Protein AF-A0AA88XP91-F1 (afdb_monomer)

Structure (mmCIF, N/CA/C/O backbone):
data_AF-A0AA88XP91-F1
#
_entry.id   AF-A0AA88XP91-F1
#
loop_
_atom_site.group_PDB
_atom_site.id
_atom_site.type_symbol
_atom_site.label_atom_id
_atom_site.label_alt_id
_atom_site.label_comp_id
_atom_site.label_asym_id
_atom_site.label_entity_id
_atom_site.label_seq_id
_atom_site.pdbx_PDB_ins_code
_atom_site.Cartn_x
_atom_site.Cartn_y
_atom_site.Cartn_z
_atom_site.occupancy
_atom_site.B_iso_or_equiv
_atom_site.auth_seq_id
_atom_site.auth_comp_id
_atom_site.auth_asym_id
_atom_site.auth_atom_id
_atom_site.pdbx_PDB_model_num
ATOM 1 N N . MET A 1 1 ? -51.081 -28.985 26.642 1.00 43.53 1 MET A N 1
ATOM 2 C CA . MET A 1 1 ? -49.719 -29.126 26.080 1.00 43.53 1 MET A CA 1
ATOM 3 C C . MET A 1 1 ? -48.776 -28.291 26.944 1.00 43.53 1 MET A C 1
ATOM 5 O O . MET A 1 1 ? -48.748 -27.077 26.803 1.00 43.53 1 MET A O 1
ATOM 9 N N . HIS A 1 2 ? -48.107 -28.902 27.926 1.00 42.44 2 HIS A N 1
ATOM 10 C CA . HIS A 1 2 ? -47.132 -28.200 28.767 1.00 42.44 2 HIS A CA 1
ATOM 11 C C . HIS A 1 2 ? -45.861 -27.947 27.949 1.00 42.44 2 HIS A C 1
ATOM 13 O O . HIS A 1 2 ? -45.169 -28.892 27.570 1.00 42.44 2 HIS A O 1
ATOM 19 N N . LEU A 1 3 ? -45.567 -26.679 27.657 1.00 48.72 3 LEU A N 1
ATOM 20 C CA . LEU A 1 3 ? -44.277 -26.262 27.111 1.00 48.72 3 LEU A CA 1
ATOM 21 C C . LEU A 1 3 ? -43.196 -26.609 28.143 1.00 48.72 3 LEU A C 1
ATOM 23 O O . LEU A 1 3 ? -43.159 -26.024 29.225 1.00 48.72 3 LEU A O 1
ATOM 27 N N . ARG A 1 4 ? -42.336 -27.587 27.831 1.00 49.59 4 ARG A N 1
ATOM 28 C CA . ARG A 1 4 ? -41.120 -27.832 28.616 1.00 49.59 4 ARG A CA 1
ATOM 29 C C . ARG A 1 4 ? -40.287 -26.540 28.629 1.00 49.59 4 ARG A C 1
ATOM 31 O O . ARG A 1 4 ? -40.168 -25.910 27.574 1.00 49.59 4 ARG A O 1
ATOM 38 N N . PRO A 1 5 ? -39.689 -26.143 29.766 1.00 52.06 5 PRO A N 1
ATOM 39 C CA . PRO A 1 5 ? -38.762 -25.020 29.785 1.00 52.06 5 PRO A CA 1
ATOM 40 C C . PRO A 1 5 ? -37.624 -25.327 28.810 1.00 52.06 5 PRO A C 1
ATOM 42 O O . PRO A 1 5 ? -37.102 -26.445 28.820 1.00 52.06 5 PRO A O 1
ATOM 45 N N . ARG A 1 6 ? -37.239 -24.360 27.966 1.00 56.94 6 ARG A N 1
ATOM 46 C CA . ARG A 1 6 ? -35.994 -24.450 27.189 1.00 56.94 6 ARG A CA 1
ATOM 47 C C . ARG A 1 6 ? -34.879 -24.821 28.166 1.00 56.94 6 ARG A C 1
ATOM 49 O O . ARG A 1 6 ? -34.579 -24.043 29.069 1.00 56.94 6 ARG A O 1
ATOM 56 N N . THR A 1 7 ? -34.293 -26.002 28.008 1.00 54.78 7 THR A N 1
ATOM 57 C CA . THR A 1 7 ? -33.073 -26.388 28.714 1.00 54.78 7 THR A CA 1
ATOM 58 C C . THR A 1 7 ? -32.031 -25.315 28.425 1.00 54.78 7 THR A C 1
ATOM 60 O O . THR A 1 7 ? -31.585 -25.183 27.285 1.00 54.78 7 THR A O 1
ATOM 63 N N . ARG A 1 8 ? -31.702 -24.498 29.434 1.00 56.88 8 ARG A N 1
ATOM 64 C CA . ARG A 1 8 ? -30.564 -23.575 29.392 1.00 56.88 8 ARG A CA 1
ATOM 65 C C . ARG A 1 8 ? -29.358 -24.432 29.018 1.00 56.88 8 ARG A C 1
ATOM 67 O O . ARG A 1 8 ? -29.049 -25.372 29.748 1.00 56.88 8 ARG A O 1
ATOM 74 N N . SER A 1 9 ? -28.739 -24.178 27.869 1.00 61.94 9 SER A N 1
ATOM 75 C CA . SER A 1 9 ? -27.482 -24.837 27.527 1.00 61.94 9 SER A CA 1
ATOM 76 C C . SER A 1 9 ? -26.513 -24.619 28.691 1.00 61.94 9 SER A C 1
ATOM 78 O O . SER A 1 9 ? -26.284 -23.480 29.092 1.00 61.94 9 SER A O 1
ATOM 80 N N . GLN A 1 10 ? -25.996 -25.699 29.281 1.00 63.94 10 GLN A N 1
ATOM 81 C CA . GLN A 1 10 ? -25.017 -25.604 30.374 1.00 63.94 10 GLN A CA 1
ATOM 82 C C . GLN A 1 10 ? -23.675 -25.032 29.897 1.00 63.94 10 GLN A C 1
ATOM 84 O O . GLN A 1 10 ? -22.893 -24.552 30.709 1.00 63.94 10 GLN A O 1
ATOM 89 N N . LEU A 1 11 ? -23.427 -25.046 28.584 1.00 71.06 11 LEU A N 1
ATOM 90 C CA . LEU A 1 11 ? -22.299 -24.359 27.975 1.00 71.06 11 LEU A CA 1
ATOM 91 C C . LEU A 1 11 ? -22.581 -22.862 27.874 1.00 71.06 11 LEU A C 1
ATOM 93 O O . LEU A 1 11 ? -23.446 -22.415 27.115 1.00 71.06 11 LEU A O 1
ATOM 97 N N . THR A 1 12 ? -21.816 -22.102 28.644 1.00 81.62 12 THR A N 1
ATOM 98 C CA . THR A 1 12 ? -21.659 -20.660 28.505 1.00 81.62 12 THR A CA 1
ATOM 99 C C . THR A 1 12 ? -20.423 -20.370 27.660 1.00 81.62 12 THR A C 1
ATOM 101 O O . THR A 1 12 ? -19.497 -21.175 27.592 1.00 81.62 12 THR A O 1
ATOM 104 N N . ILE A 1 13 ? -20.388 -19.204 27.016 1.00 83.62 13 ILE A N 1
ATOM 105 C CA . ILE A 1 13 ? -19.262 -18.817 26.156 1.00 83.62 13 ILE A CA 1
ATOM 106 C C . ILE A 1 13 ? -17.928 -18.748 26.924 1.00 83.62 13 ILE A C 1
ATOM 108 O O . ILE A 1 13 ? -16.898 -19.095 26.365 1.00 83.62 13 ILE A O 1
ATOM 112 N N . TRP A 1 14 ? -17.947 -18.390 28.213 1.00 81.25 14 TRP A N 1
ATOM 113 C CA . TRP A 1 14 ? -16.763 -18.392 29.089 1.00 81.25 14 TRP A CA 1
ATOM 114 C C . TRP A 1 14 ? -16.358 -19.789 29.586 1.00 81.25 14 TRP A C 1
ATOM 116 O O . TRP A 1 14 ? -15.355 -19.921 30.272 1.00 81.25 14 TRP A O 1
ATOM 126 N N . GLY A 1 15 ? -17.140 -20.827 29.280 1.00 83.31 15 GLY A N 1
ATOM 127 C CA . GLY A 1 15 ? -16.765 -22.223 29.517 1.00 83.31 15 GLY A CA 1
ATOM 128 C C . GLY A 1 15 ? -16.021 -22.864 28.342 1.00 83.31 15 GLY A C 1
ATOM 129 O O . GLY A 1 15 ? -15.680 -24.041 28.418 1.00 83.31 15 GLY A O 1
ATOM 130 N N . LEU A 1 16 ? -15.815 -22.130 27.242 1.00 88.69 16 LEU A N 1
ATOM 131 C CA . LEU A 1 16 ? -15.021 -22.589 26.104 1.00 88.69 16 LEU A CA 1
ATOM 132 C C . LEU A 1 16 ? -13.516 -22.445 26.397 1.00 88.69 16 LEU A C 1
ATOM 134 O O . LEU A 1 16 ? -13.139 -21.560 27.166 1.00 88.69 16 LEU A O 1
ATOM 138 N N . PRO A 1 17 ? -12.650 -23.258 25.760 1.00 91.31 17 PRO A N 1
ATOM 139 C CA . PRO A 1 17 ? -11.203 -23.056 25.814 1.00 91.31 17 PRO A CA 1
ATOM 140 C C . PRO A 1 17 ? -10.812 -21.647 25.355 1.00 91.31 17 PRO A C 1
ATOM 142 O O . PRO A 1 17 ? -11.403 -21.112 24.408 1.00 91.31 17 PRO A O 1
ATOM 145 N N . GLU A 1 18 ? -9.809 -21.056 26.003 1.00 89.94 18 GLU A N 1
ATOM 146 C CA . GLU A 1 18 ? -9.377 -19.682 25.731 1.00 89.94 18 GLU A CA 1
ATOM 147 C C . GLU A 1 18 ? -8.990 -19.481 24.264 1.00 89.94 18 GLU A C 1
ATOM 149 O O . GLU A 1 18 ? -9.345 -18.467 23.669 1.00 89.94 18 GLU A O 1
ATOM 154 N N . GLU A 1 19 ? -8.358 -20.470 23.633 1.00 90.31 19 GLU A N 1
ATOM 155 C CA . GLU A 1 19 ? -7.933 -20.408 22.234 1.00 90.31 19 GLU A CA 1
ATOM 156 C C . GLU A 1 19 ? -9.123 -20.254 21.283 1.00 90.31 19 GLU A C 1
ATOM 158 O O . GLU A 1 19 ? -9.052 -19.512 20.301 1.00 90.31 19 GLU A O 1
ATOM 163 N N . VAL A 1 20 ? -10.241 -20.920 21.591 1.00 90.25 20 VAL A N 1
ATOM 164 C CA . VAL A 1 20 ? -11.480 -20.820 20.810 1.00 90.25 20 VAL A CA 1
ATOM 165 C C . VAL A 1 20 ? -12.067 -19.422 20.951 1.00 90.25 20 VAL A C 1
ATOM 167 O O . VAL A 1 20 ? -12.494 -18.826 19.965 1.00 90.25 20 VAL A O 1
ATOM 170 N N . ILE A 1 21 ? -12.055 -18.871 22.163 1.00 90.94 21 ILE A N 1
ATOM 171 C CA . ILE A 1 21 ? -12.568 -17.526 22.429 1.00 90.94 21 ILE A CA 1
ATOM 172 C C . ILE A 1 21 ? -11.691 -16.477 21.742 1.00 90.94 21 ILE A C 1
ATOM 174 O O . ILE A 1 21 ? -12.216 -15.595 21.069 1.00 90.94 21 ILE A O 1
ATOM 178 N N . LEU A 1 22 ? -10.366 -16.593 21.830 1.00 91.44 22 LEU A N 1
ATOM 179 C CA . LEU A 1 22 ? -9.430 -15.710 21.133 1.00 91.44 22 LEU A CA 1
ATOM 180 C C . LEU A 1 22 ? -9.610 -15.780 19.615 1.00 91.44 22 LEU A C 1
ATOM 182 O O . LEU A 1 22 ? -9.568 -14.752 18.940 1.00 91.44 22 LEU A O 1
ATOM 186 N N . PHE A 1 23 ? -9.871 -16.972 19.076 1.00 89.56 23 PHE A N 1
ATOM 187 C CA . PHE A 1 23 ? -10.187 -17.142 17.663 1.00 89.56 23 PHE A CA 1
ATOM 188 C C . PHE A 1 23 ? -11.515 -16.475 17.277 1.00 89.56 23 PHE A C 1
ATOM 190 O O . PHE A 1 23 ? -11.590 -15.857 16.220 1.00 89.56 23 PHE A O 1
ATOM 197 N N . ILE A 1 24 ? -12.539 -16.543 18.134 1.00 90.12 24 ILE A N 1
ATOM 198 C CA . ILE A 1 24 ? -13.819 -15.844 17.929 1.00 90.12 24 ILE A CA 1
ATOM 199 C C . ILE A 1 24 ? -13.631 -14.322 17.977 1.00 90.12 24 ILE A C 1
ATOM 201 O O . ILE A 1 24 ? -14.250 -13.608 17.194 1.00 90.12 24 ILE A O 1
ATOM 205 N N . LEU A 1 25 ? -12.796 -13.821 18.892 1.00 90.75 25 LEU A N 1
ATOM 206 C CA . LEU A 1 25 ? -12.542 -12.387 19.059 1.00 90.75 25 LEU A CA 1
ATOM 207 C C . LEU A 1 25 ? -11.676 -11.798 17.935 1.00 90.75 25 LEU A C 1
ATOM 209 O O . LEU A 1 25 ? -11.721 -10.592 17.683 1.00 90.75 25 LEU A O 1
ATOM 213 N N . ARG A 1 26 ? -10.894 -12.633 17.245 1.00 89.06 26 ARG A N 1
ATOM 214 C CA . ARG A 1 26 ? -10.023 -12.226 16.141 1.00 89.06 26 ARG A CA 1
ATOM 215 C C . ARG A 1 26 ? -10.838 -11.618 14.997 1.00 89.06 26 ARG A C 1
ATOM 217 O O . ARG A 1 26 ? -11.705 -12.270 14.425 1.00 89.06 26 ARG A O 1
ATOM 224 N N . GLY A 1 27 ? -10.507 -10.389 14.604 1.00 87.25 27 GLY A N 1
ATOM 225 C CA . GLY A 1 27 ? -11.182 -9.705 13.497 1.00 87.25 27 GLY A CA 1
ATOM 226 C C . GLY A 1 27 ? -12.527 -9.073 13.861 1.00 87.25 27 GLY A C 1
ATOM 227 O O . GLY A 1 27 ? -13.143 -8.458 12.990 1.00 87.25 27 GLY A O 1
ATOM 228 N N . LEU A 1 28 ? -12.987 -9.185 15.116 1.00 94.00 28 LEU A N 1
ATOM 229 C CA . LEU A 1 28 ? -14.183 -8.472 15.560 1.00 94.00 28 LEU A CA 1
ATOM 230 C C . LEU A 1 28 ? -13.949 -6.964 15.589 1.00 94.00 28 LEU A C 1
ATOM 232 O O . LEU A 1 28 ? -12.829 -6.474 15.752 1.00 94.00 28 LEU A O 1
ATOM 236 N N . HIS A 1 29 ? -15.042 -6.223 15.448 1.00 95.31 29 HIS A N 1
ATOM 237 C CA . HIS A 1 29 ? -15.006 -4.777 15.534 1.00 95.31 29 HIS A CA 1
ATOM 238 C C . HIS A 1 29 ? -14.644 -4.328 16.960 1.00 95.31 29 HIS A C 1
ATOM 240 O O . HIS A 1 29 ? -15.125 -4.894 17.944 1.00 95.31 29 HIS A O 1
ATOM 246 N N . ILE A 1 30 ? -13.835 -3.272 17.091 1.00 95.25 30 ILE A N 1
ATOM 247 C CA . ILE A 1 30 ? -13.313 -2.801 18.384 1.00 95.25 30 ILE A CA 1
ATOM 248 C C . ILE A 1 30 ? -14.416 -2.522 19.416 1.00 95.25 30 ILE A C 1
ATOM 250 O O . ILE A 1 30 ? -14.268 -2.850 20.589 1.00 95.25 30 ILE A O 1
ATOM 254 N N . LYS A 1 31 ? -15.564 -1.980 18.988 1.00 94.31 31 LYS A N 1
ATOM 255 C CA . LYS A 1 31 ? -16.715 -1.744 19.881 1.00 94.31 31 LYS A CA 1
ATOM 256 C C . LYS A 1 31 ? -17.263 -3.044 20.474 1.00 94.31 31 LYS A C 1
ATOM 258 O O . LYS A 1 31 ? -17.610 -3.060 21.648 1.00 94.31 31 LYS A O 1
ATOM 263 N N . ASP A 1 32 ? -17.302 -4.125 19.700 1.00 94.62 32 ASP A N 1
ATOM 264 C CA . ASP A 1 32 ? -17.811 -5.416 20.169 1.00 94.62 32 ASP A CA 1
ATOM 265 C C . ASP A 1 32 ? -16.835 -6.059 21.154 1.00 94.62 32 ASP A C 1
ATOM 267 O O . ASP A 1 32 ? -17.251 -6.575 22.191 1.00 94.62 32 ASP A O 1
ATOM 271 N N . ILE A 1 33 ? -15.531 -5.936 20.886 1.00 94.75 33 ILE A N 1
ATOM 272 C CA . ILE A 1 33 ? -14.469 -6.360 21.807 1.00 94.75 33 ILE A CA 1
ATOM 273 C C . ILE A 1 33 ? -14.584 -5.595 23.133 1.00 94.75 33 ILE A C 1
ATOM 275 O O . ILE A 1 33 ? -14.578 -6.203 24.201 1.00 94.75 33 ILE A O 1
ATOM 279 N N . LEU A 1 34 ? -14.748 -4.270 23.090 1.00 94.56 34 LEU A N 1
ATOM 280 C CA . LEU A 1 34 ? -14.896 -3.442 24.291 1.00 94.56 34 LEU A CA 1
ATOM 281 C C . LEU A 1 34 ? -16.191 -3.741 25.058 1.00 94.56 34 LEU A C 1
ATOM 283 O O . LEU A 1 34 ? -16.176 -3.769 26.289 1.00 94.56 34 LEU A O 1
ATOM 287 N N . ASN A 1 35 ? -17.289 -4.019 24.355 1.00 94.50 35 ASN A N 1
ATOM 288 C CA . ASN A 1 35 ? -18.535 -4.457 24.979 1.00 94.50 35 ASN A CA 1
ATOM 289 C C . ASN A 1 35 ? -18.342 -5.804 25.690 1.00 94.50 35 ASN A C 1
ATOM 291 O O . ASN A 1 35 ? -18.715 -5.934 26.852 1.00 94.50 35 ASN A O 1
ATOM 295 N N . MET A 1 36 ? -17.691 -6.780 25.049 1.00 91.69 36 MET A N 1
ATOM 296 C CA . MET A 1 36 ? -17.364 -8.069 25.677 1.00 91.69 36 MET A CA 1
ATOM 297 C C . MET A 1 36 ? -16.470 -7.894 26.908 1.00 91.69 36 MET A C 1
ATOM 299 O O . MET A 1 36 ? -16.739 -8.482 27.957 1.00 91.69 36 MET A O 1
ATOM 303 N N . ARG A 1 37 ? -15.460 -7.022 26.810 1.00 94.25 37 ARG A N 1
ATOM 304 C CA . ARG A 1 37 ? -14.572 -6.640 27.917 1.00 94.25 37 ARG A CA 1
ATOM 305 C C . ARG A 1 37 ? -15.353 -6.085 29.116 1.00 94.25 37 ARG A C 1
ATOM 307 O O . ARG A 1 37 ? -14.981 -6.346 30.254 1.00 94.25 37 ARG A O 1
ATOM 314 N N . ALA A 1 38 ? -16.425 -5.329 28.878 1.00 94.31 38 ALA A N 1
ATOM 315 C CA . ALA A 1 38 ? -17.235 -4.717 29.933 1.00 94.31 38 ALA A CA 1
ATOM 316 C C . ALA A 1 38 ? -18.216 -5.691 30.613 1.00 94.31 38 ALA A C 1
ATOM 318 O O . ALA A 1 38 ? -18.647 -5.436 31.736 1.00 94.31 38 ALA A O 1
ATOM 319 N N . VAL A 1 39 ? -18.575 -6.797 29.955 1.00 92.38 39 VAL A N 1
ATOM 320 C CA . VAL A 1 39 ? -19.652 -7.695 30.407 1.00 92.38 39 VAL A CA 1
ATOM 321 C C . VAL A 1 39 ? -19.200 -8.694 31.478 1.00 92.38 39 VAL A C 1
ATOM 323 O O . VAL A 1 39 ? -20.010 -9.060 32.330 1.00 92.38 39 VAL A O 1
ATOM 326 N N . HIS A 1 40 ? -17.943 -9.158 31.467 1.00 90.56 40 HIS A N 1
ATOM 327 C CA . HIS A 1 40 ? -17.483 -10.181 32.417 1.00 90.56 40 HIS A CA 1
ATOM 328 C C . HIS A 1 40 ? -15.974 -10.086 32.735 1.00 90.56 40 HIS A C 1
ATOM 330 O O . HIS A 1 40 ? -15.185 -9.918 31.803 1.00 90.56 40 HIS A O 1
ATOM 336 N N . PRO A 1 41 ? -15.536 -10.287 34.002 1.00 92.62 41 PRO A N 1
ATOM 337 C CA . PRO A 1 41 ? -14.119 -10.233 34.390 1.00 92.62 41 PRO A CA 1
ATOM 338 C C . PRO A 1 41 ? -13.210 -11.158 33.575 1.00 92.62 41 PRO A C 1
ATOM 340 O O . PRO A 1 41 ? -12.169 -10.719 33.113 1.00 92.62 41 PRO A O 1
ATOM 343 N N . PHE A 1 42 ? -13.649 -12.394 33.305 1.00 92.38 42 PHE A N 1
ATOM 344 C CA . PHE A 1 42 ? -12.927 -13.323 32.422 1.00 92.38 42 PHE A CA 1
ATOM 345 C C . PHE A 1 42 ? -12.589 -12.702 31.056 1.00 92.38 42 PHE A C 1
ATOM 347 O O . PHE A 1 42 ? -11.443 -12.751 30.629 1.00 92.38 42 PHE A O 1
ATOM 354 N N . PHE A 1 43 ? -13.562 -12.074 30.382 1.00 92.75 43 PHE A N 1
ATOM 355 C CA . PHE A 1 43 ? -13.306 -11.431 29.090 1.00 92.75 43 PHE A CA 1
ATOM 356 C C . PHE A 1 43 ? -12.421 -10.204 29.231 1.00 92.75 43 PHE A C 1
ATOM 358 O O . PHE A 1 43 ? -11.598 -9.959 28.357 1.00 92.75 43 PHE A O 1
ATOM 365 N N . ARG A 1 44 ? -12.569 -9.439 30.316 1.00 94.06 44 ARG A N 1
ATOM 366 C CA . ARG A 1 44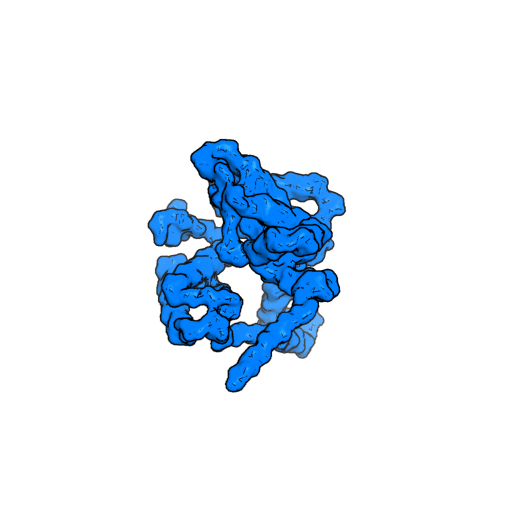 ? -11.679 -8.313 30.595 1.00 94.06 44 ARG A CA 1
ATOM 367 C C . ARG A 1 44 ? -10.230 -8.770 30.676 1.00 94.06 44 ARG A C 1
ATOM 369 O O . ARG A 1 44 ? -9.394 -8.230 29.960 1.00 94.06 44 ARG A O 1
ATOM 376 N N . ASP A 1 45 ? -9.967 -9.772 31.502 1.00 93.62 45 ASP A N 1
ATOM 377 C CA . ASP A 1 45 ? -8.618 -10.253 31.773 1.00 93.62 45 ASP A CA 1
ATOM 378 C C . ASP A 1 45 ? -8.035 -10.946 30.522 1.00 93.62 45 ASP A C 1
ATOM 380 O O . ASP A 1 45 ? -6.892 -10.681 30.152 1.00 93.62 45 ASP A O 1
ATOM 384 N N . LEU A 1 46 ? -8.851 -11.714 29.786 1.00 93.19 46 LEU A N 1
ATOM 385 C CA . LEU A 1 46 ? -8.468 -12.334 28.512 1.00 93.19 46 LEU A CA 1
ATOM 386 C C . LEU A 1 46 ? -8.125 -11.293 27.433 1.00 93.19 46 LEU A C 1
ATOM 388 O O . LEU A 1 46 ? -7.094 -11.405 26.774 1.00 93.19 46 LEU A O 1
ATOM 392 N N . ILE A 1 47 ? -8.974 -10.278 27.237 1.00 94.12 47 ILE A N 1
ATOM 393 C CA . ILE A 1 47 ? -8.780 -9.238 26.212 1.00 94.12 47 ILE A CA 1
ATOM 394 C C . ILE A 1 47 ? -7.602 -8.332 26.572 1.00 94.12 47 ILE A C 1
ATOM 396 O O . ILE A 1 47 ? -6.816 -7.975 25.696 1.00 94.12 47 ILE A O 1
ATOM 400 N N . ASP A 1 48 ? -7.466 -7.936 27.838 1.00 91.94 48 ASP A N 1
ATOM 401 C CA . ASP A 1 48 ? -6.366 -7.070 28.267 1.00 91.94 48 ASP A CA 1
ATOM 402 C C . ASP A 1 48 ? -5.021 -7.807 28.278 1.00 91.94 48 ASP A C 1
ATOM 404 O O . ASP A 1 48 ? -4.002 -7.183 27.985 1.00 91.94 48 ASP A O 1
ATOM 408 N N . GLY A 1 49 ? -5.021 -9.116 28.547 1.00 91.50 49 GLY A N 1
ATOM 409 C CA . GLY A 1 49 ? -3.829 -9.964 28.538 1.00 91.50 49 GLY A CA 1
ATOM 410 C C . GLY A 1 49 ? -3.399 -10.479 27.160 1.00 91.50 49 GLY A C 1
ATOM 411 O O . GLY A 1 49 ? -2.307 -11.031 27.050 1.00 91.50 49 GLY A O 1
ATOM 412 N N . SER A 1 50 ? -4.212 -10.302 26.110 1.00 92.50 50 SER A N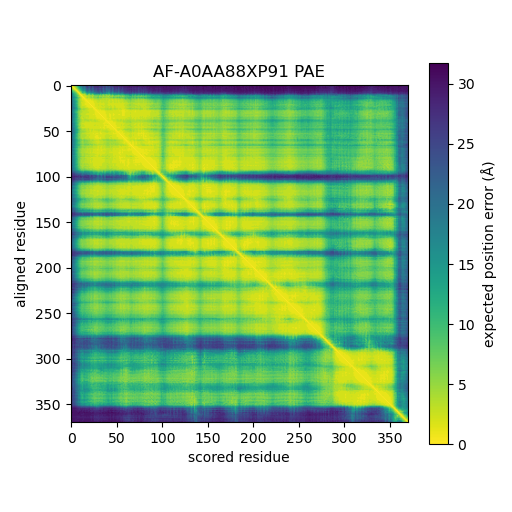 1
ATOM 413 C CA . SER A 1 50 ? -3.968 -10.910 24.791 1.00 92.50 50 SER A CA 1
ATOM 414 C C . SER A 1 50 ? -3.664 -9.877 23.696 1.00 92.50 50 SER A C 1
ATOM 416 O O . SER A 1 50 ? -4.593 -9.335 23.087 1.00 92.50 50 SER A O 1
ATOM 418 N N . PRO A 1 51 ? -2.381 -9.667 23.333 1.00 93.06 51 PRO A N 1
ATOM 419 C CA . PRO A 1 51 ? -1.974 -8.776 22.240 1.00 93.06 51 PRO A CA 1
ATOM 420 C C . PRO A 1 51 ? -2.667 -9.066 20.904 1.00 93.06 51 PRO A C 1
ATOM 422 O O . PRO A 1 51 ? -3.028 -8.148 20.171 1.00 93.06 51 PRO A O 1
ATOM 425 N N . GLY A 1 52 ? -2.888 -10.351 20.599 1.00 91.88 52 GLY A N 1
ATOM 426 C CA . GLY A 1 52 ? -3.467 -10.803 19.331 1.00 91.88 52 GLY A CA 1
ATOM 427 C C . GLY A 1 52 ? -4.897 -10.319 19.078 1.00 91.88 52 GLY A C 1
ATOM 428 O O . GLY A 1 52 ? -5.289 -10.145 17.927 1.00 91.88 52 GLY A O 1
ATOM 429 N N . VAL A 1 53 ? -5.672 -10.070 20.140 1.00 94.12 53 VAL A N 1
ATOM 430 C CA . VAL A 1 53 ? -7.033 -9.524 20.019 1.00 94.12 53 VAL A CA 1
ATOM 431 C C . VAL A 1 53 ? -6.972 -8.078 19.532 1.00 94.12 53 VAL A C 1
ATOM 433 O O . VAL A 1 53 ? -7.721 -7.698 18.640 1.00 94.12 53 VAL A O 1
ATOM 436 N N . TRP A 1 54 ? -6.047 -7.286 20.076 1.00 95.19 54 TRP A N 1
ATOM 437 C CA . TRP A 1 54 ? -5.868 -5.880 19.714 1.00 95.19 54 TRP A CA 1
ATOM 438 C C . TRP A 1 54 ? -5.201 -5.706 18.350 1.00 95.19 54 TRP A C 1
ATOM 440 O O . TRP A 1 54 ? -5.648 -4.878 17.555 1.00 95.19 54 TRP A O 1
ATOM 450 N N . SER A 1 55 ? -4.179 -6.510 18.043 1.00 94.81 55 SER A N 1
ATOM 451 C CA . SER A 1 55 ? -3.458 -6.436 16.765 1.00 94.81 55 SER A CA 1
ATOM 452 C C . SER A 1 55 ? -4.335 -6.786 15.560 1.00 94.81 55 SER A C 1
ATOM 454 O O . SER A 1 55 ? -4.090 -6.304 14.456 1.00 94.81 55 SER A O 1
ATOM 456 N N . LEU A 1 56 ? -5.386 -7.583 15.780 1.00 93.88 56 LEU A N 1
ATOM 457 C CA . LEU A 1 56 ? -6.313 -8.051 14.748 1.00 93.88 56 LEU A CA 1
ATOM 458 C C . LEU A 1 56 ? -7.736 -7.504 14.920 1.00 93.88 56 LEU A C 1
ATOM 460 O O . LEU A 1 56 ? -8.639 -7.950 14.215 1.00 93.88 56 LEU A O 1
ATOM 464 N N . ALA A 1 57 ? -7.954 -6.564 15.841 1.00 95.25 57 ALA A N 1
ATOM 465 C CA . ALA A 1 57 ? -9.231 -5.874 15.978 1.00 95.25 57 ALA A CA 1
ATOM 466 C C . ALA A 1 57 ? -9.540 -5.067 14.711 1.00 95.25 57 ALA A C 1
ATOM 468 O O . ALA A 1 57 ? -8.660 -4.409 14.153 1.00 95.25 57 ALA A O 1
ATOM 469 N N . SER A 1 58 ? -10.797 -5.069 14.278 1.00 94.38 58 SER A N 1
ATOM 470 C CA . SER A 1 58 ? -11.228 -4.216 13.174 1.00 94.38 58 SER A CA 1
ATOM 471 C C . SER A 1 58 ? -11.678 -2.850 13.688 1.00 94.38 58 SER A C 1
ATOM 473 O O . SER A 1 58 ? -12.487 -2.750 14.613 1.00 94.38 58 SER A O 1
ATOM 475 N N . PHE A 1 59 ? -11.201 -1.793 13.037 1.00 94.44 59 PHE A N 1
ATOM 476 C CA . PHE A 1 59 ? -11.652 -0.415 13.246 1.00 94.44 59 PHE A CA 1
ATOM 477 C C . PHE A 1 59 ? -12.566 0.057 12.110 1.00 94.44 59 PHE A C 1
ATOM 479 O O . PHE A 1 59 ? -12.767 1.263 11.927 1.00 94.44 59 PHE A O 1
ATOM 486 N N . LYS A 1 60 ? -13.113 -0.873 11.320 1.00 88.50 60 LYS A N 1
ATOM 487 C CA . LYS A 1 60 ? -13.920 -0.579 10.136 1.00 88.50 60 LYS A CA 1
ATOM 488 C C . LYS A 1 60 ? -15.041 0.412 10.466 1.00 88.50 60 LYS A C 1
ATOM 490 O O . LYS A 1 60 ? -15.711 0.279 11.479 1.00 88.50 60 LYS A O 1
ATOM 495 N N . ASP A 1 61 ? -15.216 1.424 9.617 1.00 86.12 61 ASP A N 1
ATOM 496 C CA . ASP A 1 61 ? -16.220 2.490 9.784 1.00 86.12 61 ASP A CA 1
ATOM 497 C C . ASP A 1 61 ? -16.092 3.310 11.088 1.00 86.12 61 ASP A C 1
ATOM 499 O O . ASP A 1 61 ? -16.991 4.064 11.461 1.00 86.12 61 ASP A O 1
ATOM 503 N N . THR A 1 62 ? -14.952 3.211 11.779 1.00 90.75 62 THR A N 1
ATOM 504 C CA . THR A 1 62 ? -14.574 4.121 12.862 1.00 90.75 62 THR A CA 1
ATOM 505 C C . THR A 1 62 ? -13.376 4.968 12.460 1.00 90.75 62 THR A C 1
ATOM 507 O O . THR A 1 62 ? -12.493 4.517 11.722 1.00 90.75 62 THR A O 1
ATOM 510 N N . TRP A 1 63 ? -13.376 6.203 12.960 1.00 92.31 63 TRP A N 1
ATOM 511 C CA . TRP A 1 63 ? -12.297 7.175 12.818 1.00 92.31 63 TRP A CA 1
ATOM 512 C C . TRP A 1 63 ? -11.765 7.566 14.207 1.00 92.31 63 TRP A C 1
ATOM 514 O O . TRP A 1 63 ? -12.540 7.494 15.178 1.00 92.31 63 TRP A O 1
ATOM 524 N N . PRO A 1 64 ? -10.478 7.940 14.338 1.00 92.69 64 PRO A N 1
ATOM 525 C CA . PRO A 1 64 ? -9.950 8.524 15.563 1.00 92.69 64 PRO A CA 1
ATOM 526 C C . PRO A 1 64 ? -10.759 9.748 16.009 1.00 92.69 64 PRO A C 1
ATOM 528 O O . PRO A 1 64 ? -11.215 10.560 15.211 1.00 92.69 64 PRO A O 1
ATOM 531 N N . SER A 1 65 ? -10.994 9.830 17.310 1.00 89.75 65 SER A N 1
ATOM 532 C CA . SER A 1 65 ? -11.729 10.890 17.994 1.00 89.75 65 SER A CA 1
ATOM 533 C C . SER A 1 65 ? -11.202 10.997 19.423 1.00 89.75 65 SER A C 1
ATOM 535 O O . SER A 1 65 ? -10.673 10.020 19.964 1.00 89.75 65 SER A O 1
ATOM 537 N N . ALA A 1 66 ? -11.445 12.121 20.096 1.00 86.56 66 ALA A N 1
ATOM 538 C CA . ALA A 1 66 ? -11.058 12.295 21.499 1.00 86.56 66 ALA A CA 1
ATOM 539 C C . ALA A 1 66 ? -11.556 11.166 22.429 1.00 86.56 66 ALA A C 1
ATOM 541 O O . ALA A 1 66 ? -10.888 10.820 23.398 1.00 86.56 66 ALA A O 1
ATOM 542 N N . ASN A 1 67 ? -12.696 10.550 22.100 1.00 88.44 67 ASN A N 1
ATOM 543 C CA . ASN A 1 67 ? -13.326 9.513 22.919 1.00 88.44 67 ASN A CA 1
ATOM 544 C C . ASN A 1 67 ? -12.757 8.105 22.699 1.00 88.44 67 ASN A C 1
ATOM 546 O O . ASN A 1 67 ? -12.979 7.231 23.532 1.00 88.44 67 ASN A O 1
ATOM 550 N N . ASN A 1 68 ? -12.088 7.844 21.572 1.00 92.12 68 ASN A N 1
ATOM 551 C CA . ASN A 1 68 ? -11.643 6.494 21.206 1.00 92.12 68 ASN A CA 1
ATOM 552 C C . ASN A 1 68 ? -10.146 6.398 20.877 1.00 92.12 68 ASN A C 1
ATOM 554 O O . ASN A 1 68 ? -9.671 5.290 20.636 1.00 92.12 68 ASN A O 1
ATOM 558 N N . ILE A 1 69 ? -9.404 7.510 20.901 1.00 91.06 69 ILE A N 1
ATOM 559 C CA . ILE A 1 69 ? -7.983 7.562 20.529 1.00 91.06 69 ILE A CA 1
ATOM 560 C C . ILE A 1 69 ? -7.122 6.577 21.330 1.00 91.06 69 ILE A C 1
ATOM 562 O O . ILE A 1 69 ? -6.326 5.856 20.743 1.00 91.06 69 ILE A O 1
ATOM 566 N N . ALA A 1 70 ? -7.396 6.417 22.628 1.00 92.75 70 ALA A N 1
ATOM 567 C CA . ALA A 1 70 ? -6.684 5.470 23.487 1.00 92.75 70 ALA A CA 1
ATOM 568 C C . ALA A 1 70 ? -6.818 4.006 23.021 1.00 92.75 70 ALA A C 1
ATOM 570 O O . ALA A 1 70 ? -5.940 3.183 23.269 1.00 92.75 70 ALA A O 1
ATOM 571 N N . HIS A 1 71 ? -7.916 3.655 22.343 1.00 94.31 71 HIS A N 1
ATOM 572 C CA . HIS A 1 71 ? -8.092 2.318 21.776 1.00 94.31 71 HIS A CA 1
ATOM 573 C C . HIS A 1 71 ? -7.261 2.123 20.512 1.00 94.31 71 HIS A C 1
ATOM 575 O O . HIS A 1 71 ? -6.755 1.024 20.290 1.00 94.31 71 HIS A O 1
ATOM 581 N N . TYR A 1 72 ? -7.115 3.175 19.706 1.00 95.19 72 TYR A N 1
ATOM 582 C CA . TYR A 1 72 ? -6.225 3.150 18.556 1.00 95.19 72 TYR A CA 1
ATOM 583 C C . TYR A 1 72 ? -4.761 3.076 18.991 1.00 95.19 72 TYR A C 1
ATOM 585 O O . TYR A 1 72 ? -4.043 2.236 18.458 1.00 95.19 72 TYR A O 1
ATOM 593 N N . ASP A 1 73 ? -4.352 3.871 19.988 1.00 93.19 73 ASP A N 1
ATOM 594 C CA . ASP A 1 73 ? -2.997 3.835 20.555 1.00 93.19 73 ASP A CA 1
ATOM 595 C C . ASP A 1 73 ? -2.659 2.418 21.032 1.00 93.19 73 ASP A C 1
ATOM 597 O O . ASP A 1 73 ? -1.698 1.809 20.562 1.00 93.19 73 ASP A O 1
ATOM 601 N N . LYS A 1 74 ? -3.527 1.829 21.868 1.00 94.19 74 LYS A N 1
ATOM 602 C CA . LYS A 1 74 ? -3.348 0.461 22.376 1.00 94.19 74 LYS A CA 1
ATOM 603 C C . LYS A 1 74 ? -3.293 -0.580 21.253 1.00 94.19 74 LYS A C 1
ATOM 605 O O . LYS A 1 74 ? -2.456 -1.478 21.276 1.00 94.19 74 LYS A O 1
ATOM 610 N N . ALA A 1 75 ? -4.171 -0.491 20.253 1.00 95.56 75 ALA A N 1
ATOM 611 C CA . ALA A 1 75 ? -4.135 -1.414 19.118 1.00 95.56 75 ALA A CA 1
ATOM 612 C C . ALA A 1 75 ? -2.861 -1.244 18.276 1.00 95.56 75 ALA A C 1
ATOM 614 O O . ALA A 1 75 ? -2.268 -2.233 17.839 1.00 95.56 75 ALA A O 1
ATOM 615 N N . GLY A 1 76 ? -2.416 -0.003 18.081 1.00 94.56 76 GLY A N 1
ATOM 616 C CA . GLY A 1 76 ? -1.193 0.327 17.364 1.00 94.56 76 GLY A CA 1
ATOM 617 C C . GLY A 1 76 ? 0.063 -0.161 18.080 1.00 94.56 76 GLY A C 1
ATOM 618 O O . GLY A 1 76 ? 0.954 -0.699 17.425 1.00 94.56 76 GLY A O 1
ATOM 619 N N . GLU A 1 77 ? 0.115 -0.085 19.413 1.00 93.56 77 GLU A N 1
ATOM 620 C CA . GLU A 1 77 ? 1.172 -0.684 20.241 1.00 93.56 77 GLU A CA 1
ATOM 621 C C . GLU A 1 77 ? 1.338 -2.181 19.977 1.00 93.56 77 GLU A C 1
ATOM 623 O O . GLU A 1 77 ? 2.469 -2.651 19.847 1.00 93.56 77 GLU A O 1
ATOM 628 N N . PHE A 1 78 ? 0.236 -2.903 19.776 1.00 94.19 78 PHE A N 1
ATOM 629 C CA . PHE A 1 78 ? 0.252 -4.323 19.416 1.00 94.19 78 PHE A CA 1
ATOM 630 C C . PHE A 1 78 ? 0.405 -4.597 17.911 1.00 94.19 78 PHE A C 1
ATOM 632 O O . PHE A 1 78 ? 0.354 -5.750 17.488 1.00 94.19 78 PHE A O 1
ATOM 639 N N . GLY A 1 79 ? 0.631 -3.568 17.093 1.00 93.50 79 GLY A N 1
ATOM 640 C CA . GLY A 1 79 ? 0.914 -3.716 15.667 1.00 93.50 79 GLY A CA 1
ATOM 641 C C . GLY A 1 79 ? -0.322 -3.821 14.771 1.00 93.50 79 GLY A C 1
ATOM 642 O O . GLY A 1 79 ? -0.250 -4.400 13.687 1.00 93.50 79 GLY A O 1
ATOM 643 N N . ASN A 1 80 ? -1.461 -3.269 15.190 1.00 96.06 80 ASN A N 1
ATOM 644 C CA . ASN A 1 80 ? -2.633 -3.169 14.327 1.00 96.06 80 ASN A CA 1
ATOM 645 C C . ASN A 1 80 ? -2.405 -2.132 13.211 1.00 96.06 80 ASN A C 1
ATOM 647 O O . ASN A 1 80 ? -2.407 -0.924 13.459 1.00 96.06 80 ASN A O 1
ATOM 651 N N . LEU A 1 81 ? -2.237 -2.604 11.971 1.00 94.50 81 LEU A N 1
ATOM 652 C CA . LEU A 1 81 ? -1.986 -1.742 10.811 1.00 94.50 81 LEU A CA 1
ATOM 653 C C . LEU A 1 81 ? -3.158 -0.801 10.502 1.00 94.50 81 LEU A C 1
ATOM 655 O O . LEU A 1 81 ? -2.925 0.353 10.157 1.00 94.50 81 LEU A O 1
ATOM 659 N N . GLU A 1 82 ? -4.409 -1.256 10.639 1.00 94.56 82 GLU A N 1
ATOM 660 C CA . GLU A 1 82 ? -5.585 -0.414 10.372 1.00 94.56 82 GLU A CA 1
ATOM 661 C C . GLU A 1 82 ? -5.629 0.773 11.341 1.00 94.56 82 GLU A C 1
ATOM 663 O O . GLU A 1 82 ? -5.825 1.916 10.919 1.00 94.56 82 GLU A O 1
ATOM 668 N N . ALA A 1 83 ? -5.407 0.501 12.630 1.00 96.06 83 ALA A N 1
ATOM 669 C CA . ALA A 1 83 ? -5.387 1.527 13.662 1.00 96.06 83 ALA A CA 1
ATOM 670 C C . ALA A 1 83 ? -4.245 2.528 13.434 1.00 96.06 83 ALA A C 1
ATOM 672 O O . ALA A 1 83 ? -4.495 3.734 13.413 1.00 96.06 83 ALA A O 1
ATOM 673 N N . LEU A 1 84 ? -3.023 2.035 13.193 1.00 96.38 84 LEU A N 1
ATOM 674 C CA . LEU A 1 84 ? -1.850 2.877 12.941 1.00 96.38 84 LEU A CA 1
ATOM 675 C C . LEU A 1 84 ? -2.043 3.776 11.718 1.00 96.38 84 LEU A C 1
ATOM 677 O O . LEU A 1 84 ? -1.772 4.969 11.799 1.00 96.38 84 LEU A O 1
ATOM 681 N N . ILE A 1 85 ? -2.541 3.237 10.599 1.00 95.25 85 ILE A N 1
ATOM 682 C CA . ILE A 1 85 ? -2.761 4.016 9.370 1.00 95.25 85 ILE A CA 1
ATOM 683 C C . ILE A 1 85 ? -3.780 5.129 9.618 1.00 95.25 85 ILE A C 1
ATOM 685 O O . ILE A 1 85 ? -3.538 6.281 9.258 1.00 95.25 85 ILE A O 1
ATOM 689 N N . LYS A 1 86 ? -4.912 4.806 10.254 1.00 94.81 86 LYS A N 1
ATOM 690 C CA . LYS A 1 86 ? -5.955 5.794 10.556 1.00 94.81 86 LYS A CA 1
ATOM 691 C C . LYS A 1 86 ? -5.451 6.881 11.498 1.00 94.81 86 LYS A C 1
ATOM 693 O O . LYS A 1 86 ? -5.717 8.052 11.246 1.00 94.81 86 LYS A O 1
ATOM 698 N N . MET A 1 87 ? -4.697 6.519 12.536 1.00 94.00 87 MET A N 1
ATOM 699 C CA . MET A 1 87 ? -4.084 7.500 13.431 1.00 94.00 87 MET A CA 1
ATOM 700 C C . MET A 1 87 ? -3.046 8.367 12.726 1.00 94.00 87 MET A C 1
ATOM 702 O O . MET A 1 87 ? -3.082 9.583 12.884 1.00 94.00 87 MET A O 1
ATOM 706 N N . ALA A 1 88 ? -2.153 7.779 11.928 1.00 94.44 88 ALA A N 1
ATOM 707 C CA . ALA A 1 88 ? -1.123 8.524 11.209 1.00 94.44 88 ALA A CA 1
ATOM 708 C C . ALA A 1 88 ? -1.749 9.577 10.283 1.00 94.44 88 ALA A C 1
ATOM 710 O O . ALA A 1 88 ? -1.307 10.723 10.254 1.00 94.44 88 ALA A O 1
ATOM 711 N N . ILE A 1 89 ? -2.828 9.214 9.581 1.00 91.88 89 ILE A N 1
ATOM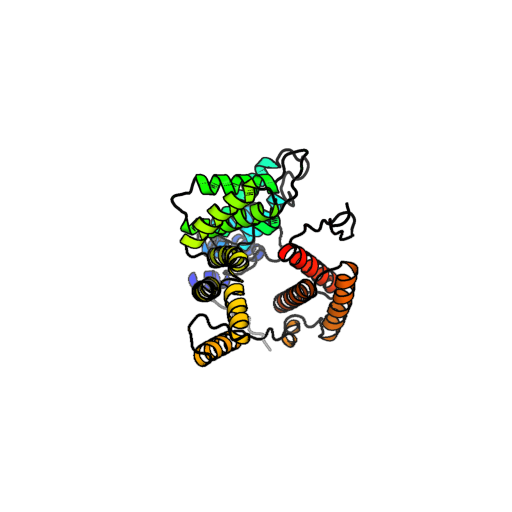 712 C CA . ILE A 1 89 ? -3.585 10.134 8.724 1.00 91.88 89 ILE A CA 1
ATOM 713 C C . ILE A 1 89 ? -4.312 11.196 9.563 1.00 91.88 89 ILE A C 1
ATOM 715 O O . ILE A 1 89 ? -4.233 12.376 9.227 1.00 91.88 89 ILE A O 1
ATOM 719 N N . ALA A 1 90 ? -4.961 10.812 10.666 1.00 91.00 90 ALA A N 1
ATOM 720 C CA . ALA A 1 90 ? -5.614 11.751 11.581 1.00 91.00 90 ALA A CA 1
ATOM 721 C C . ALA A 1 90 ? -4.629 12.796 12.138 1.00 91.00 90 ALA A C 1
ATOM 723 O O . ALA A 1 90 ? -4.935 13.986 12.141 1.00 91.00 90 ALA A O 1
ATOM 724 N N . PHE A 1 91 ? -3.417 12.389 12.529 1.00 90.56 91 PHE A N 1
ATOM 725 C CA . PHE A 1 91 ? -2.355 13.309 12.948 1.00 90.56 91 PHE A CA 1
ATOM 726 C C . PHE A 1 91 ? -1.813 14.160 11.801 1.00 90.56 91 PHE A C 1
ATOM 728 O O . PHE A 1 91 ? -1.570 15.350 11.986 1.00 90.56 91 PHE A O 1
ATOM 735 N N . LEU A 1 92 ? -1.649 13.584 10.609 1.00 89.31 92 LEU A N 1
ATOM 736 C CA . LEU A 1 92 ? -1.147 14.316 9.448 1.00 89.31 92 LEU A CA 1
ATOM 737 C C . LEU A 1 92 ? -2.083 15.463 9.040 1.00 89.31 92 LEU A C 1
ATOM 739 O O . LEU A 1 92 ? -1.604 16.530 8.654 1.00 89.31 92 LEU A O 1
ATOM 743 N N . TYR A 1 93 ? -3.396 15.236 9.119 1.00 86.88 93 TYR A N 1
ATOM 744 C CA . TYR A 1 93 ? -4.424 16.198 8.714 1.00 86.88 93 TYR A CA 1
ATOM 745 C C . TYR A 1 93 ? -5.073 16.957 9.880 1.00 86.88 93 TYR A C 1
ATOM 747 O O . TYR A 1 93 ? -5.864 17.860 9.627 1.00 86.88 93 TYR A O 1
ATOM 755 N N . ASN A 1 94 ? -4.687 16.669 11.129 1.00 83.50 94 ASN A N 1
ATOM 756 C CA . ASN A 1 94 ? -5.290 17.227 12.347 1.00 83.50 94 ASN A CA 1
ATOM 757 C C . ASN A 1 94 ? -6.814 17.015 12.399 1.00 83.50 94 ASN A C 1
ATOM 759 O O . ASN A 1 94 ? -7.572 17.957 12.612 1.00 83.50 94 ASN A O 1
ATOM 763 N N . GLU A 1 95 ? -7.260 15.783 12.149 1.00 82.25 95 GLU A N 1
ATOM 764 C CA . GLU A 1 95 ? -8.680 15.429 12.134 1.00 82.25 95 GLU A CA 1
ATOM 765 C C . GLU A 1 95 ? -9.024 14.444 13.252 1.00 82.25 95 GLU A C 1
ATOM 767 O O . GLU A 1 95 ? -8.564 13.300 13.248 1.00 82.25 95 GLU A O 1
ATOM 772 N N . GLY A 1 96 ? -9.909 14.850 14.164 1.00 73.12 96 GLY A N 1
ATOM 773 C CA . GLY A 1 96 ? -10.432 13.977 15.212 1.00 73.12 96 GLY A CA 1
ATOM 774 C C . GLY A 1 96 ? -9.549 13.921 16.459 1.00 73.12 96 GLY A C 1
ATOM 775 O O . GLY A 1 96 ? -9.637 12.961 17.228 1.00 73.12 96 GLY A O 1
ATOM 776 N N . LEU A 1 97 ? -8.703 14.926 16.699 1.00 76.94 97 LEU A N 1
ATOM 777 C CA . LEU A 1 97 ? -7.860 14.987 17.892 1.00 76.94 97 LEU A CA 1
ATOM 778 C C . LEU A 1 97 ? -8.487 15.895 18.970 1.00 76.94 97 LEU A C 1
ATOM 780 O O . LEU A 1 97 ? -9.193 16.854 18.663 1.00 76.94 97 LEU A O 1
ATOM 784 N N . PRO A 1 98 ? -8.219 15.641 20.268 1.00 64.00 98 PRO A N 1
ATOM 785 C CA . PRO A 1 98 ? -8.833 16.385 21.376 1.00 64.00 98 PRO A CA 1
ATOM 786 C C . PRO A 1 98 ? -8.624 17.911 21.361 1.00 64.00 98 PRO A C 1
ATOM 788 O O . PRO A 1 98 ? -9.353 18.617 22.048 1.00 64.00 98 PRO A O 1
ATOM 791 N N . ASN A 1 99 ? -7.644 18.417 20.600 1.00 62.19 99 ASN A N 1
ATOM 792 C CA . ASN A 1 99 ? -7.194 19.814 20.617 1.00 62.19 99 ASN A CA 1
ATOM 793 C C . ASN A 1 99 ? -7.189 20.469 19.214 1.00 62.19 99 ASN A C 1
ATOM 795 O O . ASN A 1 99 ? -6.354 21.335 18.951 1.00 62.19 99 ASN A O 1
ATOM 799 N N . ASP A 1 100 ? -8.094 20.054 18.320 1.00 55.56 100 ASP A N 1
ATOM 800 C CA . ASP A 1 100 ? -8.124 20.377 16.875 1.00 55.56 100 ASP A CA 1
ATOM 801 C C . ASP A 1 100 ? -8.186 21.876 16.485 1.00 55.56 100 ASP A C 1
ATOM 803 O O . ASP A 1 100 ? -8.110 22.199 15.303 1.00 55.56 100 ASP A O 1
ATOM 807 N N . PHE A 1 101 ? -8.284 22.826 17.422 1.00 52.84 101 PHE A N 1
ATOM 808 C CA . PHE A 1 101 ? -8.709 24.192 17.079 1.00 52.84 101 PHE A CA 1
ATOM 809 C C . PHE A 1 101 ? -7.626 25.266 16.912 1.00 52.84 101 PHE A C 1
ATOM 811 O O . PHE A 1 101 ? -7.965 26.326 16.399 1.00 52.84 101 PHE A O 1
ATOM 818 N N . ASP A 1 102 ? -6.356 25.046 17.283 1.00 52.38 102 ASP A N 1
ATOM 819 C CA . ASP A 1 102 ? -5.449 26.203 17.467 1.00 52.38 102 ASP A CA 1
ATOM 820 C C . ASP A 1 102 ? -4.144 26.217 16.653 1.00 52.38 102 ASP A C 1
ATOM 822 O O . ASP A 1 102 ? -3.327 27.110 16.853 1.00 52.38 102 ASP A O 1
ATOM 826 N N . GLY A 1 103 ? -3.886 25.255 15.754 1.00 55.44 103 GLY A N 1
ATOM 827 C CA . GLY A 1 103 ? -2.704 25.272 14.860 1.00 55.44 103 GLY A CA 1
ATOM 828 C C . GLY A 1 103 ? -1.319 25.272 15.549 1.00 55.44 103 GLY A C 1
ATOM 829 O O . GLY A 1 103 ? -0.294 25.155 14.886 1.00 55.44 103 GLY A O 1
ATOM 830 N N . LYS A 1 104 ? -1.262 25.343 16.884 1.00 58.53 104 LYS A N 1
ATOM 831 C CA . LYS A 1 104 ? -0.037 25.400 17.700 1.00 58.53 104 LYS A CA 1
ATOM 832 C C . LYS A 1 104 ? 0.701 24.062 17.794 1.00 58.53 104 LYS A C 1
ATOM 834 O O . LYS A 1 104 ? 1.880 24.044 18.123 1.00 58.53 104 LYS A O 1
ATOM 839 N N . ASN A 1 105 ? 0.035 22.952 17.467 1.00 66.50 105 ASN A N 1
ATOM 840 C CA . ASN A 1 105 ? 0.575 21.595 17.615 1.00 66.50 105 ASN A CA 1
ATOM 841 C C . ASN A 1 105 ? 1.001 20.942 16.291 1.00 66.50 105 ASN A C 1
ATOM 843 O O . ASN A 1 105 ? 1.293 19.750 16.280 1.00 66.50 105 ASN A O 1
ATOM 847 N N . VAL A 1 106 ? 1.057 21.690 15.184 1.00 69.62 106 VAL A N 1
ATOM 848 C CA . VAL A 1 106 ? 1.338 21.154 13.837 1.00 69.62 106 VAL A CA 1
ATOM 849 C C . VAL A 1 106 ? 2.640 20.345 13.796 1.00 69.62 106 VAL A C 1
ATOM 851 O O . VAL A 1 106 ? 2.654 19.233 13.279 1.00 69.62 106 VAL A O 1
ATOM 854 N N . THR A 1 107 ? 3.713 20.831 14.425 1.00 75.25 107 THR A N 1
ATOM 855 C CA . THR A 1 107 ? 4.986 20.093 14.493 1.00 75.25 107 THR A CA 1
ATOM 856 C C . THR A 1 107 ? 4.881 18.837 15.362 1.00 75.25 107 THR A C 1
ATOM 858 O O . THR A 1 107 ? 5.382 17.787 14.981 1.00 75.25 107 THR A O 1
ATOM 861 N N . SER A 1 108 ? 4.189 18.902 16.505 1.00 85.75 108 SER A N 1
ATOM 862 C CA . SER A 1 108 ? 4.013 17.737 17.388 1.00 85.75 108 SER A CA 1
ATOM 863 C C . SER A 1 108 ? 3.170 16.642 16.728 1.00 85.75 108 SER A C 1
ATOM 865 O O . SER A 1 108 ? 3.513 15.464 16.810 1.00 85.75 108 SER A O 1
ATOM 867 N N . ASN A 1 109 ? 2.102 17.027 16.031 1.00 87.88 109 ASN A N 1
ATOM 868 C CA . ASN A 1 109 ? 1.252 16.100 15.291 1.00 87.88 109 ASN A CA 1
ATOM 869 C C . ASN A 1 109 ? 1.989 15.525 14.074 1.00 87.88 109 ASN A C 1
ATOM 871 O O . ASN A 1 109 ? 1.900 14.325 13.828 1.00 87.88 109 ASN A O 1
ATOM 875 N N . GLY A 1 110 ? 2.783 16.341 13.371 1.00 89.50 110 GLY A N 1
ATOM 876 C CA . GLY A 1 110 ? 3.671 15.884 12.301 1.00 89.50 110 GLY A CA 1
ATOM 877 C C . GLY A 1 110 ? 4.660 14.815 12.772 1.00 89.50 110 GLY A C 1
ATOM 878 O O . GLY A 1 110 ? 4.770 13.774 12.132 1.00 89.50 110 GLY A O 1
ATOM 879 N N . VAL A 1 111 ? 5.307 15.014 13.926 1.00 91.62 111 VAL A N 1
ATOM 880 C CA . VAL A 1 111 ? 6.224 14.021 14.519 1.00 91.62 111 VAL A CA 1
ATOM 881 C C . VAL A 1 111 ? 5.496 12.718 14.860 1.00 91.62 111 VAL A C 1
ATOM 883 O O . VAL A 1 111 ? 5.951 11.650 14.461 1.00 91.62 111 VAL A O 1
ATOM 886 N N . LYS A 1 112 ? 4.326 12.785 15.510 1.00 92.00 112 LYS A N 1
ATOM 887 C CA . LYS A 1 112 ? 3.523 11.585 15.819 1.00 92.00 112 LYS A CA 1
ATOM 888 C C . LYS A 1 112 ? 3.092 10.831 14.563 1.00 92.00 112 LYS A C 1
ATOM 890 O O . LYS A 1 112 ? 3.167 9.605 14.521 1.00 92.00 112 LYS A O 1
ATOM 895 N N . ALA A 1 113 ? 2.662 11.552 13.526 1.00 94.25 113 ALA A N 1
ATOM 896 C CA . ALA A 1 113 ? 2.343 10.948 12.237 1.00 94.25 113 ALA A CA 1
ATOM 897 C C . ALA A 1 113 ? 3.576 10.252 11.641 1.00 94.25 113 ALA A C 1
ATOM 899 O O . ALA A 1 113 ? 3.465 9.130 11.150 1.00 94.25 113 ALA A O 1
ATOM 900 N N . ALA A 1 114 ? 4.749 10.886 11.718 1.00 95.25 114 ALA A N 1
ATOM 901 C CA . ALA A 1 114 ? 5.993 10.349 11.181 1.00 95.25 114 ALA A CA 1
ATOM 902 C C . ALA A 1 114 ? 6.425 9.058 11.880 1.00 95.25 114 ALA A C 1
ATOM 904 O O . ALA A 1 114 ? 6.734 8.078 11.206 1.00 95.25 114 ALA A O 1
ATOM 905 N N . GLU A 1 115 ? 6.377 9.027 13.213 1.00 94.88 115 GLU A N 1
ATOM 906 C CA . GLU A 1 115 ? 6.670 7.835 14.017 1.00 94.88 115 GLU A CA 1
ATOM 907 C C . GLU A 1 115 ? 5.784 6.654 13.608 1.00 94.88 115 GLU A C 1
ATOM 909 O O . GLU A 1 115 ? 6.271 5.543 13.378 1.00 94.88 115 GLU A O 1
ATOM 914 N N . MET A 1 116 ? 4.480 6.904 13.453 1.00 95.81 116 MET A N 1
ATOM 915 C CA . MET A 1 116 ? 3.532 5.881 13.020 1.00 95.81 116 MET A CA 1
ATOM 916 C C . MET A 1 116 ? 3.800 5.422 11.589 1.00 95.81 116 MET A C 1
ATOM 918 O O . MET A 1 116 ? 3.800 4.220 11.340 1.00 95.81 116 MET A O 1
ATOM 922 N N . PHE A 1 117 ? 4.068 6.338 10.657 1.00 96.31 117 PHE A N 1
ATOM 923 C CA . PHE A 1 117 ? 4.387 5.981 9.277 1.00 96.31 117 PHE A CA 1
ATOM 924 C C . PHE A 1 117 ? 5.678 5.167 9.160 1.00 96.31 117 PHE A C 1
ATOM 926 O O . PHE A 1 117 ? 5.669 4.134 8.493 1.00 96.31 117 PHE A O 1
ATOM 933 N N . CYS A 1 118 ? 6.758 5.563 9.843 1.00 95.06 118 CYS A N 1
ATOM 934 C CA . CYS A 1 118 ? 7.993 4.776 9.895 1.00 95.06 118 CYS A CA 1
ATOM 935 C C . CYS A 1 118 ? 7.711 3.367 10.422 1.00 95.06 118 CYS A C 1
ATOM 937 O O . CYS A 1 118 ? 8.093 2.380 9.796 1.00 95.06 118 CYS A O 1
ATOM 939 N N . ARG A 1 119 ? 6.960 3.263 11.524 1.00 94.38 119 ARG A N 1
ATOM 940 C CA . ARG A 1 119 ? 6.575 1.974 12.099 1.00 94.38 119 ARG A CA 1
ATOM 941 C C . ARG A 1 119 ? 5.764 1.118 11.124 1.00 94.38 119 ARG A C 1
ATOM 943 O O . ARG A 1 119 ? 6.048 -0.069 10.999 1.00 94.38 119 ARG A O 1
ATOM 950 N N . ILE A 1 120 ? 4.778 1.696 10.435 1.00 95.38 120 ILE A N 1
ATOM 951 C CA . ILE A 1 120 ? 3.962 0.978 9.448 1.00 95.38 120 ILE A CA 1
ATOM 952 C C . ILE A 1 120 ? 4.849 0.438 8.325 1.00 95.38 120 ILE A C 1
ATOM 954 O O . ILE A 1 120 ? 4.814 -0.758 8.055 1.00 95.38 120 ILE A O 1
ATOM 958 N N . GLU A 1 121 ? 5.673 1.290 7.713 1.00 95.19 121 GLU A N 1
ATOM 959 C CA . GLU A 1 121 ? 6.518 0.906 6.577 1.00 95.19 121 GLU A CA 1
ATOM 960 C C . GLU A 1 121 ? 7.571 -0.146 6.957 1.00 95.19 121 GLU A C 1
ATOM 962 O O . GLU A 1 121 ? 7.873 -1.032 6.154 1.00 95.19 121 GLU A O 1
ATOM 967 N N . SER A 1 122 ? 8.077 -0.113 8.194 1.00 93.00 122 SER A N 1
ATOM 968 C CA . SER A 1 122 ? 8.955 -1.158 8.733 1.00 93.00 122 SER A CA 1
ATOM 969 C C . SER A 1 122 ? 8.237 -2.475 9.035 1.00 93.00 122 SER A C 1
ATOM 971 O O . SER A 1 122 ? 8.868 -3.526 9.055 1.00 93.00 122 SER A O 1
ATOM 973 N N . MET A 1 123 ? 6.920 -2.462 9.241 1.00 91.38 123 MET A N 1
ATOM 974 C CA . MET A 1 123 ? 6.122 -3.679 9.426 1.00 91.38 123 MET A CA 1
ATOM 975 C C . MET A 1 123 ? 5.623 -4.269 8.100 1.00 91.38 123 MET A C 1
ATOM 977 O O . MET A 1 123 ? 5.347 -5.466 8.019 1.00 91.38 123 MET A O 1
ATOM 981 N N . THR A 1 124 ? 5.504 -3.457 7.048 1.00 91.12 124 THR A N 1
ATOM 982 C CA . THR A 1 124 ? 4.902 -3.838 5.759 1.00 91.12 124 THR A CA 1
ATOM 983 C C . THR A 1 124 ? 5.934 -4.034 4.647 1.00 91.12 124 THR A C 1
ATOM 985 O O . THR A 1 124 ? 5.662 -3.809 3.466 1.00 91.12 124 THR A O 1
ATOM 988 N N . VAL A 1 125 ? 7.112 -4.548 5.007 1.00 86.88 125 VAL A N 1
ATOM 989 C CA . VAL A 1 125 ? 8.297 -4.666 4.140 1.00 86.88 125 VAL A CA 1
ATOM 990 C C . VAL A 1 125 ? 8.071 -5.501 2.864 1.00 86.88 125 VAL A C 1
ATOM 992 O O . VAL A 1 125 ? 8.836 -5.400 1.904 1.00 86.88 125 VAL A O 1
ATOM 995 N N . ALA A 1 126 ? 7.051 -6.363 2.843 1.00 84.81 126 ALA A N 1
ATOM 996 C CA . ALA A 1 126 ? 6.675 -7.194 1.691 1.00 84.81 126 ALA A CA 1
ATOM 997 C C . ALA A 1 126 ? 5.710 -6.505 0.707 1.00 84.81 126 ALA A C 1
ATOM 999 O O . ALA A 1 126 ? 5.372 -7.082 -0.325 1.00 84.81 126 ALA A O 1
ATOM 1000 N N . THR A 1 127 ? 5.241 -5.302 1.032 1.00 86.12 127 THR A N 1
ATOM 1001 C CA . THR A 1 127 ? 4.296 -4.531 0.218 1.00 86.12 127 THR A CA 1
ATOM 1002 C C . THR A 1 127 ? 4.941 -3.256 -0.298 1.00 86.12 127 THR A C 1
ATOM 1004 O O . THR A 1 127 ? 5.917 -2.771 0.279 1.00 86.12 127 THR A O 1
ATOM 1007 N N . ASP A 1 128 ? 4.386 -2.713 -1.380 1.00 85.50 128 ASP A N 1
ATOM 1008 C CA . ASP A 1 128 ? 4.854 -1.442 -1.911 1.00 85.50 128 ASP A CA 1
ATOM 1009 C C . ASP A 1 128 ? 4.552 -0.307 -0.917 1.00 85.50 128 ASP A C 1
ATOM 1011 O O . ASP A 1 128 ? 3.414 -0.177 -0.453 1.00 85.50 128 ASP A O 1
ATOM 1015 N N . PRO A 1 129 ? 5.543 0.545 -0.619 1.00 92.06 129 PRO A N 1
ATOM 1016 C CA . PRO A 1 129 ? 5.381 1.6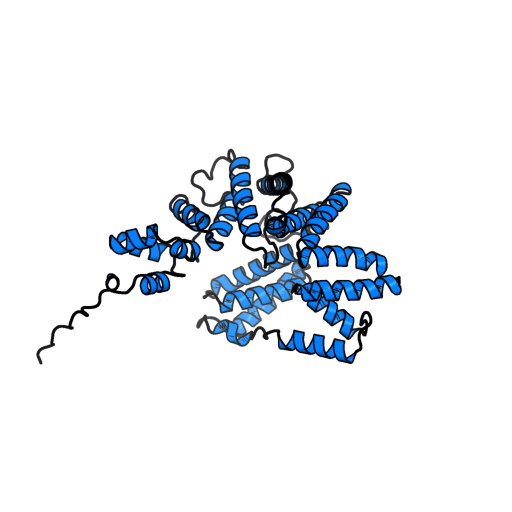25 0.336 1.00 92.06 129 PRO A CA 1
ATOM 1017 C C . PRO A 1 129 ? 4.407 2.683 -0.177 1.00 92.06 129 PRO A C 1
ATOM 1019 O O . PRO A 1 129 ? 4.412 3.049 -1.365 1.00 92.06 129 PRO A O 1
ATOM 1022 N N . PHE A 1 130 ? 3.598 3.220 0.731 1.00 90.31 130 PHE A N 1
ATOM 1023 C CA . PHE A 1 130 ? 2.478 4.100 0.391 1.00 90.31 130 PHE A CA 1
ATOM 1024 C C . PHE A 1 130 ? 2.545 5.458 1.093 1.00 90.31 130 PHE A C 1
ATOM 1026 O O . PHE A 1 130 ? 1.946 6.410 0.596 1.00 90.31 130 PHE A O 1
ATOM 1033 N N . THR A 1 131 ? 3.296 5.585 2.193 1.00 92.94 131 THR A N 1
ATOM 1034 C CA . THR A 1 131 ? 3.387 6.816 3.002 1.00 92.94 131 THR A CA 1
ATOM 1035 C C . THR A 1 131 ? 3.715 8.047 2.163 1.00 92.94 131 THR A C 1
ATOM 1037 O O . THR A 1 131 ? 3.097 9.102 2.318 1.00 92.94 131 THR A O 1
ATOM 1040 N N . TRP A 1 132 ? 4.643 7.896 1.214 1.00 90.62 132 TRP A N 1
ATOM 1041 C CA . TRP A 1 132 ? 5.073 8.960 0.307 1.00 90.62 132 TRP A CA 1
ATOM 1042 C C . TRP A 1 132 ? 3.910 9.654 -0.421 1.00 90.62 132 TRP A C 1
ATOM 1044 O O . TRP A 1 132 ? 4.003 10.847 -0.686 1.00 90.62 132 TRP A O 1
ATOM 1054 N N . LEU A 1 133 ? 2.795 8.957 -0.692 1.00 86.06 133 LEU A N 1
ATOM 1055 C CA . LEU A 1 133 ? 1.600 9.524 -1.335 1.00 86.06 133 LEU A CA 1
ATOM 1056 C C . LEU A 1 133 ? 0.966 10.643 -0.506 1.00 86.06 133 LEU A C 1
ATOM 1058 O O . LEU A 1 133 ? 0.461 11.618 -1.069 1.00 86.06 133 LEU A O 1
ATOM 1062 N N . PHE A 1 134 ? 0.990 10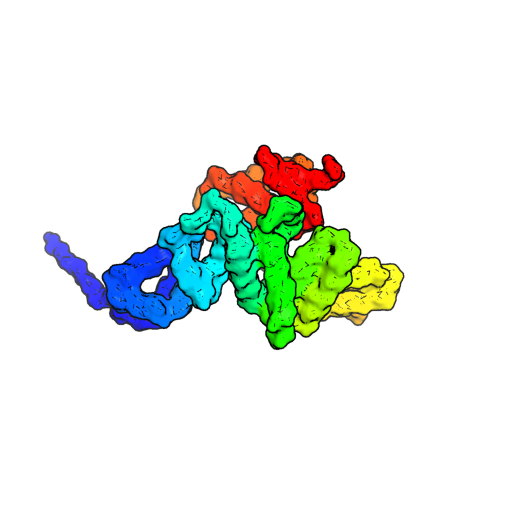.505 0.819 1.00 87.69 134 PHE A N 1
ATOM 1063 C CA . PHE A 1 134 ? 0.375 11.452 1.743 1.00 87.69 134 PHE A CA 1
ATOM 1064 C C . PHE A 1 134 ? 1.241 12.690 1.976 1.00 87.69 134 PHE A C 1
ATOM 1066 O O . PHE A 1 134 ? 0.708 13.785 2.173 1.00 87.69 134 PHE A O 1
ATOM 1073 N N . ILE A 1 135 ? 2.562 12.525 1.899 1.00 88.88 135 ILE A N 1
ATOM 1074 C CA . ILE A 1 135 ? 3.544 13.584 2.159 1.00 88.88 135 ILE A CA 1
ATOM 1075 C C . ILE A 1 135 ? 4.072 14.261 0.890 1.00 88.88 135 ILE A C 1
ATOM 1077 O O . ILE A 1 135 ? 4.936 15.129 0.985 1.00 88.88 135 ILE A O 1
ATOM 1081 N N . ARG A 1 136 ? 3.535 13.912 -0.290 1.00 84.81 136 ARG A N 1
ATOM 1082 C CA . ARG A 1 136 ? 3.897 14.548 -1.566 1.00 84.81 136 ARG A CA 1
ATOM 1083 C C . ARG A 1 136 ? 3.846 16.090 -1.470 1.00 84.81 136 ARG A C 1
ATOM 1085 O O . ARG A 1 136 ? 2.857 16.608 -0.935 1.00 84.81 136 ARG A O 1
ATOM 1092 N N . PRO A 1 137 ? 4.842 16.805 -2.033 1.00 79.69 137 PRO A N 1
ATOM 1093 C CA . PRO A 1 137 ? 4.824 18.267 -2.168 1.00 79.69 137 PRO A CA 1
ATOM 1094 C C . PRO A 1 137 ? 3.658 18.755 -3.070 1.00 79.69 137 PRO A C 1
ATOM 1096 O O . PRO A 1 137 ? 2.969 17.922 -3.675 1.00 79.69 137 PRO A O 1
ATOM 1099 N N . PRO A 1 138 ? 3.376 20.077 -3.151 1.00 73.69 138 PRO A N 1
ATOM 1100 C CA . PRO A 1 138 ? 4.087 21.179 -2.505 1.00 73.69 138 PRO A CA 1
ATOM 1101 C C . PRO A 1 138 ? 3.753 21.275 -1.017 1.00 73.69 138 PRO A C 1
ATOM 1103 O O . PRO A 1 138 ? 2.646 20.942 -0.582 1.00 73.69 138 PRO A O 1
ATOM 1106 N N . TRP A 1 139 ? 4.719 21.756 -0.246 1.00 83.25 139 TRP A N 1
ATOM 1107 C CA . TRP A 1 139 ? 4.529 22.108 1.156 1.00 83.25 139 TRP A CA 1
ATOM 1108 C C . TRP A 1 139 ? 4.294 23.613 1.297 1.00 83.25 139 TRP A C 1
ATOM 1110 O O . TRP A 1 139 ? 4.433 24.374 0.340 1.00 83.25 139 TRP A O 1
ATOM 1120 N N . SER A 1 140 ? 3.830 24.033 2.471 1.00 76.19 140 SER A N 1
ATOM 1121 C CA . SER A 1 140 ? 3.556 25.446 2.729 1.00 76.19 140 SER A CA 1
ATOM 1122 C C . SER A 1 140 ? 4.863 26.227 2.860 1.00 76.19 140 SER A C 1
ATOM 1124 O O . SER A 1 140 ? 5.698 25.868 3.678 1.00 76.19 140 SER A O 1
ATOM 1126 N N . ASN A 1 141 ? 4.998 27.340 2.136 1.00 68.31 141 ASN A N 1
ATOM 1127 C CA . ASN A 1 141 ? 6.152 28.241 2.265 1.00 68.31 141 ASN A CA 1
ATOM 1128 C C . ASN A 1 141 ? 6.036 29.200 3.468 1.00 68.31 141 ASN A C 1
ATOM 1130 O O . ASN A 1 141 ? 6.947 29.983 3.722 1.00 68.31 141 ASN A O 1
ATOM 1134 N N . SER A 1 142 ? 4.895 29.209 4.169 1.00 59.69 142 SER A N 1
ATOM 1135 C CA . SER A 1 142 ? 4.532 30.252 5.141 1.00 59.69 142 SER A CA 1
ATOM 1136 C C . SER A 1 142 ? 4.280 29.732 6.563 1.00 59.69 142 SER A C 1
ATOM 1138 O O . SER A 1 142 ? 3.564 30.373 7.331 1.00 59.69 142 SER A O 1
ATOM 1140 N N . GLY A 1 143 ? 4.830 28.569 6.927 1.00 65.94 143 GLY A N 1
ATOM 1141 C CA . GLY A 1 143 ? 4.730 28.012 8.281 1.00 65.94 143 GLY A CA 1
ATOM 1142 C C . GLY A 1 143 ? 5.020 26.512 8.339 1.00 65.94 143 GLY A C 1
ATOM 1143 O O . GLY A 1 143 ? 5.246 25.884 7.311 1.00 65.94 143 GLY A O 1
ATOM 1144 N N . ALA A 1 144 ? 4.982 25.930 9.543 1.00 72.25 144 ALA A N 1
ATOM 1145 C CA . ALA A 1 144 ? 5.182 24.493 9.732 1.00 72.25 144 ALA A CA 1
ATOM 1146 C C . ALA A 1 144 ? 4.145 23.684 8.930 1.00 72.25 144 ALA A C 1
ATOM 1148 O O . ALA A 1 144 ? 2.942 23.918 9.044 1.00 72.25 144 ALA A O 1
ATOM 1149 N N . CYS A 1 145 ? 4.600 22.721 8.128 1.00 83.88 145 CYS A N 1
ATOM 1150 C CA . CYS A 1 145 ? 3.744 21.800 7.384 1.00 83.88 145 CYS A CA 1
ATOM 1151 C C . CYS A 1 145 ? 3.899 20.380 7.946 1.00 83.88 145 CYS A C 1
ATOM 1153 O O . CYS A 1 145 ? 5.009 19.853 7.966 1.00 83.88 145 CYS A O 1
ATOM 1155 N N . CYS A 1 146 ? 2.805 19.716 8.356 1.00 87.31 146 CYS A N 1
ATOM 1156 C CA . CYS A 1 146 ? 2.882 18.332 8.855 1.00 87.31 146 CYS A CA 1
ATOM 1157 C C . CYS A 1 146 ? 3.533 17.384 7.833 1.00 87.31 146 CYS A C 1
ATOM 1159 O O . CYS A 1 146 ? 4.300 16.511 8.215 1.00 87.31 146 CYS A O 1
ATOM 1161 N N . LYS A 1 147 ? 3.262 17.565 6.532 1.00 89.38 147 LYS A N 1
ATOM 1162 C CA . LYS A 1 147 ? 3.804 16.712 5.458 1.00 89.38 147 LYS A CA 1
ATOM 1163 C C . LYS A 1 147 ? 5.319 16.842 5.321 1.00 89.38 147 LYS A C 1
ATOM 1165 O O . LYS A 1 147 ? 6.010 15.831 5.254 1.00 89.38 147 LYS A O 1
ATOM 1170 N N . GLU A 1 148 ? 5.814 18.076 5.330 1.00 90.31 148 GLU A N 1
ATOM 1171 C CA . GLU A 1 148 ? 7.248 18.373 5.345 1.00 90.31 148 GLU A CA 1
ATOM 1172 C C . GLU A 1 148 ? 7.902 17.852 6.628 1.00 90.31 148 GLU A C 1
ATOM 1174 O O . GLU A 1 148 ? 8.943 17.208 6.576 1.00 90.31 148 GLU A O 1
ATOM 1179 N N . CYS A 1 149 ? 7.261 18.064 7.782 1.00 91.19 149 CYS A N 1
ATOM 1180 C CA . CYS A 1 149 ? 7.738 17.563 9.067 1.00 91.19 149 CYS A CA 1
ATOM 1181 C C . CYS A 1 149 ? 7.909 16.037 9.048 1.00 91.19 149 CYS A C 1
ATOM 1183 O O . CYS A 1 149 ? 8.955 15.542 9.463 1.00 91.19 149 CYS A O 1
ATOM 1185 N N . VAL A 1 150 ? 6.934 15.302 8.498 1.00 93.81 150 VAL A N 1
ATOM 1186 C CA . VAL A 1 150 ? 7.036 13.847 8.324 1.00 93.81 150 VAL A CA 1
ATOM 1187 C C . VAL A 1 150 ? 8.189 13.477 7.399 1.00 93.81 150 VAL A C 1
ATOM 1189 O O . VAL A 1 150 ? 8.979 12.603 7.743 1.00 93.81 150 VAL A O 1
ATOM 1192 N N . PHE A 1 151 ? 8.325 14.141 6.251 1.00 93.56 151 PHE A N 1
ATOM 1193 C CA . PHE A 1 151 ? 9.422 13.875 5.321 1.00 93.56 151 PHE A CA 1
ATOM 1194 C C . PHE A 1 151 ? 10.801 14.074 5.973 1.00 93.56 151 PHE A C 1
ATOM 1196 O O . PHE A 1 151 ? 11.649 13.182 5.917 1.00 93.56 151 PHE A O 1
ATOM 1203 N N . THR A 1 152 ? 11.006 15.209 6.641 1.00 93.00 152 THR A N 1
ATOM 1204 C CA . THR A 1 152 ? 12.257 15.533 7.338 1.00 93.00 152 THR A CA 1
ATOM 1205 C C . THR A 1 152 ? 12.539 14.543 8.465 1.00 93.00 152 THR A C 1
ATOM 1207 O O . THR A 1 152 ? 13.668 14.077 8.612 1.00 93.00 152 THR A O 1
ATOM 1210 N N . TYR A 1 153 ? 11.510 14.151 9.221 1.00 95.00 153 TYR A N 1
ATOM 1211 C CA . TYR A 1 153 ? 11.639 13.121 10.248 1.00 95.00 153 TYR A CA 1
ATOM 1212 C C . TYR A 1 153 ? 12.068 11.778 9.648 1.00 95.00 153 TYR A C 1
ATOM 1214 O O . TYR A 1 153 ? 12.997 11.161 10.156 1.00 95.00 153 TYR A O 1
ATOM 1222 N N . MET A 1 154 ? 11.452 11.336 8.545 1.00 95.19 154 MET A N 1
ATOM 1223 C CA . MET A 1 154 ? 11.829 10.083 7.877 1.00 95.19 154 MET A CA 1
ATOM 1224 C C . MET A 1 154 ? 13.295 10.102 7.418 1.00 95.19 154 MET A C 1
ATOM 1226 O O . MET A 1 154 ? 13.980 9.092 7.563 1.00 95.19 154 MET A O 1
ATOM 1230 N N . LYS A 1 155 ? 13.807 11.238 6.918 1.00 93.88 155 LYS A N 1
ATOM 1231 C CA . LYS A 1 155 ? 15.236 11.385 6.578 1.00 93.88 155 LYS A CA 1
ATOM 1232 C C . LYS A 1 155 ? 16.136 11.217 7.803 1.00 93.88 155 LYS A C 1
ATOM 1234 O O . LYS A 1 155 ? 17.094 10.449 7.748 1.00 93.88 155 LYS A O 1
ATOM 1239 N N . ASN A 1 156 ? 15.810 11.887 8.908 1.00 94.00 156 ASN A N 1
ATOM 1240 C CA . ASN A 1 156 ? 16.580 11.789 10.151 1.00 94.00 156 ASN A CA 1
ATOM 1241 C C . ASN A 1 156 ? 16.536 10.372 10.734 1.00 94.00 156 ASN A C 1
ATOM 1243 O O . ASN A 1 156 ? 17.570 9.827 11.103 1.00 94.00 156 ASN A O 1
ATOM 1247 N N . TYR A 1 157 ? 15.363 9.738 10.711 1.00 93.44 157 TYR A N 1
ATOM 1248 C CA . TYR A 1 157 ? 15.166 8.367 11.169 1.00 93.44 157 TYR A CA 1
ATOM 1249 C C . TYR A 1 157 ? 16.087 7.375 10.444 1.00 93.44 157 TYR A C 1
ATOM 1251 O O . TYR A 1 157 ? 16.656 6.489 11.079 1.00 93.44 157 TYR A O 1
ATOM 1259 N N . LEU A 1 158 ? 16.272 7.539 9.128 1.00 92.69 158 LEU A N 1
ATOM 1260 C CA . LEU A 1 158 ? 17.187 6.708 8.338 1.00 92.69 158 LEU A CA 1
ATOM 1261 C C . LEU A 1 158 ? 18.659 6.910 8.719 1.00 92.69 158 LEU A C 1
ATOM 1263 O O . LEU A 1 158 ? 19.416 5.945 8.686 1.00 92.69 158 LEU A O 1
ATOM 1267 N N . ASN A 1 159 ? 19.054 8.131 9.085 1.00 89.81 159 ASN A N 1
ATOM 1268 C CA . ASN A 1 159 ? 20.419 8.434 9.523 1.00 89.81 159 ASN A CA 1
ATOM 1269 C C . ASN A 1 159 ? 20.695 7.905 10.941 1.00 89.81 159 ASN A C 1
ATOM 1271 O O . ASN A 1 159 ? 21.808 7.499 11.249 1.00 89.81 159 ASN A O 1
ATOM 1275 N N . GLU A 1 160 ? 19.685 7.892 11.811 1.00 89.50 160 GLU A N 1
ATOM 1276 C CA . GLU A 1 160 ? 19.802 7.370 13.179 1.00 89.50 160 GLU A CA 1
ATOM 1277 C C . GLU A 1 160 ? 19.750 5.834 13.237 1.00 89.50 160 GLU A C 1
ATOM 1279 O O . GLU A 1 160 ? 20.290 5.230 14.161 1.00 89.50 160 GLU A O 1
ATOM 1284 N N . ASN A 1 161 ? 19.109 5.188 12.256 1.00 86.44 161 ASN A N 1
ATOM 1285 C CA . ASN A 1 161 ? 18.903 3.737 12.211 1.00 86.44 161 ASN A CA 1
ATOM 1286 C C . ASN A 1 161 ? 19.703 3.056 11.086 1.00 86.44 161 ASN A C 1
ATOM 1288 O O . ASN A 1 161 ? 19.242 2.062 10.518 1.00 86.44 161 ASN A O 1
ATOM 1292 N N . GLU A 1 162 ? 20.913 3.541 10.784 1.00 77.56 162 GLU A N 1
ATOM 1293 C CA . GLU A 1 162 ? 21.779 2.953 9.745 1.00 77.56 162 GLU A CA 1
ATOM 1294 C C . GLU A 1 162 ? 22.127 1.477 9.994 1.00 77.56 162 GLU A C 1
ATOM 1296 O O . GLU A 1 162 ? 22.443 0.759 9.059 1.00 77.56 162 GLU A O 1
ATOM 1301 N N . GLU A 1 163 ? 22.012 0.968 11.222 1.00 77.69 163 GLU A N 1
ATOM 1302 C CA . GLU A 1 163 ? 22.248 -0.453 11.517 1.00 77.69 163 GLU A CA 1
ATOM 1303 C C . GLU A 1 163 ? 21.044 -1.363 11.183 1.00 77.69 163 GLU A C 1
ATOM 1305 O O . GLU A 1 163 ? 21.194 -2.581 11.081 1.00 77.69 163 GLU A O 1
ATOM 1310 N N . LYS A 1 164 ? 19.840 -0.799 10.981 1.00 81.44 164 LYS A N 1
ATOM 1311 C CA . LYS A 1 164 ? 18.578 -1.529 10.719 1.00 81.44 164 LYS A CA 1
ATOM 1312 C C . LYS A 1 164 ? 18.082 -1.346 9.282 1.00 81.44 164 LYS A C 1
ATOM 1314 O O . LYS A 1 164 ? 16.884 -1.200 9.025 1.00 81.44 164 LYS A O 1
ATOM 1319 N N . GLU A 1 165 ? 18.999 -1.353 8.320 1.00 75.44 165 GLU A N 1
ATOM 1320 C CA . GLU A 1 165 ? 18.694 -0.989 6.930 1.00 75.44 165 GLU A CA 1
ATOM 1321 C C . GLU A 1 165 ? 17.637 -1.891 6.258 1.00 75.44 165 GLU A C 1
ATOM 1323 O O . GLU A 1 165 ? 16.862 -1.416 5.423 1.00 75.44 165 GLU A O 1
ATOM 1328 N N . ALA A 1 166 ? 17.557 -3.172 6.640 1.00 79.12 166 ALA A N 1
ATOM 1329 C CA . ALA A 1 166 ? 16.581 -4.112 6.082 1.00 79.12 166 ALA A CA 1
ATOM 1330 C C . ALA A 1 166 ? 15.128 -3.710 6.397 1.00 79.12 166 ALA A C 1
ATOM 1332 O O . ALA A 1 166 ? 14.274 -3.739 5.505 1.00 79.12 166 ALA A O 1
ATOM 1333 N N . ASP A 1 167 ? 14.873 -3.263 7.629 1.00 84.12 167 ASP A N 1
ATOM 1334 C CA . ASP A 1 167 ? 13.554 -2.818 8.100 1.00 84.12 167 ASP A CA 1
ATOM 1335 C C . ASP A 1 167 ? 13.217 -1.409 7.589 1.00 84.12 167 ASP A C 1
ATOM 1337 O O . ASP A 1 167 ? 12.055 -1.007 7.519 1.00 84.12 167 ASP A O 1
ATOM 1341 N N . CYS A 1 168 ? 14.236 -0.655 7.180 1.00 89.38 168 CYS A N 1
ATOM 1342 C CA . CYS A 1 168 ? 14.100 0.711 6.690 1.00 89.38 168 CYS A CA 1
ATOM 1343 C C . CYS A 1 168 ? 13.952 0.804 5.162 1.00 89.38 168 CYS A C 1
ATOM 1345 O O . CYS A 1 168 ? 13.757 1.897 4.627 1.00 89.38 168 CYS A O 1
ATOM 1347 N N . ARG A 1 169 ? 14.003 -0.314 4.422 1.00 92.12 169 ARG A N 1
ATOM 1348 C CA . ARG A 1 169 ? 14.008 -0.284 2.947 1.00 92.12 169 ARG A CA 1
ATOM 1349 C C . ARG A 1 169 ? 12.767 0.382 2.336 1.00 92.12 169 ARG A C 1
ATOM 1351 O O . ARG A 1 169 ? 12.884 1.051 1.311 1.00 92.12 169 ARG A O 1
ATOM 1358 N N . ASN A 1 170 ? 11.597 0.250 2.964 1.00 94.38 170 ASN A N 1
ATOM 1359 C CA . ASN A 1 170 ? 10.363 0.912 2.519 1.00 94.38 170 ASN A CA 1
ATOM 1360 C C . ASN A 1 170 ? 10.368 2.421 2.818 1.00 94.38 170 ASN A C 1
ATOM 1362 O O . ASN A 1 170 ? 9.900 3.217 1.999 1.00 94.38 170 ASN A O 1
ATOM 1366 N N . ILE A 1 171 ? 10.967 2.823 3.942 1.00 95.38 171 ILE A N 1
ATOM 1367 C CA . ILE A 1 171 ? 11.167 4.228 4.323 1.00 95.38 171 ILE A CA 1
ATOM 1368 C C . ILE A 1 171 ? 12.125 4.899 3.325 1.00 95.38 171 ILE A C 1
ATOM 1370 O O . ILE A 1 171 ? 11.801 5.961 2.795 1.00 95.38 171 ILE A O 1
ATOM 1374 N N . CYS A 1 172 ? 13.236 4.242 2.966 1.00 95.00 172 CYS A N 1
ATOM 1375 C CA . CYS A 1 172 ? 14.157 4.701 1.917 1.00 95.00 172 CYS A CA 1
ATOM 1376 C C . CYS A 1 172 ? 13.435 4.958 0.586 1.00 95.00 172 CYS A C 1
ATOM 1378 O O . CYS A 1 172 ? 13.639 5.992 -0.049 1.00 95.00 172 CYS A O 1
ATOM 1380 N N . VAL A 1 173 ? 12.555 4.042 0.166 1.00 94.19 173 VAL A N 1
ATOM 1381 C CA . VAL A 1 173 ? 11.756 4.222 -1.055 1.00 94.19 173 VAL A CA 1
ATOM 1382 C C . VAL A 1 173 ? 10.784 5.394 -0.913 1.00 94.19 173 VAL A C 1
ATOM 1384 O O . VAL A 1 173 ? 10.619 6.145 -1.873 1.00 94.19 173 VAL A O 1
ATOM 1387 N N . CYS A 1 174 ? 10.163 5.595 0.255 1.00 94.00 174 CYS A N 1
ATOM 1388 C CA . CYS A 1 174 ? 9.287 6.746 0.481 1.00 94.00 174 CYS A CA 1
ATOM 1389 C C . CYS A 1 174 ? 10.029 8.077 0.336 1.00 94.00 174 CYS A C 1
ATOM 1391 O O . CYS A 1 174 ? 9.562 8.970 -0.376 1.00 94.00 174 CYS A O 1
ATOM 1393 N N . VAL A 1 175 ? 11.194 8.192 0.976 1.00 94.06 175 VAL A N 1
ATOM 1394 C CA . VAL A 1 175 ? 12.050 9.382 0.905 1.00 94.06 175 VAL A CA 1
ATOM 1395 C C . VAL A 1 175 ? 12.493 9.621 -0.537 1.00 94.06 175 VAL A C 1
ATOM 1397 O O . VAL A 1 175 ? 12.265 10.703 -1.072 1.00 94.06 175 VAL A O 1
ATOM 1400 N N . ALA A 1 176 ? 13.008 8.593 -1.217 1.00 92.69 176 ALA A N 1
ATOM 1401 C CA . ALA A 1 176 ? 13.440 8.707 -2.606 1.00 92.69 176 ALA A CA 1
ATOM 1402 C C . ALA A 1 176 ? 12.306 9.104 -3.560 1.00 92.69 176 ALA A C 1
ATOM 1404 O O . ALA A 1 176 ? 12.498 9.933 -4.449 1.00 92.69 176 ALA A O 1
ATOM 1405 N N . LYS A 1 177 ? 11.109 8.526 -3.409 1.00 89.69 177 LYS A N 1
ATOM 1406 C CA . LYS A 1 177 ? 9.946 8.899 -4.227 1.00 89.69 177 LYS A CA 1
ATOM 1407 C C . LYS A 1 177 ? 9.518 10.342 -3.986 1.00 89.69 177 LYS A C 1
ATOM 1409 O O . LYS A 1 177 ? 9.126 11.000 -4.940 1.00 89.69 177 LYS A O 1
ATOM 1414 N N . THR A 1 178 ? 9.602 10.823 -2.749 1.00 89.38 178 THR A N 1
ATOM 1415 C CA . THR A 1 178 ? 9.267 12.214 -2.411 1.00 89.38 178 THR A CA 1
ATOM 1416 C C . THR A 1 178 ? 10.298 13.180 -3.003 1.00 89.38 178 THR A C 1
ATOM 1418 O O . THR A 1 178 ? 9.906 14.125 -3.679 1.00 89.38 178 THR A O 1
ATOM 1421 N N . LEU A 1 179 ? 11.596 12.881 -2.865 1.00 89.50 179 LEU A N 1
ATOM 1422 C CA . LEU A 1 179 ? 12.696 13.651 -3.466 1.00 89.50 179 LEU A CA 1
ATOM 1423 C C . LEU A 1 179 ? 12.590 13.745 -4.993 1.00 89.50 179 LEU A C 1
ATOM 1425 O O . LEU A 1 179 ? 12.724 14.824 -5.556 1.00 89.50 179 LEU A O 1
ATOM 1429 N N . ASN A 1 180 ? 12.272 12.638 -5.673 1.00 85.31 180 ASN A N 1
ATOM 1430 C CA . ASN A 1 180 ? 12.101 12.642 -7.131 1.00 85.31 180 ASN A CA 1
ATOM 1431 C C . ASN A 1 180 ? 10.952 13.552 -7.610 1.00 85.31 180 ASN A C 1
ATOM 1433 O O . ASN A 1 180 ? 10.932 13.895 -8.787 1.00 85.31 180 ASN A O 1
ATOM 1437 N N . VAL A 1 181 ? 9.983 13.883 -6.746 1.00 82.19 181 VAL A N 1
ATOM 1438 C CA . VAL A 1 181 ? 8.857 14.780 -7.074 1.00 82.19 181 VAL A CA 1
ATOM 1439 C C . VAL A 1 181 ? 9.192 16.246 -6.775 1.00 82.19 181 VAL A C 1
ATOM 1441 O O . VAL A 1 181 ? 8.559 17.123 -7.350 1.00 82.19 181 VAL A O 1
ATOM 1444 N N . LEU A 1 182 ? 10.170 16.530 -5.906 1.00 77.75 182 LEU A N 1
ATOM 1445 C CA . LEU A 1 182 ? 10.618 17.904 -5.633 1.00 77.75 182 LEU A CA 1
ATOM 1446 C C . LEU A 1 182 ? 11.337 18.538 -6.836 1.00 77.75 182 LEU A C 1
ATOM 1448 O O . LEU A 1 182 ? 11.331 19.755 -6.953 1.00 77.75 182 LEU A O 1
ATOM 1452 N N . ASP A 1 183 ? 11.886 17.715 -7.738 1.00 66.25 183 ASP A N 1
ATOM 1453 C CA . ASP A 1 183 ? 12.531 18.121 -9.001 1.00 66.25 183 ASP A CA 1
ATOM 1454 C C . ASP A 1 183 ? 13.652 19.172 -8.846 1.00 66.25 183 ASP A C 1
ATOM 1456 O O . ASP A 1 183 ? 13.914 19.971 -9.738 1.00 66.25 183 ASP A O 1
ATOM 1460 N N . GLU A 1 184 ? 14.336 19.160 -7.700 1.00 72.25 184 GLU A N 1
ATOM 1461 C CA . GLU A 1 184 ? 15.557 19.934 -7.463 1.00 72.25 184 GLU A CA 1
ATOM 1462 C C . GLU A 1 184 ? 16.789 19.116 -7.899 1.00 72.25 184 GLU A C 1
ATOM 1464 O O . GLU A 1 184 ? 16.850 17.906 -7.649 1.00 72.25 184 GLU A O 1
ATOM 1469 N N . ASP A 1 185 ? 17.788 19.754 -8.520 1.00 63.06 185 ASP A N 1
ATOM 1470 C CA . ASP A 1 185 ? 18.969 19.066 -9.078 1.00 63.06 185 ASP A CA 1
ATOM 1471 C C . ASP A 1 185 ? 19.723 18.225 -8.025 1.00 63.06 185 ASP A C 1
ATOM 1473 O O . ASP A 1 185 ? 20.070 17.065 -8.275 1.00 63.06 185 ASP A O 1
ATOM 1477 N N . ASP A 1 186 ? 19.888 18.753 -6.808 1.00 69.62 186 ASP A N 1
ATOM 1478 C CA . ASP A 1 186 ? 20.532 18.045 -5.691 1.00 69.62 186 ASP A CA 1
ATOM 1479 C C . ASP A 1 186 ? 19.681 16.866 -5.169 1.00 69.62 186 ASP A C 1
ATOM 1481 O O . ASP A 1 186 ? 20.209 15.836 -4.728 1.00 69.62 186 ASP A O 1
ATOM 1485 N N . SER A 1 187 ? 18.352 16.960 -5.295 1.00 75.19 187 SER A N 1
ATOM 1486 C CA . SER A 1 187 ? 17.403 15.942 -4.823 1.00 75.19 187 SER A CA 1
ATOM 1487 C C . SER A 1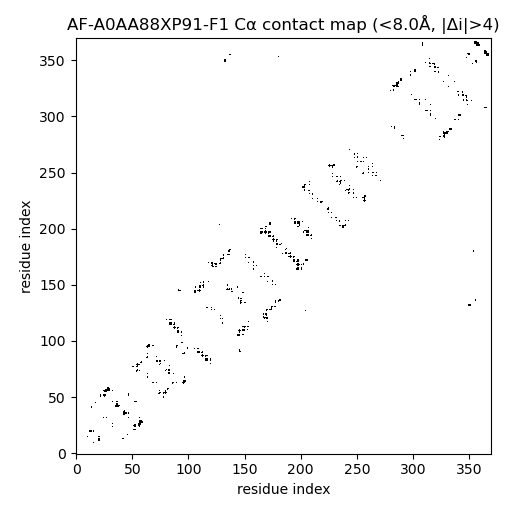 187 ? 17.450 14.653 -5.652 1.00 75.19 187 SER A C 1
ATOM 1489 O O . SER A 1 187 ? 17.159 13.570 -5.134 1.00 75.19 187 SER A O 1
ATOM 1491 N N . GLN A 1 188 ? 17.850 14.713 -6.928 1.00 77.38 188 GLN A N 1
ATOM 1492 C CA . GLN A 1 188 ? 17.937 13.525 -7.791 1.00 77.38 188 GLN A CA 1
ATOM 1493 C C . GLN A 1 188 ? 19.108 12.608 -7.414 1.00 77.38 188 GLN A C 1
ATOM 1495 O O . GLN A 1 188 ? 18.964 11.378 -7.442 1.00 77.38 188 GLN A O 1
ATOM 1500 N N . GLY A 1 189 ? 20.251 13.195 -7.041 1.00 83.50 189 GLY A N 1
ATOM 1501 C CA . GLY A 1 189 ? 21.417 12.457 -6.552 1.00 83.50 189 GLY A CA 1
ATOM 1502 C C . GLY A 1 189 ? 21.123 11.771 -5.220 1.00 83.50 189 GLY A C 1
ATOM 1503 O O . GLY A 1 189 ? 21.354 10.567 -5.068 1.00 83.50 189 GLY A O 1
ATOM 1504 N N . GLU A 1 190 ? 20.513 12.509 -4.291 1.00 90.19 190 GLU A N 1
ATOM 1505 C CA . GLU A 1 190 ? 20.102 11.986 -2.987 1.00 90.19 190 GLU A CA 1
ATOM 1506 C C . GLU A 1 190 ? 19.049 10.867 -3.118 1.00 90.19 190 GLU A C 1
ATOM 1508 O O . GLU A 1 190 ? 19.179 9.805 -2.502 1.00 90.19 190 GLU A O 1
ATOM 1513 N N . ALA A 1 191 ? 18.046 11.032 -3.989 1.00 90.69 191 ALA A N 1
ATOM 1514 C CA . ALA A 1 191 ? 17.058 9.987 -4.255 1.00 90.69 191 ALA A CA 1
ATOM 1515 C C . ALA A 1 191 ? 17.709 8.691 -4.768 1.00 90.69 191 ALA A C 1
ATOM 1517 O O . ALA A 1 191 ? 17.299 7.592 -4.386 1.00 90.69 191 ALA A O 1
ATOM 1518 N N . GLY A 1 192 ? 18.738 8.802 -5.616 1.00 91.12 192 GLY A N 1
ATOM 1519 C CA . GLY A 1 192 ? 19.508 7.660 -6.114 1.00 91.12 192 GLY A CA 1
ATOM 1520 C C . GLY A 1 192 ? 20.234 6.890 -5.006 1.00 91.12 192 GLY A C 1
ATOM 1521 O O . GLY A 1 192 ? 20.253 5.654 -5.036 1.00 91.12 192 GLY A O 1
ATOM 1522 N N . LEU A 1 193 ? 20.769 7.592 -4.003 1.00 92.38 193 LEU A N 1
ATOM 1523 C CA . LEU A 1 193 ? 21.425 6.979 -2.846 1.00 92.38 193 LEU A CA 1
ATOM 1524 C C . LEU A 1 193 ? 20.438 6.140 -2.025 1.00 92.38 193 LEU A C 1
ATOM 1526 O O . LEU A 1 193 ? 20.698 4.964 -1.764 1.00 92.38 193 LEU A O 1
ATOM 1530 N N . TYR A 1 194 ? 19.277 6.703 -1.678 1.00 93.88 194 TYR A N 1
ATOM 1531 C CA . TYR A 1 194 ? 18.251 5.984 -0.915 1.00 93.88 194 TYR A CA 1
ATOM 1532 C C . TYR A 1 194 ? 17.674 4.785 -1.681 1.00 93.88 194 TYR A C 1
ATOM 1534 O O . TYR A 1 194 ? 17.459 3.725 -1.087 1.00 93.88 194 TYR A O 1
ATOM 1542 N N . LEU A 1 195 ? 17.475 4.900 -3.001 1.00 94.12 195 LEU A N 1
ATOM 1543 C CA . LEU A 1 195 ? 17.068 3.756 -3.828 1.00 94.12 195 LEU A CA 1
ATOM 1544 C C . LEU A 1 195 ? 18.131 2.656 -3.837 1.00 94.12 195 LEU A C 1
ATOM 1546 O O . LEU A 1 195 ? 17.782 1.483 -3.729 1.00 94.12 195 LEU A O 1
ATOM 1550 N N . SER A 1 196 ? 19.412 3.025 -3.908 1.00 93.25 196 SER A N 1
ATOM 1551 C CA . SER A 1 196 ? 20.520 2.065 -3.872 1.00 93.25 196 SER A CA 1
ATOM 1552 C C . SER A 1 196 ? 20.571 1.329 -2.532 1.00 93.25 196 SER A C 1
ATOM 1554 O O . SER A 1 196 ? 20.636 0.099 -2.517 1.00 93.25 196 SER A O 1
ATOM 1556 N N . LYS A 1 197 ? 20.441 2.059 -1.410 1.00 92.56 197 LYS A N 1
ATOM 1557 C CA . LYS A 1 197 ? 20.324 1.468 -0.066 1.00 92.56 197 LYS A CA 1
ATOM 1558 C C . LYS A 1 197 ? 19.164 0.462 -0.012 1.00 92.56 197 LYS A C 1
ATOM 1560 O O . LYS A 1 197 ? 19.358 -0.688 0.369 1.00 92.56 197 LYS A O 1
ATOM 1565 N N . ALA A 1 198 ? 17.971 0.841 -0.474 1.00 93.31 198 ALA A N 1
ATOM 1566 C CA . ALA A 1 198 ? 16.809 -0.051 -0.471 1.00 93.31 198 ALA A CA 1
ATOM 1567 C C . ALA A 1 198 ? 16.971 -1.280 -1.391 1.00 93.31 198 ALA A C 1
ATOM 1569 O O . ALA A 1 198 ? 16.554 -2.384 -1.029 1.00 93.31 198 ALA A O 1
ATOM 1570 N N . ALA A 1 199 ? 17.570 -1.111 -2.574 1.00 91.94 199 ALA A N 1
ATOM 1571 C CA . ALA A 1 199 ? 17.801 -2.192 -3.530 1.00 91.94 199 ALA A CA 1
ATOM 1572 C C . ALA A 1 199 ? 18.786 -3.242 -2.984 1.00 91.94 199 ALA A C 1
ATOM 1574 O O . ALA A 1 199 ? 18.538 -4.440 -3.139 1.00 91.94 199 ALA A O 1
ATOM 1575 N N . ASN A 1 200 ? 19.834 -2.813 -2.269 1.00 91.88 200 ASN A N 1
ATOM 1576 C CA . ASN A 1 200 ? 20.783 -3.712 -1.596 1.00 91.88 200 ASN A CA 1
ATOM 1577 C C . ASN A 1 200 ? 20.088 -4.627 -0.572 1.00 91.88 200 ASN A C 1
ATOM 1579 O O . ASN A 1 200 ? 20.449 -5.795 -0.434 1.00 91.88 200 ASN A O 1
ATOM 1583 N N . HIS A 1 201 ? 19.011 -4.144 0.054 1.00 90.69 201 HIS A N 1
ATOM 1584 C CA . HIS A 1 201 ? 18.162 -4.910 0.977 1.00 90.69 201 HIS A CA 1
ATOM 1585 C C . HIS A 1 201 ? 16.980 -5.616 0.299 1.00 90.69 201 HIS A C 1
ATOM 1587 O O . HIS A 1 201 ? 15.943 -5.872 0.919 1.00 90.69 201 HIS A O 1
ATOM 1593 N N . LYS A 1 202 ? 17.135 -5.972 -0.983 1.00 90.19 202 LYS A N 1
ATOM 1594 C CA . LYS A 1 202 ? 16.167 -6.742 -1.787 1.00 90.19 202 LYS A CA 1
ATOM 1595 C C . LYS A 1 202 ? 14.796 -6.068 -1.938 1.00 90.19 202 LYS A C 1
ATOM 1597 O O . LYS A 1 202 ? 13.777 -6.752 -2.039 1.00 90.19 202 LYS A O 1
ATOM 1602 N N . SER A 1 203 ? 14.745 -4.736 -1.961 1.00 92.25 203 SER A N 1
ATOM 1603 C CA . SER A 1 203 ? 13.526 -4.013 -2.336 1.00 92.25 203 SER A CA 1
ATOM 1604 C C . SER A 1 203 ? 13.314 -4.070 -3.852 1.00 92.25 203 SER A C 1
ATOM 1606 O O . SER A 1 203 ? 14.020 -3.407 -4.617 1.00 92.25 203 SER A O 1
ATOM 1608 N N . GLY A 1 204 ? 12.323 -4.851 -4.293 1.00 91.75 204 GLY A N 1
ATOM 1609 C CA . GLY A 1 204 ? 12.002 -5.008 -5.716 1.00 91.75 204 GLY A CA 1
ATOM 1610 C C . GLY A 1 204 ? 11.581 -3.695 -6.385 1.00 91.75 204 GLY A C 1
ATOM 1611 O O . GLY A 1 204 ? 12.012 -3.414 -7.501 1.00 91.75 204 GLY A O 1
ATOM 1612 N N . ILE A 1 205 ? 10.813 -2.855 -5.682 1.00 91.94 205 ILE A N 1
ATOM 1613 C CA . ILE A 1 205 ? 10.388 -1.546 -6.195 1.00 91.94 205 ILE A CA 1
ATOM 1614 C C . ILE A 1 205 ? 11.568 -0.582 -6.362 1.00 91.94 205 ILE A C 1
ATOM 1616 O O . ILE A 1 205 ? 11.656 0.108 -7.376 1.00 91.94 205 ILE A O 1
ATOM 1620 N N . ALA A 1 206 ? 12.515 -0.567 -5.416 1.00 93.75 206 ALA A N 1
ATOM 1621 C CA . ALA A 1 206 ? 13.695 0.289 -5.509 1.00 93.75 206 ALA A CA 1
ATOM 1622 C C . ALA A 1 206 ? 14.579 -0.118 -6.694 1.00 93.75 206 ALA A C 1
ATOM 1624 O O . ALA A 1 206 ? 14.956 0.721 -7.515 1.00 93.75 206 ALA A O 1
ATOM 1625 N N . ALA A 1 207 ? 14.839 -1.423 -6.819 1.00 94.44 207 ALA A N 1
ATOM 1626 C CA . ALA A 1 207 ? 15.613 -1.974 -7.921 1.00 94.44 207 ALA A CA 1
ATOM 1627 C C . ALA A 1 207 ? 14.943 -1.698 -9.279 1.00 94.44 207 ALA A C 1
ATOM 1629 O O . ALA A 1 207 ? 15.624 -1.321 -10.233 1.00 94.44 207 ALA A O 1
ATOM 1630 N N . PHE A 1 208 ? 13.611 -1.807 -9.362 1.00 94.56 208 PHE A N 1
ATOM 1631 C CA . PHE A 1 208 ? 12.858 -1.484 -10.574 1.00 94.56 208 PHE A CA 1
ATOM 1632 C C . PHE A 1 208 ? 12.950 -0.001 -10.951 1.00 94.56 208 PHE A C 1
ATOM 1634 O O . PHE A 1 208 ? 13.223 0.317 -12.106 1.00 94.56 208 PHE A O 1
ATOM 1641 N N . MET A 1 209 ? 12.801 0.914 -9.989 1.00 91.56 209 MET A N 1
ATOM 1642 C CA . MET A 1 209 ? 12.933 2.355 -10.240 1.00 91.56 209 MET A CA 1
ATOM 1643 C C . MET A 1 209 ? 14.337 2.729 -10.741 1.00 91.56 209 MET A C 1
ATOM 1645 O O . MET A 1 209 ? 14.477 3.510 -11.685 1.00 91.56 209 MET A O 1
ATOM 1649 N N . MET A 1 210 ? 15.387 2.150 -10.150 1.00 92.25 210 MET A N 1
ATOM 1650 C CA . MET A 1 210 ? 16.763 2.344 -10.625 1.00 92.25 210 MET A CA 1
ATOM 1651 C C . MET A 1 210 ? 16.955 1.784 -12.035 1.00 92.25 210 MET A C 1
ATOM 1653 O O . MET A 1 210 ? 17.561 2.435 -12.891 1.00 92.25 210 MET A O 1
ATOM 1657 N N . TRP A 1 211 ? 16.404 0.595 -12.292 1.00 93.88 211 TRP A N 1
ATOM 1658 C CA . TRP A 1 211 ? 16.423 -0.022 -13.610 1.00 93.88 211 TRP A CA 1
ATOM 1659 C C . TRP A 1 211 ? 15.741 0.860 -14.660 1.00 93.88 211 TRP A C 1
ATOM 1661 O O . TRP A 1 211 ? 16.314 1.059 -15.726 1.00 93.88 211 TRP A O 1
ATOM 1671 N N . GLN A 1 212 ? 14.582 1.455 -14.360 1.00 90.94 212 GLN A N 1
ATOM 1672 C CA . GLN A 1 212 ? 13.874 2.350 -15.283 1.00 90.94 212 GLN A CA 1
ATOM 1673 C C . GLN A 1 212 ? 14.729 3.560 -15.685 1.00 90.94 212 GLN A C 1
ATOM 1675 O O . GLN A 1 212 ? 14.834 3.853 -16.878 1.00 90.94 212 GLN A O 1
ATOM 1680 N N . LYS A 1 213 ? 15.380 4.229 -14.717 1.00 87.62 213 LYS A N 1
ATOM 1681 C CA . LYS A 1 213 ? 16.283 5.364 -14.996 1.00 87.62 213 LYS A CA 1
ATOM 1682 C C . LYS A 1 213 ? 17.451 4.934 -15.894 1.00 87.62 213 LYS A C 1
ATOM 1684 O O . LYS A 1 213 ? 17.746 5.587 -16.892 1.00 87.62 213 LYS A O 1
ATOM 1689 N N . LYS A 1 214 ? 18.085 3.797 -15.585 1.00 88.19 214 LYS A N 1
ATOM 1690 C CA . LYS A 1 214 ? 19.212 3.256 -16.364 1.00 88.19 214 LYS A CA 1
ATOM 1691 C C . LYS A 1 214 ? 18.797 2.778 -17.760 1.00 88.19 214 LYS A C 1
ATOM 1693 O O . LYS A 1 214 ? 19.553 2.925 -18.714 1.00 88.19 214 LYS A O 1
ATOM 1698 N N . TYR A 1 215 ? 17.604 2.208 -17.899 1.00 87.38 215 TYR A N 1
ATOM 1699 C CA . TYR A 1 215 ? 17.113 1.687 -19.172 1.00 87.38 215 TYR A CA 1
ATOM 1700 C C . TYR A 1 215 ? 16.920 2.795 -20.214 1.00 87.38 215 TYR A C 1
ATOM 1702 O O . TYR A 1 215 ? 17.213 2.589 -21.390 1.00 87.38 215 TYR A O 1
ATOM 1710 N N . GLN A 1 216 ? 16.495 3.987 -19.783 1.00 84.00 216 GLN A N 1
ATOM 1711 C CA . GLN A 1 216 ? 16.339 5.146 -20.668 1.00 84.00 216 GLN A CA 1
ATOM 1712 C C . GLN A 1 216 ? 17.668 5.585 -21.297 1.00 84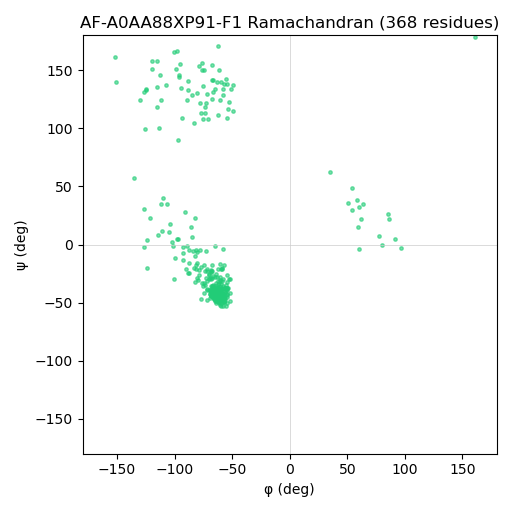.00 216 GLN A C 1
ATOM 1714 O O . GLN A 1 216 ? 17.692 5.933 -22.476 1.00 84.00 216 GLN A O 1
ATOM 1719 N N . SER A 1 217 ? 18.780 5.518 -20.555 1.00 82.81 217 SER A N 1
ATOM 1720 C CA . SER A 1 217 ? 20.095 5.919 -21.069 1.00 82.81 217 SER A CA 1
ATOM 1721 C C . SER A 1 217 ? 20.762 4.849 -21.936 1.00 82.81 217 SER A C 1
ATOM 1723 O O . SER A 1 217 ? 21.502 5.186 -22.857 1.00 82.81 217 SER A O 1
ATOM 1725 N N . CYS A 1 218 ? 20.485 3.561 -21.699 1.00 80.94 218 CYS A N 1
ATOM 1726 C CA . CYS A 1 218 ? 21.095 2.462 -22.454 1.00 80.94 218 CYS A CA 1
ATOM 1727 C C . CYS A 1 218 ? 20.232 1.920 -23.600 1.00 80.94 218 CYS A C 1
ATOM 1729 O O . CYS A 1 218 ? 20.632 0.954 -24.252 1.00 80.94 218 CYS A O 1
ATOM 1731 N N . ILE A 1 219 ? 19.069 2.522 -23.882 1.00 77.62 219 ILE A N 1
ATOM 1732 C CA . ILE A 1 219 ? 18.133 1.984 -24.875 1.00 77.62 219 ILE A CA 1
ATOM 1733 C C . ILE A 1 219 ? 18.781 1.837 -26.254 1.00 77.62 219 ILE A C 1
ATOM 1735 O O . ILE A 1 219 ? 18.515 0.850 -26.931 1.00 77.62 219 ILE A O 1
ATOM 1739 N N . ASN A 1 220 ? 19.672 2.746 -26.658 1.00 81.69 220 ASN A N 1
ATOM 1740 C CA . ASN A 1 220 ? 20.317 2.722 -27.976 1.00 81.69 220 ASN A CA 1
ATOM 1741 C C . ASN A 1 220 ? 21.519 1.766 -28.067 1.00 81.69 220 ASN A C 1
ATOM 1743 O O . ASN A 1 220 ? 21.900 1.383 -29.172 1.00 81.69 220 ASN A O 1
ATOM 1747 N N . ASP A 1 221 ? 22.085 1.335 -26.937 1.00 86.88 221 ASP A N 1
ATOM 1748 C CA . ASP A 1 221 ? 23.192 0.380 -26.905 1.00 86.88 221 ASP A CA 1
ATOM 1749 C C . ASP A 1 221 ? 22.669 -1.063 -26.863 1.00 86.88 221 ASP A C 1
ATOM 1751 O O . ASP A 1 221 ? 21.916 -1.463 -25.974 1.00 86.88 221 ASP A O 1
ATOM 1755 N N . ARG A 1 222 ? 23.096 -1.886 -27.826 1.00 82.06 222 ARG A N 1
ATOM 1756 C CA . ARG A 1 222 ? 22.671 -3.286 -27.926 1.00 82.06 222 ARG A CA 1
ATOM 1757 C C . ARG A 1 222 ? 23.148 -4.120 -26.734 1.00 82.06 222 ARG A C 1
ATOM 1759 O O . ARG A 1 222 ? 22.393 -4.981 -26.279 1.00 82.06 222 ARG A O 1
ATOM 1766 N N . ALA A 1 223 ? 24.369 -3.891 -26.248 1.00 84.25 223 ALA A N 1
ATOM 1767 C CA . ALA A 1 223 ? 24.918 -4.636 -25.117 1.00 84.25 223 ALA A CA 1
ATOM 1768 C C . ALA A 1 223 ? 24.220 -4.226 -23.812 1.00 84.25 223 ALA A C 1
ATOM 1770 O O . ALA A 1 223 ? 23.713 -5.083 -23.085 1.00 84.25 223 ALA A O 1
ATOM 1771 N N . GLY A 1 224 ? 24.093 -2.918 -23.580 1.00 85.25 224 GLY A N 1
ATOM 1772 C CA . GLY A 1 224 ? 23.372 -2.339 -22.453 1.00 85.25 224 GLY A CA 1
ATOM 1773 C C . GLY A 1 224 ? 21.905 -2.758 -22.396 1.00 85.25 224 GLY A C 1
ATOM 1774 O O . GLY A 1 224 ? 21.427 -3.150 -21.334 1.00 85.25 224 GLY A O 1
ATOM 1775 N N . ARG A 1 225 ? 21.196 -2.778 -23.532 1.00 84.94 225 ARG A N 1
ATOM 1776 C CA . ARG A 1 225 ? 19.804 -3.251 -23.596 1.00 84.94 225 ARG A CA 1
ATOM 1777 C C . ARG A 1 225 ? 19.685 -4.725 -23.207 1.00 84.94 225 ARG A C 1
ATOM 1779 O O . ARG A 1 225 ? 18.766 -5.094 -22.480 1.00 84.94 225 ARG A O 1
ATOM 1786 N N . LEU A 1 226 ? 20.604 -5.573 -23.674 1.00 87.38 226 LEU A N 1
ATOM 1787 C CA . LEU A 1 226 ? 20.601 -7.001 -23.349 1.00 87.38 226 LEU A CA 1
ATOM 1788 C C . LEU A 1 226 ? 20.824 -7.230 -21.850 1.00 87.38 226 LEU A C 1
ATOM 1790 O O . LEU A 1 226 ? 20.093 -8.011 -21.238 1.00 87.38 226 LEU A O 1
ATOM 1794 N N . GLU A 1 227 ? 21.794 -6.528 -21.268 1.00 90.06 227 GLU A N 1
ATOM 1795 C CA . GLU A 1 227 ? 22.093 -6.599 -19.840 1.00 90.06 227 GLU A CA 1
ATOM 1796 C C . GLU A 1 227 ? 20.940 -6.054 -18.986 1.00 90.06 227 GLU A C 1
ATOM 1798 O O . GLU A 1 227 ? 20.527 -6.696 -18.022 1.00 90.06 227 GLU A O 1
ATOM 1803 N N . SER A 1 228 ? 20.317 -4.946 -19.392 1.00 91.81 228 SER A N 1
ATOM 1804 C CA . SER A 1 228 ? 19.138 -4.412 -18.706 1.00 91.81 228 SER A CA 1
ATOM 1805 C C . SER A 1 228 ? 17.982 -5.414 -18.662 1.00 91.81 228 SER A C 1
ATOM 1807 O O . SER A 1 228 ? 17.310 -5.507 -17.641 1.00 91.81 228 SER A O 1
ATOM 1809 N N . ILE A 1 229 ? 17.744 -6.213 -19.705 1.00 92.56 229 ILE A N 1
ATOM 1810 C CA . ILE A 1 229 ? 16.676 -7.231 -19.670 1.00 92.56 229 ILE A CA 1
ATOM 1811 C C . ILE A 1 229 ? 17.015 -8.395 -18.728 1.00 92.56 229 ILE A C 1
ATOM 1813 O O . ILE A 1 229 ? 16.110 -8.978 -18.129 1.00 92.56 229 ILE A O 1
ATOM 1817 N N . ARG A 1 230 ? 18.300 -8.727 -18.545 1.00 92.56 230 ARG A N 1
ATOM 1818 C CA . ARG A 1 230 ? 18.713 -9.702 -17.521 1.00 92.56 230 ARG A CA 1
ATOM 1819 C C . ARG A 1 230 ? 18.439 -9.164 -16.121 1.00 92.56 230 ARG A C 1
ATOM 1821 O O . ARG A 1 230 ? 17.777 -9.842 -15.346 1.00 92.56 230 ARG A O 1
ATOM 1828 N N . GLN A 1 231 ? 18.826 -7.917 -15.862 1.00 93.19 231 GLN A N 1
ATOM 1829 C CA . GLN A 1 231 ? 18.556 -7.239 -14.590 1.00 93.19 231 GLN A CA 1
ATOM 1830 C C . GLN A 1 231 ? 17.051 -7.152 -14.304 1.00 93.19 231 GLN A C 1
ATOM 1832 O O . GLN A 1 231 ? 16.612 -7.452 -13.198 1.00 93.19 231 GLN A O 1
ATOM 1837 N N . LEU A 1 232 ? 16.235 -6.831 -15.315 1.00 94.88 232 LEU A N 1
ATOM 1838 C CA . LEU A 1 232 ? 14.777 -6.814 -15.186 1.00 94.88 232 LEU A CA 1
ATOM 1839 C C . LEU A 1 232 ? 14.218 -8.182 -14.773 1.00 94.88 232 LEU A C 1
ATOM 1841 O O . LEU A 1 232 ? 13.295 -8.249 -13.964 1.00 94.88 232 LEU A O 1
ATOM 1845 N N . ARG A 1 233 ? 14.780 -9.275 -15.301 1.00 94.81 233 ARG A N 1
ATOM 1846 C CA . ARG A 1 233 ? 14.387 -10.637 -14.924 1.00 94.81 233 ARG A CA 1
ATOM 1847 C C . ARG A 1 233 ? 14.691 -10.932 -13.459 1.00 94.81 233 ARG A C 1
ATOM 1849 O O . ARG A 1 233 ? 13.843 -11.509 -12.782 1.00 94.81 233 ARG A O 1
ATOM 1856 N N . ASP A 1 234 ? 15.848 -10.509 -12.965 1.00 93.62 234 ASP A N 1
ATOM 1857 C CA . ASP A 1 234 ? 16.220 -10.693 -11.559 1.00 93.62 234 ASP A CA 1
ATOM 1858 C C . ASP A 1 234 ? 15.290 -9.905 -10.628 1.00 93.62 234 ASP A C 1
ATOM 1860 O O . ASP A 1 234 ? 14.820 -10.439 -9.624 1.00 93.62 234 ASP A O 1
ATOM 1864 N N . ILE A 1 235 ? 14.926 -8.676 -11.006 1.00 94.25 235 ILE A N 1
ATOM 1865 C CA . ILE A 1 235 ? 13.954 -7.853 -10.270 1.00 94.25 235 ILE A CA 1
ATOM 1866 C C . ILE A 1 235 ? 12.558 -8.493 -10.302 1.00 94.25 235 ILE A C 1
ATOM 1868 O O . ILE A 1 235 ? 11.876 -8.563 -9.279 1.00 94.25 235 ILE A O 1
ATOM 1872 N N . ALA A 1 236 ? 12.130 -9.018 -11.453 1.00 93.19 236 ALA A N 1
ATOM 1873 C CA . ALA A 1 236 ? 10.846 -9.702 -11.595 1.00 93.19 236 ALA A CA 1
ATOM 1874 C C . ALA A 1 236 ? 10.754 -10.954 -10.697 1.00 93.19 236 ALA A C 1
ATOM 1876 O O . ALA A 1 236 ? 9.688 -11.254 -10.148 1.00 93.19 236 ALA A O 1
ATOM 1877 N N . ASN A 1 237 ? 11.877 -11.650 -10.487 1.00 91.88 237 ASN A N 1
ATOM 1878 C CA . ASN A 1 237 ? 11.974 -12.785 -9.566 1.00 91.88 237 ASN A CA 1
ATOM 1879 C C . ASN A 1 237 ? 11.826 -12.380 -8.089 1.00 91.88 237 ASN A C 1
ATOM 1881 O O . ASN A 1 237 ? 11.415 -13.210 -7.283 1.00 91.88 237 ASN A O 1
ATOM 1885 N N . MET A 1 238 ? 12.074 -11.114 -7.730 1.00 89.25 238 MET A N 1
ATOM 1886 C CA . MET A 1 238 ? 11.804 -10.589 -6.380 1.00 89.25 238 MET A CA 1
ATOM 1887 C C . MET A 1 238 ? 10.305 -10.402 -6.096 1.00 89.25 238 MET A C 1
ATOM 1889 O O . MET A 1 238 ? 9.932 -10.063 -4.979 1.00 89.25 238 MET A O 1
ATOM 1893 N N . GLY A 1 239 ? 9.432 -10.615 -7.087 1.00 86.38 239 GLY A N 1
ATOM 1894 C CA . GLY A 1 239 ? 7.981 -10.559 -6.909 1.00 86.38 239 GLY A CA 1
ATOM 1895 C C . GLY A 1 239 ? 7.330 -9.225 -7.276 1.00 86.38 239 GLY A C 1
ATOM 1896 O O . GLY A 1 239 ? 6.104 -9.158 -7.261 1.00 86.38 239 GLY A O 1
ATOM 1897 N N . HIS A 1 240 ? 8.101 -8.203 -7.663 1.00 89.31 240 HIS A N 1
ATOM 1898 C CA . HIS A 1 240 ? 7.553 -6.894 -8.030 1.00 89.31 240 HIS A CA 1
ATOM 1899 C C . HIS A 1 240 ? 6.726 -6.968 -9.325 1.00 89.31 240 HIS A C 1
ATOM 1901 O O . HIS A 1 240 ? 7.204 -7.443 -10.359 1.00 89.31 240 HIS A O 1
ATOM 1907 N N . LEU A 1 241 ? 5.470 -6.518 -9.264 1.00 88.00 241 LEU A N 1
ATOM 1908 C CA . LEU A 1 241 ? 4.486 -6.742 -10.323 1.00 88.00 241 LEU A CA 1
ATOM 1909 C C . LEU A 1 241 ? 4.812 -5.973 -11.608 1.00 88.00 241 LEU A C 1
ATOM 1911 O O . LEU A 1 241 ? 4.771 -6.567 -12.686 1.00 88.00 241 LEU A O 1
ATOM 1915 N N . ASP A 1 242 ? 5.190 -4.699 -11.500 1.00 89.38 242 ASP A N 1
ATOM 1916 C CA . ASP A 1 242 ? 5.495 -3.881 -12.679 1.00 89.38 242 ASP A CA 1
ATOM 1917 C C . ASP A 1 242 ? 6.710 -4.432 -13.430 1.00 89.38 242 ASP A C 1
ATOM 1919 O O . ASP A 1 242 ? 6.684 -4.536 -14.653 1.00 89.38 242 ASP A O 1
ATOM 1923 N N . ALA A 1 243 ? 7.725 -4.926 -12.712 1.00 93.06 243 ALA A N 1
ATOM 1924 C CA . ALA A 1 243 ? 8.867 -5.597 -13.331 1.00 93.06 243 ALA A CA 1
ATOM 1925 C C . ALA A 1 243 ? 8.454 -6.860 -14.104 1.00 93.06 243 ALA A C 1
ATOM 1927 O O . ALA A 1 243 ? 8.920 -7.071 -15.226 1.00 93.06 243 ALA A O 1
ATOM 1928 N N . LYS A 1 244 ? 7.555 -7.686 -13.547 1.00 93.50 244 LYS A N 1
ATOM 1929 C CA . LYS A 1 244 ? 7.014 -8.870 -14.242 1.00 93.50 244 LYS A CA 1
ATOM 1930 C C . LYS A 1 244 ? 6.246 -8.479 -15.505 1.00 93.50 244 LYS A C 1
ATOM 1932 O O . LYS A 1 244 ? 6.434 -9.105 -16.550 1.00 93.50 244 LYS A O 1
ATOM 1937 N N . LEU A 1 245 ? 5.420 -7.435 -15.428 1.00 91.88 245 LEU A N 1
ATOM 1938 C CA . LEU A 1 245 ? 4.647 -6.923 -16.561 1.00 91.88 245 LEU A CA 1
ATOM 1939 C C . LEU A 1 245 ? 5.555 -6.359 -17.660 1.00 91.88 245 LEU A C 1
ATOM 1941 O O . LEU A 1 245 ? 5.430 -6.766 -18.816 1.00 91.88 245 LEU A O 1
ATOM 1945 N N . THR A 1 246 ? 6.519 -5.504 -17.312 1.00 93.50 246 THR A N 1
ATOM 1946 C CA . THR A 1 246 ? 7.494 -4.945 -18.262 1.00 93.50 246 THR A CA 1
ATOM 1947 C C . THR A 1 246 ? 8.363 -6.036 -18.896 1.00 93.50 246 THR A C 1
ATOM 1949 O O . THR A 1 246 ? 8.723 -5.954 -20.075 1.00 93.50 246 THR A O 1
ATOM 1952 N N . LEU A 1 247 ? 8.679 -7.105 -18.158 1.00 94.56 247 LEU A N 1
ATOM 1953 C CA . LEU A 1 247 ? 9.394 -8.252 -18.713 1.00 94.56 247 LEU A CA 1
ATOM 1954 C C . LEU A 1 247 ? 8.532 -9.016 -19.727 1.00 94.56 247 LEU A C 1
ATOM 1956 O O . LEU A 1 247 ? 9.019 -9.352 -20.807 1.00 94.56 247 LEU A O 1
ATOM 1960 N N . CYS A 1 248 ? 7.252 -9.247 -19.417 1.00 94.31 248 CYS A N 1
ATOM 1961 C CA . CYS A 1 248 ? 6.309 -9.870 -20.349 1.00 94.31 248 CYS A CA 1
ATOM 1962 C C . CYS A 1 248 ? 6.150 -9.044 -21.632 1.00 94.31 248 CYS A C 1
ATOM 1964 O O . CYS A 1 248 ? 6.163 -9.600 -22.730 1.00 94.31 248 CYS A O 1
ATOM 1966 N N . GLU A 1 249 ? 6.057 -7.721 -21.503 1.00 92.31 249 GLU A N 1
ATOM 1967 C CA . GLU A 1 249 ? 6.011 -6.789 -22.631 1.00 92.31 249 GLU A CA 1
ATOM 1968 C C . GLU A 1 249 ? 7.297 -6.844 -23.477 1.00 92.31 249 GLU A C 1
ATOM 1970 O O . GLU A 1 249 ? 7.258 -6.823 -24.706 1.00 92.31 249 GLU A O 1
ATOM 1975 N N . SER A 1 250 ? 8.460 -6.970 -22.837 1.00 92.06 250 SER A N 1
ATOM 1976 C CA . SER A 1 250 ? 9.735 -7.122 -23.548 1.00 92.06 250 SER A CA 1
ATOM 1977 C C . SER A 1 250 ? 9.789 -8.440 -24.329 1.00 92.06 250 SER A C 1
ATOM 1979 O O . SER A 1 250 ? 10.209 -8.474 -25.489 1.00 92.06 250 SER A O 1
ATOM 1981 N N . TYR A 1 251 ? 9.306 -9.528 -23.728 1.00 94.69 251 TYR A N 1
ATOM 1982 C CA . TYR A 1 251 ? 9.239 -10.842 -24.364 1.00 94.69 251 TYR A CA 1
ATOM 1983 C C . TYR A 1 251 ? 8.241 -10.903 -25.521 1.00 94.69 251 TYR A C 1
ATOM 1985 O O . TYR A 1 251 ? 8.538 -11.555 -26.526 1.00 94.69 251 TYR A O 1
ATOM 1993 N N . SER A 1 252 ? 7.102 -10.210 -25.433 1.00 90.75 252 SER A N 1
ATOM 1994 C CA . SER A 1 252 ? 6.142 -10.133 -26.543 1.00 90.75 252 SER A CA 1
ATOM 1995 C C . SER A 1 252 ? 6.710 -9.379 -27.751 1.00 90.75 252 SER A C 1
ATOM 1997 O O . SER A 1 252 ? 6.373 -9.701 -28.886 1.00 90.75 252 SER A O 1
ATOM 1999 N N . ARG A 1 253 ? 7.649 -8.451 -27.525 1.00 90.88 253 ARG A N 1
ATOM 2000 C CA . ARG A 1 253 ? 8.411 -7.744 -28.571 1.00 90.88 253 ARG A CA 1
ATOM 2001 C C . ARG A 1 253 ? 9.666 -8.483 -29.049 1.00 90.88 253 ARG A C 1
ATOM 2003 O O . ARG A 1 253 ? 10.527 -7.880 -29.684 1.00 90.88 253 ARG A O 1
ATOM 2010 N N . HIS A 1 254 ? 9.801 -9.770 -28.734 1.00 90.38 254 HIS A N 1
ATOM 2011 C CA . HIS A 1 254 ? 10.965 -10.594 -29.080 1.00 90.38 254 HIS A CA 1
ATOM 2012 C C . HIS A 1 254 ? 12.304 -10.135 -28.462 1.00 90.38 254 HIS A C 1
ATOM 2014 O O . HIS A 1 254 ? 13.378 -10.505 -28.940 1.00 90.38 254 HIS A O 1
ATOM 2020 N N . VAL A 1 255 ? 12.272 -9.363 -27.368 1.00 89.88 255 VAL A N 1
ATOM 2021 C CA . VAL A 1 255 ? 13.473 -8.925 -26.643 1.00 89.88 255 VAL A CA 1
ATOM 2022 C C . VAL A 1 255 ? 13.721 -9.851 -25.454 1.00 89.88 255 VAL A C 1
ATOM 2024 O O . VAL A 1 255 ? 13.239 -9.628 -24.348 1.00 89.88 255 VAL A O 1
ATOM 2027 N N . TYR A 1 256 ? 14.492 -10.916 -25.676 1.00 89.81 256 TYR A N 1
ATOM 2028 C CA . TYR A 1 256 ? 14.617 -12.002 -24.694 1.00 89.81 256 TYR A CA 1
ATOM 2029 C C . TYR A 1 256 ? 15.779 -11.874 -23.705 1.00 89.81 256 TYR A C 1
ATOM 2031 O O . TYR A 1 256 ? 15.835 -12.627 -22.740 1.00 89.81 256 TYR A O 1
ATOM 2039 N N . GLY A 1 257 ? 16.748 -10.981 -23.914 1.00 87.25 257 GLY A N 1
ATOM 2040 C CA . GLY A 1 257 ? 17.889 -10.858 -22.990 1.00 87.25 257 GLY A CA 1
ATOM 2041 C C . GLY A 1 257 ? 18.691 -12.162 -22.824 1.00 87.25 257 GLY A C 1
ATOM 2042 O O . GLY A 1 257 ? 19.081 -12.521 -21.712 1.00 87.25 257 GLY A O 1
ATOM 2043 N N . GLY A 1 258 ? 18.868 -12.921 -23.912 1.00 87.31 258 GLY A N 1
ATOM 2044 C CA . GLY A 1 258 ? 19.700 -14.131 -23.949 1.00 87.31 258 GLY A CA 1
ATOM 2045 C C . GLY A 1 258 ? 19.003 -15.466 -23.654 1.00 87.31 258 GLY A C 1
ATOM 2046 O O . GLY A 1 258 ? 19.690 -16.481 -23.600 1.00 87.31 258 GLY A O 1
ATOM 2047 N N . ILE A 1 259 ? 17.676 -15.505 -23.479 1.00 92.50 259 ILE A N 1
ATOM 2048 C CA . ILE A 1 259 ? 16.920 -16.773 -23.406 1.00 92.50 259 ILE A CA 1
ATOM 2049 C C . ILE A 1 259 ? 16.222 -17.095 -24.731 1.00 92.50 259 ILE A C 1
ATOM 2051 O O . ILE A 1 259 ? 16.088 -16.240 -25.604 1.00 92.50 259 ILE A O 1
ATOM 2055 N N . THR A 1 260 ? 15.763 -18.340 -24.879 1.00 94.50 260 THR A N 1
ATOM 2056 C CA . THR A 1 260 ? 14.985 -18.764 -26.048 1.00 94.50 260 THR A CA 1
ATOM 2057 C C . THR A 1 260 ? 13.557 -18.223 -25.989 1.00 94.50 260 THR A C 1
ATOM 2059 O O . THR A 1 260 ? 12.973 -18.094 -24.909 1.00 94.50 260 THR A O 1
ATOM 2062 N N . GLY A 1 261 ? 12.955 -17.978 -27.158 1.00 93.69 261 GLY A N 1
ATOM 2063 C CA . GLY A 1 261 ? 11.558 -17.541 -27.254 1.00 93.69 261 GLY A CA 1
ATOM 2064 C C . GLY A 1 261 ? 10.570 -18.518 -26.604 1.00 93.69 261 GLY A C 1
ATOM 2065 O O . GLY A 1 261 ? 9.573 -18.090 -26.037 1.00 93.69 261 GLY A O 1
ATOM 2066 N N . GLN A 1 262 ? 10.881 -19.820 -26.589 1.00 95.12 262 GLN A N 1
ATOM 2067 C CA . GLN A 1 262 ? 10.082 -20.834 -25.888 1.00 95.12 262 GLN A CA 1
ATOM 2068 C C . GLN A 1 262 ? 10.061 -20.610 -24.369 1.00 95.12 262 GLN A C 1
ATOM 2070 O O . GLN A 1 262 ? 8.989 -20.595 -23.773 1.00 95.12 262 GLN A O 1
ATOM 2075 N N . LYS A 1 263 ? 11.225 -20.372 -23.744 1.00 94.38 263 LYS A N 1
ATOM 2076 C CA . LYS A 1 263 ? 11.310 -20.079 -22.302 1.00 94.38 263 LYS A CA 1
ATOM 2077 C C . LYS A 1 263 ? 10.602 -18.769 -21.954 1.00 94.38 263 LYS A C 1
ATOM 2079 O O . LYS A 1 263 ? 9.912 -18.696 -20.943 1.00 94.38 263 LYS A O 1
ATOM 2084 N N . ALA A 1 264 ? 10.741 -17.756 -22.809 1.00 94.19 264 ALA A N 1
ATOM 2085 C CA . ALA A 1 264 ? 10.033 -16.489 -22.659 1.00 94.19 264 ALA A CA 1
ATOM 2086 C C . ALA A 1 264 ? 8.505 -16.673 -22.736 1.00 94.19 264 ALA A C 1
ATOM 2088 O O . ALA A 1 264 ? 7.779 -16.152 -21.895 1.00 94.19 264 ALA A O 1
ATOM 2089 N N . ALA A 1 265 ? 8.019 -17.467 -23.695 1.00 93.88 265 ALA A N 1
ATOM 2090 C CA . ALA A 1 265 ? 6.597 -17.765 -23.845 1.00 93.88 265 ALA A CA 1
ATOM 2091 C C . ALA A 1 265 ? 6.031 -18.566 -22.662 1.00 93.88 265 ALA A C 1
ATOM 2093 O O . ALA A 1 265 ? 4.914 -18.292 -22.228 1.00 93.88 265 ALA A O 1
ATOM 2094 N N . MET A 1 266 ? 6.798 -19.521 -22.121 1.00 94.75 266 MET A N 1
ATOM 2095 C CA . MET A 1 266 ? 6.423 -20.238 -20.896 1.00 94.75 266 MET A CA 1
ATOM 2096 C C . MET A 1 266 ? 6.277 -19.275 -19.720 1.00 94.75 266 MET A C 1
ATOM 2098 O O . MET A 1 266 ? 5.236 -19.275 -19.080 1.00 94.75 266 MET A O 1
ATOM 2102 N N . TYR A 1 267 ? 7.248 -18.383 -19.508 1.00 94.00 267 TYR A N 1
ATOM 2103 C CA . TYR A 1 267 ? 7.165 -17.380 -18.445 1.00 94.00 267 TYR A CA 1
ATOM 2104 C C . TYR A 1 267 ? 5.914 -16.497 -18.562 1.00 94.00 267 TYR A C 1
ATOM 2106 O O . TYR A 1 267 ? 5.207 -16.296 -17.579 1.00 94.00 267 TYR A O 1
ATOM 2114 N N . VAL A 1 268 ? 5.618 -15.984 -19.765 1.00 93.75 268 VAL A N 1
ATOM 2115 C CA . VAL A 1 268 ? 4.421 -15.156 -19.997 1.00 93.75 268 VAL A CA 1
ATOM 2116 C C . VAL A 1 268 ? 3.149 -15.955 -19.717 1.00 93.75 268 VAL A C 1
ATOM 2118 O O . VAL A 1 268 ? 2.231 -15.440 -19.083 1.00 93.75 268 VAL A O 1
ATOM 2121 N N . ARG A 1 269 ? 3.094 -17.219 -20.153 1.00 92.69 269 ARG A N 1
ATOM 2122 C CA . ARG A 1 269 ? 1.961 -18.108 -19.882 1.00 92.69 269 ARG A CA 1
ATOM 2123 C C . ARG A 1 269 ? 1.776 -18.328 -18.383 1.00 92.69 269 ARG A C 1
ATOM 2125 O O . ARG A 1 269 ? 0.665 -18.135 -17.902 1.00 92.69 269 ARG A O 1
ATOM 2132 N N . ASP A 1 270 ? 2.837 -18.687 -17.670 1.00 91.75 270 ASP A N 1
ATOM 2133 C CA . ASP A 1 270 ? 2.800 -18.962 -16.232 1.00 91.75 270 ASP A CA 1
ATOM 2134 C C . ASP A 1 270 ? 2.385 -17.712 -15.450 1.00 91.75 270 ASP A C 1
ATOM 2136 O O . ASP A 1 270 ? 1.544 -17.784 -14.556 1.00 91.75 270 ASP A O 1
ATOM 2140 N N . PHE A 1 271 ? 2.907 -16.540 -15.831 1.00 90.88 271 PHE A N 1
ATOM 2141 C CA . PHE A 1 271 ? 2.499 -15.266 -15.249 1.00 90.88 271 PHE A CA 1
ATOM 2142 C C . PHE A 1 271 ? 1.001 -15.012 -15.453 1.00 90.88 271 PHE A C 1
ATOM 2144 O O . PHE A 1 271 ? 0.291 -14.807 -14.471 1.00 90.88 271 PHE A O 1
ATOM 2151 N N . VAL A 1 272 ? 0.499 -15.097 -16.690 1.00 88.19 272 VAL A N 1
ATOM 2152 C CA . VAL A 1 272 ? -0.928 -14.878 -16.991 1.00 88.19 272 VAL A CA 1
ATOM 2153 C C . VAL A 1 272 ? -1.808 -15.894 -16.257 1.00 88.19 272 VAL A C 1
ATOM 2155 O O . VAL A 1 272 ? -2.827 -15.516 -15.687 1.00 88.19 272 VAL A O 1
ATOM 2158 N N . GLN A 1 273 ? -1.406 -17.165 -16.199 1.00 88.06 273 GLN A N 1
ATOM 2159 C CA . GLN A 1 273 ? -2.144 -18.209 -15.480 1.00 88.06 273 GLN A CA 1
ATOM 2160 C C . GLN A 1 273 ? -2.125 -18.024 -13.957 1.00 88.06 273 GLN A C 1
ATOM 2162 O O . GLN A 1 273 ? -3.082 -18.406 -13.289 1.00 88.06 273 GLN A O 1
ATOM 2167 N N . SER A 1 274 ? -1.065 -17.430 -13.404 1.00 85.50 274 SER A N 1
ATOM 2168 C CA . SER A 1 274 ? -0.996 -17.093 -11.978 1.00 85.50 274 SER A CA 1
ATOM 2169 C C . SER A 1 274 ? -1.906 -15.921 -11.595 1.00 85.50 274 SER A C 1
ATOM 2171 O O . SER A 1 274 ? -2.269 -15.782 -10.427 1.00 85.50 274 SER A O 1
ATOM 2173 N N . THR A 1 275 ? -2.292 -15.079 -12.561 1.00 80.19 275 THR A N 1
ATOM 2174 C CA . THR A 1 275 ? -3.222 -13.977 -12.308 1.00 80.19 275 THR A CA 1
ATOM 2175 C C . THR A 1 275 ? -4.661 -14.477 -12.297 1.00 80.19 275 THR A C 1
ATOM 2177 O O . THR A 1 275 ? -5.109 -15.168 -13.210 1.00 80.19 275 THR A O 1
ATOM 2180 N N . THR A 1 276 ? -5.418 -14.109 -11.265 1.00 70.50 276 THR A N 1
ATOM 2181 C CA . THR A 1 276 ? -6.854 -14.376 -11.219 1.00 70.50 276 THR A CA 1
ATOM 2182 C C . THR A 1 276 ? -7.605 -13.265 -11.957 1.00 70.50 276 THR A C 1
ATOM 2184 O O . THR A 1 276 ? -7.383 -12.080 -11.682 1.00 70.50 276 THR A O 1
ATOM 2187 N N . PRO A 1 277 ? -8.505 -13.596 -12.901 1.00 65.44 277 PRO A N 1
ATOM 2188 C CA . PRO A 1 277 ? -9.347 -12.588 -13.522 1.00 65.44 277 PRO A CA 1
ATOM 2189 C C . PRO A 1 277 ? -10.184 -11.911 -12.436 1.00 65.44 277 PRO A C 1
ATOM 2191 O O . PRO A 1 277 ? -10.708 -12.563 -11.535 1.00 65.44 277 PRO A O 1
ATOM 2194 N N . THR A 1 278 ? -10.350 -10.592 -12.529 1.00 61.50 278 THR A N 1
ATOM 2195 C CA . THR A 1 278 ? -11.016 -9.783 -11.494 1.00 61.50 278 THR A CA 1
ATOM 2196 C C . THR A 1 278 ? -12.498 -10.129 -11.321 1.00 61.50 278 THR A C 1
ATOM 2198 O O . THR A 1 278 ? -13.139 -9.536 -10.466 1.00 61.50 278 THR A O 1
ATOM 2201 N N . ASN A 1 279 ? -13.046 -11.071 -12.100 1.00 63.03 279 ASN A N 1
ATOM 2202 C CA . ASN A 1 279 ? -14.422 -11.568 -12.076 1.00 63.03 279 ASN A CA 1
ATOM 2203 C C . ASN A 1 279 ? -15.418 -10.453 -11.729 1.00 63.03 279 ASN A C 1
ATOM 2205 O O . ASN A 1 279 ? -16.020 -10.428 -10.654 1.00 63.03 279 ASN A O 1
ATOM 2209 N N . THR A 1 280 ? -15.467 -9.436 -12.592 1.00 61.25 280 THR A N 1
ATOM 2210 C CA . THR A 1 280 ? -16.195 -8.175 -12.367 1.00 61.25 280 THR A CA 1
ATOM 2211 C C . THR A 1 280 ? -17.693 -8.389 -12.156 1.00 61.25 280 THR A C 1
ATOM 2213 O O . THR A 1 280 ? -18.345 -7.568 -11.523 1.00 61.25 280 THR A O 1
ATOM 2216 N N . GLN A 1 281 ? -18.226 -9.524 -12.612 1.00 58.28 281 GLN A N 1
ATOM 2217 C CA . GLN A 1 281 ? -19.613 -9.940 -12.401 1.00 58.28 281 GLN A CA 1
ATOM 2218 C C . GLN A 1 281 ? -19.901 -10.333 -10.939 1.00 58.28 281 GLN A C 1
ATOM 2220 O O . GLN A 1 281 ? -21.029 -10.201 -10.475 1.00 58.28 281 GLN A O 1
ATOM 2225 N N . GLU A 1 282 ? -18.887 -10.753 -10.177 1.00 61.19 282 GLU A N 1
ATOM 2226 C CA . GLU A 1 282 ? -19.028 -11.107 -8.755 1.00 61.19 282 GLU A CA 1
ATOM 2227 C C . GLU A 1 282 ? -18.944 -9.896 -7.821 1.00 61.19 282 GLU A C 1
ATOM 2229 O O . GLU A 1 282 ? -19.165 -10.015 -6.620 1.00 61.19 282 GLU A O 1
ATOM 2234 N N . CYS A 1 283 ? -18.650 -8.716 -8.374 1.00 56.78 283 CYS A N 1
ATOM 2235 C CA . CYS A 1 283 ? -18.558 -7.448 -7.653 1.00 56.78 283 CYS A CA 1
ATOM 2236 C C . CYS A 1 283 ? -19.820 -7.112 -6.839 1.00 56.78 283 CYS A C 1
ATOM 2238 O O . CYS A 1 283 ? -19.747 -6.451 -5.808 1.00 56.78 283 CYS A O 1
ATOM 2240 N N . PHE A 1 284 ? -20.970 -7.638 -7.265 1.00 58.06 284 PHE A N 1
ATOM 2241 C CA . PHE A 1 284 ? -22.277 -7.382 -6.664 1.00 58.06 284 PHE A CA 1
ATOM 2242 C C . PHE A 1 284 ? -22.787 -8.514 -5.767 1.00 58.06 284 PHE A C 1
ATOM 2244 O O . PHE A 1 284 ? -23.875 -8.397 -5.214 1.00 58.06 284 PHE A O 1
ATOM 2251 N N . GLN A 1 285 ? -22.023 -9.595 -5.563 1.00 54.97 285 GLN A N 1
ATOM 2252 C CA . GLN A 1 285 ? -22.472 -10.707 -4.708 1.00 54.97 285 GLN A CA 1
ATOM 2253 C C . GLN A 1 285 ? -22.686 -10.273 -3.249 1.00 54.97 285 GLN A C 1
ATOM 2255 O O . GLN A 1 285 ? -23.574 -10.782 -2.569 1.00 54.97 285 GLN A O 1
ATOM 2260 N N . THR A 1 286 ? -21.909 -9.294 -2.780 1.00 54.09 286 THR A N 1
ATOM 2261 C CA . THR A 1 286 ? -21.955 -8.794 -1.397 1.00 54.09 286 THR A CA 1
ATOM 2262 C C . THR A 1 286 ? -23.091 -7.783 -1.166 1.00 54.09 286 THR A C 1
ATOM 2264 O O . THR A 1 286 ? -23.529 -7.596 -0.026 1.00 54.09 286 THR A O 1
ATOM 2267 N N . SER A 1 287 ? -23.604 -7.159 -2.235 1.00 55.19 287 SER A N 1
ATOM 2268 C CA . SER A 1 287 ? -24.575 -6.058 -2.190 1.00 55.19 287 SER A CA 1
ATOM 2269 C C . SER A 1 287 ? -25.811 -6.380 -3.036 1.00 55.19 287 SER A C 1
ATOM 2271 O O . SER A 1 287 ? -25.807 -6.152 -4.239 1.00 55.19 287 SER A O 1
ATOM 2273 N N . GLN A 1 288 ? -26.902 -6.835 -2.407 1.00 56.75 288 GLN A N 1
ATOM 2274 C CA . GLN A 1 288 ? -28.179 -7.104 -3.100 1.00 56.75 288 GLN A CA 1
ATOM 2275 C C . GLN A 1 288 ? -28.802 -5.861 -3.774 1.00 56.75 288 GLN A C 1
ATOM 2277 O O . GLN A 1 288 ? -29.666 -6.006 -4.633 1.00 56.75 288 GLN A O 1
ATOM 2282 N N . GLU A 1 289 ? -28.374 -4.647 -3.407 1.00 61.06 289 GLU A N 1
ATOM 2283 C CA . GLU A 1 289 ? -28.909 -3.382 -3.939 1.00 61.06 289 GLU A CA 1
ATOM 2284 C C . GLU A 1 289 ? -28.238 -2.885 -5.231 1.00 61.06 289 GLU A C 1
ATOM 2286 O O . GLU A 1 289 ? -28.777 -2.000 -5.899 1.00 61.06 289 GLU A O 1
ATOM 2291 N N . LEU A 1 290 ? -27.063 -3.408 -5.590 1.00 69.25 290 LEU A N 1
ATOM 2292 C CA . LEU A 1 290 ? -26.273 -2.904 -6.713 1.00 69.25 290 LEU A CA 1
ATOM 2293 C C . LEU A 1 290 ? -26.318 -3.881 -7.892 1.00 69.25 290 LEU A C 1
ATOM 2295 O O . LEU A 1 290 ? -26.196 -5.089 -7.723 1.00 69.25 290 LEU A O 1
ATOM 2299 N N . THR A 1 291 ? -26.482 -3.352 -9.106 1.00 75.81 291 THR A N 1
ATOM 2300 C CA . THR A 1 291 ? -26.585 -4.151 -10.340 1.00 75.81 291 THR A CA 1
ATOM 2301 C C . THR A 1 291 ? -25.469 -3.813 -11.326 1.00 75.81 291 THR A C 1
ATOM 2303 O O . THR A 1 291 ? -24.932 -2.703 -11.320 1.00 75.81 291 THR A O 1
ATOM 2306 N N . ALA A 1 292 ? -25.166 -4.742 -12.241 1.00 77.75 292 ALA A N 1
ATOM 2307 C CA . ALA A 1 292 ? -24.206 -4.517 -13.327 1.00 77.75 292 ALA A CA 1
ATOM 2308 C C . ALA A 1 292 ? -24.542 -3.266 -14.168 1.00 77.75 292 ALA A C 1
ATOM 2310 O O . ALA A 1 292 ? -23.639 -2.556 -14.611 1.00 77.75 292 ALA A O 1
ATOM 2311 N N . SER A 1 293 ? -25.829 -2.940 -14.317 1.00 82.06 293 SER A N 1
ATOM 2312 C CA . SER A 1 293 ? -26.290 -1.725 -14.997 1.00 82.06 293 SER A CA 1
ATOM 2313 C C . SER A 1 293 ? -25.892 -0.442 -14.259 1.00 82.06 293 SER A C 1
ATOM 2315 O O . SER A 1 293 ? -25.495 0.528 -14.895 1.00 82.06 293 SER A O 1
ATOM 2317 N N . MET A 1 294 ? -25.935 -0.423 -12.922 1.00 82.44 294 MET A N 1
ATOM 2318 C CA . MET A 1 294 ? -25.492 0.743 -12.139 1.00 82.44 294 MET A CA 1
ATOM 2319 C C . MET A 1 294 ? -23.987 0.978 -12.275 1.00 82.44 294 MET A C 1
ATOM 2321 O O . MET A 1 294 ? -23.547 2.122 -12.354 1.00 82.44 294 MET A O 1
ATOM 2325 N N . ARG A 1 295 ? -23.199 -0.100 -12.360 1.00 85.31 295 ARG A N 1
ATOM 2326 C CA . ARG A 1 295 ? -21.768 -0.009 -12.669 1.00 85.31 295 ARG A CA 1
ATOM 2327 C C . ARG A 1 295 ? -21.528 0.554 -14.056 1.00 85.31 295 ARG A C 1
ATOM 2329 O O . ARG A 1 295 ? -20.651 1.390 -14.206 1.00 85.31 295 ARG A O 1
ATOM 2336 N N . TYR A 1 296 ? -22.281 0.098 -15.053 1.00 85.56 296 TYR A N 1
ATOM 2337 C CA . TYR A 1 296 ? -22.171 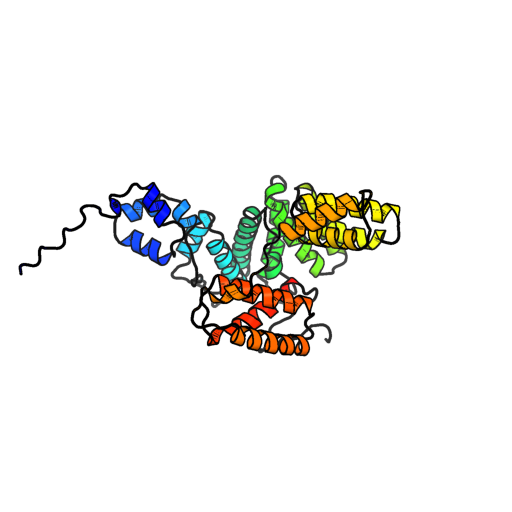0.631 -16.407 1.00 85.56 296 TYR A CA 1
ATOM 2338 C C . TYR A 1 296 ? -22.411 2.145 -16.423 1.00 85.56 296 TYR A C 1
ATOM 2340 O O . TYR A 1 296 ? -21.550 2.874 -16.899 1.00 85.56 296 TYR A O 1
ATOM 2348 N N . ILE A 1 297 ? -23.496 2.611 -15.795 1.00 87.88 297 ILE A N 1
ATOM 2349 C CA . ILE A 1 297 ? -23.813 4.045 -15.677 1.00 87.88 297 ILE A CA 1
ATOM 2350 C C . ILE A 1 297 ? -22.693 4.808 -14.957 1.00 87.88 297 ILE A C 1
ATOM 2352 O O . ILE A 1 297 ? -22.310 5.891 -15.386 1.00 87.88 297 ILE A O 1
ATOM 2356 N N . LEU A 1 298 ? -22.148 4.253 -13.869 1.00 89.62 298 LEU A N 1
ATOM 2357 C CA . LEU A 1 298 ? -21.028 4.875 -13.165 1.00 89.62 298 LEU A CA 1
ATOM 2358 C C . LEU A 1 298 ? -19.796 4.989 -14.068 1.00 89.62 298 LEU A C 1
ATOM 2360 O O . LEU A 1 298 ? -19.181 6.045 -14.115 1.00 89.62 298 LEU A O 1
ATOM 2364 N N . VAL A 1 299 ? -19.411 3.906 -14.744 1.00 91.50 299 VAL A N 1
ATOM 2365 C CA . VAL A 1 299 ? -18.208 3.871 -15.585 1.00 91.50 299 VAL A CA 1
ATOM 2366 C C . VAL A 1 299 ? -18.349 4.818 -16.771 1.00 91.50 299 VAL A C 1
ATOM 2368 O O . VAL A 1 299 ? -17.400 5.534 -17.061 1.00 91.50 299 VAL A O 1
ATOM 2371 N N . ASP A 1 300 ? -19.517 4.854 -17.407 1.00 91.25 300 ASP A N 1
ATOM 2372 C CA . ASP A 1 300 ? -19.838 5.790 -18.486 1.00 91.25 300 ASP A CA 1
ATOM 2373 C C . ASP A 1 300 ? -19.661 7.243 -18.024 1.00 91.25 300 ASP A C 1
ATOM 2375 O O . ASP A 1 300 ? -18.888 8.005 -18.601 1.00 91.25 300 ASP A O 1
ATOM 2379 N N . TRP A 1 301 ? -20.230 7.581 -16.866 1.00 94.75 301 TRP A N 1
ATOM 2380 C CA . TRP A 1 301 ? -20.031 8.894 -16.260 1.00 94.75 301 TRP A CA 1
ATOM 2381 C C . TRP A 1 301 ? -18.559 9.179 -15.897 1.00 94.75 301 TRP A C 1
ATOM 2383 O O . TRP A 1 301 ? -18.071 10.293 -16.083 1.00 94.75 301 TRP A O 1
ATOM 2393 N N . LEU A 1 302 ? -17.801 8.186 -15.416 1.00 92.44 302 LEU A N 1
ATOM 2394 C CA . LEU A 1 302 ? -16.370 8.356 -15.131 1.00 92.44 302 LEU A CA 1
ATOM 2395 C C . LEU A 1 302 ? -15.530 8.573 -16.400 1.00 92.44 302 LEU A C 1
ATOM 2397 O O . LEU A 1 302 ? -14.502 9.246 -16.315 1.00 92.44 302 LEU A O 1
ATOM 2401 N N . VAL A 1 303 ? -15.943 8.045 -17.559 1.00 93.12 303 VAL A N 1
ATOM 2402 C CA . VAL A 1 303 ? -15.304 8.335 -18.857 1.00 93.12 303 VAL A CA 1
ATOM 2403 C C . VAL A 1 303 ? -15.453 9.819 -19.193 1.00 93.12 303 VAL A C 1
ATOM 2405 O O . VAL A 1 303 ? -14.466 10.457 -19.559 1.00 93.12 303 VAL A O 1
ATOM 2408 N N . GLU A 1 304 ? -16.646 10.390 -19.003 1.00 89.88 304 GLU A N 1
ATOM 2409 C CA . GLU A 1 304 ? -16.878 11.826 -19.200 1.00 89.88 304 GLU A CA 1
ATOM 2410 C C . GLU A 1 304 ? -16.017 12.667 -18.250 1.00 89.88 304 GLU A C 1
ATOM 2412 O O . GLU A 1 304 ? -15.326 13.588 -18.685 1.00 89.88 304 GLU A O 1
ATOM 2417 N N . VAL A 1 305 ? -15.990 12.311 -16.959 1.00 87.25 305 VAL A N 1
ATOM 2418 C CA . VAL A 1 305 ? -15.153 12.991 -15.956 1.00 87.25 305 VAL A CA 1
ATOM 2419 C C . VAL A 1 305 ? -13.672 12.919 -16.329 1.00 87.25 305 VAL A C 1
ATOM 2421 O O . VAL A 1 305 ? -12.958 13.912 -16.182 1.00 87.25 305 VAL A O 1
ATOM 2424 N N . ALA A 1 306 ? -13.202 11.769 -16.818 1.00 87.81 306 ALA A N 1
ATOM 2425 C CA . ALA A 1 306 ? -11.824 11.606 -17.264 1.00 87.81 306 ALA A CA 1
ATOM 2426 C C . ALA A 1 306 ? -11.496 12.527 -18.444 1.00 87.81 306 ALA A C 1
ATOM 2428 O O . ALA A 1 306 ? -10.461 13.187 -18.408 1.00 87.81 306 ALA A O 1
ATOM 2429 N N . GLY A 1 307 ? -12.393 12.633 -19.429 1.00 85.19 307 GLY A N 1
ATOM 2430 C CA . GLY A 1 307 ? -12.238 13.553 -20.557 1.00 85.19 307 GLY A CA 1
ATOM 2431 C C . GLY A 1 307 ? -12.248 15.026 -20.138 1.00 85.19 307 GLY A C 1
ATOM 2432 O O . GLY A 1 307 ? -11.406 15.792 -20.581 1.00 85.19 307 GLY A O 1
ATOM 2433 N N . MET A 1 308 ? -13.144 15.424 -19.229 1.00 85.06 308 MET A N 1
ATOM 2434 C CA . MET A 1 308 ? -13.234 16.814 -18.749 1.00 85.06 308 MET A CA 1
ATOM 2435 C C . MET A 1 308 ? -12.037 17.258 -17.900 1.00 85.06 308 MET A C 1
ATOM 2437 O O . MET A 1 308 ? -11.816 18.457 -17.729 1.00 85.06 308 MET A O 1
ATOM 2441 N N . LYS A 1 309 ? -11.321 16.311 -17.286 1.00 81.25 309 LYS A N 1
ATOM 2442 C CA . LYS A 1 309 ? -10.183 16.572 -16.390 1.00 81.25 309 LYS A CA 1
ATOM 2443 C C . LYS A 1 309 ? -8.842 16.143 -16.977 1.00 81.25 309 LYS A C 1
ATOM 2445 O O . LYS A 1 309 ? -7.860 16.103 -16.238 1.00 81.25 309 LYS A O 1
ATOM 2450 N N . ASP A 1 310 ? -8.816 15.816 -18.268 1.00 83.94 310 ASP A N 1
ATOM 2451 C CA . ASP A 1 310 ? -7.635 15.345 -18.994 1.00 83.94 310 ASP A CA 1
ATOM 2452 C C . ASP A 1 310 ? -6.921 14.178 -18.287 1.00 83.94 310 ASP A C 1
ATOM 2454 O O . ASP A 1 310 ? -5.693 14.058 -18.284 1.00 83.94 310 ASP A O 1
ATOM 2458 N N . PHE A 1 311 ? -7.692 13.291 -17.651 1.00 84.38 311 PHE A N 1
ATOM 2459 C CA . PHE A 1 311 ? -7.138 12.082 -17.061 1.00 84.38 311 PHE A CA 1
ATOM 2460 C C . PHE A 1 311 ? -6.817 11.060 -18.145 1.00 84.38 311 PHE A C 1
ATOM 2462 O O . PHE A 1 311 ? -7.616 10.784 -19.038 1.00 84.38 311 PHE A O 1
ATOM 2469 N N . SER A 1 312 ? -5.644 10.435 -18.025 1.00 86.00 312 SER A N 1
ATOM 2470 C CA . SER A 1 312 ? -5.253 9.359 -18.931 1.00 86.00 312 SER A CA 1
ATOM 2471 C C . SER A 1 312 ? -6.227 8.176 -18.849 1.00 86.00 312 SER A C 1
ATOM 2473 O O . SER A 1 312 ? -6.770 7.868 -17.781 1.00 86.00 312 SER A O 1
ATOM 2475 N N . SER A 1 313 ? -6.382 7.447 -19.957 1.00 87.31 313 SER A N 1
ATOM 2476 C CA . SER A 1 313 ? -7.140 6.187 -19.980 1.00 87.31 313 SER A CA 1
ATOM 2477 C C . SER A 1 313 ? -6.617 5.193 -18.941 1.00 87.31 313 SER A C 1
ATOM 2479 O O . SER A 1 313 ? -7.394 4.492 -18.296 1.00 87.31 313 SER A O 1
ATOM 2481 N N . HIS A 1 314 ? -5.302 5.185 -18.707 1.00 86.44 314 HIS A N 1
ATOM 2482 C CA . HIS A 1 314 ? -4.675 4.378 -17.670 1.00 86.44 314 HIS A CA 1
ATOM 2483 C C . HIS A 1 314 ? -5.219 4.714 -16.271 1.00 86.44 314 HIS A C 1
ATOM 2485 O O . HIS A 1 314 ? -5.638 3.812 -15.546 1.00 86.44 314 HIS A O 1
ATOM 2491 N N . THR A 1 315 ? -5.312 6.002 -15.922 1.00 88.25 315 THR A N 1
ATOM 2492 C CA . THR A 1 315 ? -5.882 6.466 -14.646 1.00 88.25 315 THR A CA 1
ATOM 2493 C C . THR A 1 315 ? -7.325 6.007 -14.466 1.00 88.25 315 THR A C 1
ATOM 2495 O O . THR A 1 315 ? -7.672 5.486 -13.404 1.00 88.25 315 THR A O 1
ATOM 2498 N N . LEU A 1 316 ? -8.148 6.144 -15.509 1.00 90.12 316 LEU A N 1
ATOM 2499 C CA . LEU A 1 316 ? -9.540 5.698 -15.496 1.00 90.12 316 LEU A CA 1
ATOM 2500 C C . LEU A 1 316 ? -9.652 4.184 -15.268 1.00 90.12 316 LEU A C 1
ATOM 2502 O O . LEU A 1 316 ? -10.409 3.741 -14.405 1.00 90.12 316 LEU A O 1
ATOM 2506 N N . HIS A 1 317 ? -8.885 3.377 -16.003 1.00 89.19 317 HIS A N 1
ATOM 2507 C CA . HIS A 1 317 ? -8.934 1.919 -15.870 1.00 89.19 317 HIS A CA 1
ATOM 2508 C C . HIS A 1 317 ? -8.534 1.448 -14.468 1.00 89.19 317 HIS A C 1
ATOM 2510 O O . HIS A 1 317 ? -9.188 0.563 -13.906 1.00 89.19 317 HIS A O 1
ATOM 2516 N N . VAL A 1 318 ? -7.499 2.052 -13.876 1.00 88.25 318 VAL A N 1
ATOM 2517 C CA . VAL A 1 318 ? -7.081 1.727 -12.506 1.00 88.25 318 VAL A CA 1
ATOM 2518 C C . VAL A 1 318 ? -8.150 2.158 -11.497 1.00 88.25 318 VAL A C 1
ATOM 2520 O O . VAL A 1 318 ? -8.472 1.377 -10.602 1.00 88.25 318 VAL A O 1
ATOM 2523 N N . ALA A 1 319 ? -8.775 3.326 -11.675 1.00 92.00 319 ALA A N 1
ATOM 2524 C CA . ALA A 1 319 ? -9.857 3.794 -10.808 1.00 92.00 319 ALA A CA 1
ATOM 2525 C C . ALA A 1 319 ? -11.083 2.875 -10.843 1.00 92.00 319 ALA A C 1
ATOM 2527 O O . ALA A 1 319 ? -11.569 2.470 -9.789 1.00 92.00 319 ALA A O 1
ATOM 2528 N N . VAL A 1 320 ? -11.537 2.459 -12.028 1.00 90.81 320 VAL A N 1
ATOM 2529 C CA . VAL A 1 320 ? -12.636 1.485 -12.164 1.00 90.81 320 VAL A CA 1
ATOM 2530 C C . VAL A 1 320 ? -12.278 0.163 -11.480 1.00 90.81 320 VAL A C 1
ATOM 2532 O O . VAL A 1 320 ? -13.100 -0.418 -10.777 1.00 90.81 320 VAL A O 1
ATOM 2535 N N . SER A 1 321 ? -11.027 -0.285 -11.610 1.00 88.44 321 SER A N 1
ATOM 2536 C CA . SER A 1 321 ? -10.535 -1.481 -10.923 1.00 88.44 321 SER A CA 1
ATOM 2537 C C . SER A 1 321 ? -10.549 -1.335 -9.390 1.00 88.44 321 SER A C 1
ATOM 2539 O O . SER A 1 321 ? -10.872 -2.290 -8.682 1.00 88.44 321 SER A O 1
ATOM 2541 N N . VAL A 1 322 ? -10.231 -0.146 -8.860 1.00 89.75 322 VAL A N 1
ATOM 2542 C CA . VAL A 1 322 ? -10.337 0.173 -7.424 1.00 89.75 322 VAL A CA 1
ATOM 2543 C C . VAL A 1 322 ? -11.793 0.137 -6.962 1.00 89.75 322 VAL A C 1
ATOM 2545 O O . VAL A 1 322 ? -12.075 -0.501 -5.949 1.00 89.75 322 VAL A O 1
ATOM 2548 N N . VAL A 1 323 ? -12.713 0.750 -7.715 1.00 90.62 323 VAL A N 1
ATOM 2549 C CA . VAL A 1 323 ? -14.157 0.711 -7.427 1.00 90.62 323 VAL A CA 1
ATOM 2550 C C . VAL A 1 323 ? -14.652 -0.732 -7.365 1.00 90.62 323 VAL A C 1
ATOM 2552 O O . VAL A 1 323 ? -15.275 -1.126 -6.381 1.00 90.62 323 VAL A O 1
ATOM 2555 N N . ASP A 1 324 ? -14.322 -1.544 -8.371 1.00 86.81 324 ASP A N 1
ATOM 2556 C CA . ASP A 1 324 ? -14.761 -2.939 -8.435 1.00 86.81 324 ASP A CA 1
ATOM 2557 C C . ASP A 1 324 ? -14.234 -3.764 -7.249 1.00 86.81 324 ASP A C 1
ATOM 2559 O O . ASP A 1 324 ? -14.966 -4.544 -6.640 1.00 86.81 324 ASP A O 1
ATOM 2563 N N . ARG A 1 325 ? -12.965 -3.585 -6.864 1.00 85.62 325 ARG A N 1
ATOM 2564 C CA . ARG A 1 325 ? -12.415 -4.265 -5.679 1.00 85.62 325 ARG A CA 1
ATOM 2565 C C . ARG A 1 325 ? -13.072 -3.800 -4.382 1.00 85.62 325 ARG A C 1
ATOM 2567 O O . ARG A 1 325 ? -13.294 -4.623 -3.498 1.00 85.62 325 ARG A O 1
ATOM 2574 N N . TYR A 1 326 ? -13.386 -2.512 -4.267 1.00 86.38 326 TYR A N 1
ATOM 2575 C CA . TYR A 1 326 ? -14.046 -1.970 -3.084 1.00 86.38 326 TYR A CA 1
ATOM 2576 C C . TYR A 1 326 ? -15.444 -2.574 -2.907 1.00 86.38 326 TYR A C 1
ATOM 2578 O O . TYR A 1 326 ? -15.761 -3.097 -1.841 1.00 86.38 326 TYR A O 1
ATOM 2586 N N . LEU A 1 327 ? -16.248 -2.589 -3.971 1.00 84.75 327 LEU A N 1
ATOM 2587 C CA . LEU A 1 327 ? -17.617 -3.114 -3.956 1.00 84.75 327 LEU A CA 1
ATOM 2588 C C . LEU A 1 327 ? -17.691 -4.629 -3.684 1.00 84.75 327 LEU A C 1
ATOM 2590 O O . LEU A 1 327 ? -18.650 -5.092 -3.067 1.00 84.75 327 LEU A O 1
ATOM 2594 N N . LYS A 1 328 ? -16.653 -5.399 -4.049 1.00 80.50 328 LYS A N 1
ATOM 2595 C CA . LYS A 1 328 ? -16.546 -6.822 -3.669 1.00 80.50 328 LYS A CA 1
ATOM 2596 C C . LYS A 1 328 ? -16.516 -7.036 -2.159 1.00 80.50 328 LYS A C 1
ATOM 2598 O O . LYS A 1 328 ? -17.053 -8.024 -1.665 1.00 80.50 328 LYS A O 1
ATOM 2603 N N . ILE A 1 329 ? -15.864 -6.136 -1.431 1.00 78.19 329 ILE A N 1
ATOM 2604 C CA . ILE A 1 329 ? -15.565 -6.301 -0.003 1.00 78.19 329 ILE A CA 1
ATOM 2605 C C . ILE A 1 329 ? -16.561 -5.511 0.860 1.00 78.19 329 ILE A C 1
ATOM 2607 O O . ILE A 1 329 ? -16.874 -5.906 1.987 1.00 78.19 329 ILE A O 1
ATOM 2611 N N . HIS A 1 330 ? -17.083 -4.400 0.339 1.00 79.38 330 HIS A N 1
ATOM 2612 C CA . HIS A 1 330 ? -17.908 -3.456 1.081 1.00 79.38 330 HIS A CA 1
ATOM 2613 C C . HIS A 1 330 ? -19.337 -3.394 0.545 1.00 79.38 330 HIS A C 1
ATOM 2615 O O . HIS A 1 330 ? -19.580 -3.279 -0.653 1.00 79.38 330 HIS A O 1
ATOM 2621 N N . LYS A 1 331 ? -20.297 -3.407 1.476 1.00 80.88 331 LYS A N 1
ATOM 2622 C CA . LYS A 1 331 ? -21.682 -3.046 1.179 1.00 80.88 331 LYS A CA 1
ATOM 2623 C C . LYS A 1 331 ? -21.752 -1.536 1.002 1.00 80.88 331 LYS A C 1
ATOM 2625 O O . LYS A 1 331 ? -21.441 -0.802 1.936 1.00 80.88 331 LYS A O 1
ATOM 2630 N N . THR A 1 332 ? -22.143 -1.086 -0.181 1.00 81.38 332 THR A N 1
ATOM 2631 C CA . THR A 1 332 ? -22.215 0.338 -0.527 1.00 81.38 332 THR A CA 1
ATOM 2632 C C . THR A 1 332 ? -23.614 0.657 -1.014 1.00 81.38 332 THR A C 1
ATOM 2634 O O . THR A 1 332 ? -24.167 -0.074 -1.835 1.00 81.38 332 THR A O 1
ATOM 2637 N N . SER A 1 333 ? -24.192 1.743 -0.509 1.00 82.94 333 SER A N 1
ATOM 2638 C CA . SER A 1 333 ? -25.503 2.189 -0.966 1.00 82.94 333 SER A CA 1
ATOM 2639 C C . SER A 1 333 ? -25.394 2.875 -2.328 1.00 82.94 333 SER A C 1
ATOM 2641 O O . SER A 1 333 ? -24.360 3.440 -2.698 1.00 82.94 333 SER A O 1
ATOM 2643 N N . ARG A 1 334 ? -26.500 2.897 -3.075 1.00 81.56 334 ARG A N 1
ATOM 2644 C CA . ARG A 1 334 ? -26.567 3.582 -4.374 1.00 81.56 334 ARG A CA 1
ATOM 2645 C C . ARG A 1 334 ? -26.138 5.055 -4.300 1.00 81.56 334 ARG A C 1
ATOM 2647 O O . ARG A 1 334 ? -25.495 5.541 -5.226 1.00 81.56 334 ARG A O 1
ATOM 2654 N N . SER A 1 335 ? -26.476 5.763 -3.220 1.00 85.06 335 SER A N 1
ATOM 2655 C CA . SER A 1 335 ? -26.161 7.191 -3.059 1.00 85.06 335 SER A CA 1
ATOM 2656 C C . SER A 1 335 ? -24.664 7.472 -2.906 1.00 85.06 335 SER A C 1
ATOM 2658 O O . SER A 1 335 ? -24.215 8.571 -3.215 1.00 85.06 335 SER A O 1
ATOM 2660 N N . GLN A 1 336 ? -23.879 6.485 -2.475 1.00 86.81 336 GLN A N 1
ATOM 2661 C CA . GLN A 1 336 ? -22.435 6.619 -2.276 1.00 86.81 336 GLN A CA 1
ATOM 2662 C C . GLN A 1 336 ? -21.619 6.205 -3.506 1.00 86.81 336 GLN A C 1
ATOM 2664 O O . GLN A 1 336 ? -20.409 6.417 -3.540 1.00 86.81 336 GLN A O 1
ATOM 2669 N N . LEU A 1 337 ? -22.257 5.638 -4.534 1.00 87.31 337 LEU A N 1
ATOM 2670 C CA . LEU A 1 337 ? -21.560 5.036 -5.669 1.00 87.31 337 LEU A CA 1
ATOM 2671 C C . LEU A 1 337 ? -20.786 6.068 -6.510 1.00 87.31 337 LEU A C 1
ATOM 2673 O O . LEU A 1 337 ? -19.646 5.821 -6.898 1.00 87.31 337 LEU A O 1
ATOM 2677 N N . GLN A 1 338 ? -21.370 7.247 -6.743 1.00 90.00 338 GLN A N 1
ATOM 2678 C CA . GLN A 1 338 ? -20.680 8.343 -7.436 1.00 90.00 338 GLN A CA 1
ATOM 2679 C C . GLN A 1 338 ? -19.506 8.882 -6.616 1.00 90.00 338 GLN A C 1
ATOM 2681 O O . GLN A 1 338 ? -18.428 9.100 -7.164 1.00 90.00 338 GLN A O 1
ATOM 2686 N N . LEU A 1 339 ? -19.690 9.039 -5.299 1.00 90.50 339 LEU A N 1
ATOM 2687 C CA . LEU A 1 339 ? -18.621 9.470 -4.400 1.00 90.50 339 LEU A CA 1
ATOM 2688 C C . LEU A 1 339 ? -17.454 8.478 -4.417 1.00 90.50 339 LEU A C 1
ATOM 2690 O O . LEU A 1 339 ? -16.309 8.900 -4.537 1.00 90.50 339 LEU A O 1
ATOM 2694 N N . LEU A 1 340 ? -17.740 7.173 -4.366 1.00 91.44 340 LEU A N 1
ATOM 2695 C CA . LEU A 1 340 ? -16.733 6.119 -4.496 1.00 91.44 340 LEU A CA 1
ATOM 2696 C C . LEU A 1 340 ? -15.980 6.224 -5.830 1.00 91.44 340 LEU A C 1
ATOM 2698 O O . LEU A 1 340 ? -14.754 6.144 -5.845 1.00 91.44 340 LEU A O 1
ATOM 2702 N N . GLY A 1 341 ? -16.699 6.438 -6.936 1.00 91.88 341 GLY A N 1
ATOM 2703 C CA . GLY A 1 341 ? -16.104 6.613 -8.262 1.00 91.88 341 GLY A CA 1
ATOM 2704 C C . GLY A 1 341 ? -15.151 7.806 -8.333 1.00 91.88 341 GLY A C 1
ATOM 2705 O O . GLY A 1 341 ? -14.001 7.653 -8.745 1.00 91.88 341 GLY A O 1
ATOM 2706 N N . VAL A 1 342 ? -15.588 8.984 -7.877 1.00 90.25 342 VAL A N 1
ATOM 2707 C CA . VAL A 1 342 ? -14.737 10.186 -7.849 1.00 90.25 342 VAL A CA 1
ATOM 2708 C C . VAL A 1 342 ? -13.559 9.994 -6.902 1.00 90.25 342 VAL A C 1
ATOM 2710 O O . VAL A 1 342 ? -12.429 10.277 -7.285 1.00 90.25 342 VAL A O 1
ATOM 2713 N N . ALA A 1 343 ? -13.781 9.464 -5.699 1.00 91.38 343 ALA A N 1
ATOM 2714 C CA . ALA A 1 343 ? -12.708 9.202 -4.744 1.00 91.38 343 ALA A CA 1
ATOM 2715 C C . ALA A 1 343 ? -11.647 8.254 -5.328 1.00 91.38 343 ALA A C 1
ATOM 2717 O O . ALA A 1 343 ? -10.450 8.510 -5.189 1.00 91.38 343 ALA A O 1
ATOM 2718 N N . ALA A 1 344 ? -1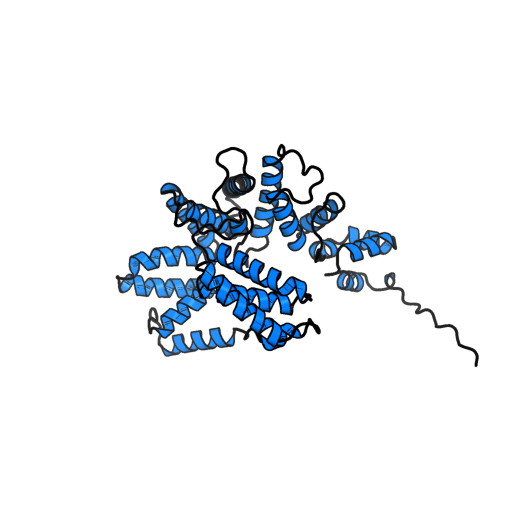2.065 7.208 -6.048 1.00 92.50 344 ALA A N 1
ATOM 2719 C CA . ALA A 1 344 ? -11.154 6.306 -6.744 1.00 92.50 344 ALA A CA 1
ATOM 2720 C C . ALA A 1 344 ? -10.376 7.014 -7.865 1.00 92.50 344 ALA A C 1
ATOM 2722 O O . ALA A 1 344 ? -9.165 6.817 -7.974 1.00 92.50 344 ALA A O 1
ATOM 2723 N N . MET A 1 345 ? -11.030 7.872 -8.658 1.00 89.38 345 MET A N 1
ATOM 2724 C CA . MET A 1 345 ? -10.363 8.678 -9.692 1.00 89.38 345 MET A CA 1
ATOM 2725 C C . MET A 1 345 ? -9.301 9.602 -9.100 1.00 89.38 345 MET A C 1
ATOM 2727 O O . MET A 1 345 ? -8.193 9.682 -9.625 1.00 89.38 345 MET A O 1
ATOM 2731 N N . VAL A 1 346 ? -9.612 10.271 -7.991 1.00 86.06 346 VAL A N 1
ATOM 2732 C CA . VAL A 1 346 ? -8.677 11.153 -7.280 1.00 86.06 346 VAL A CA 1
ATOM 2733 C C . VAL A 1 346 ? -7.498 10.368 -6.736 1.00 86.06 346 VAL A C 1
ATOM 2735 O O . VAL A 1 346 ? -6.351 10.759 -6.929 1.00 86.06 346 VAL A O 1
ATOM 2738 N N . LEU A 1 347 ? -7.761 9.240 -6.079 1.00 88.00 347 LEU A N 1
ATOM 2739 C CA . LEU A 1 347 ? -6.707 8.398 -5.531 1.00 88.00 347 LEU A CA 1
ATOM 2740 C C . LEU A 1 347 ? -5.768 7.906 -6.638 1.00 88.00 347 LEU A C 1
ATOM 2742 O O . LEU A 1 347 ? -4.549 8.011 -6.509 1.00 88.00 347 LEU A O 1
ATOM 2746 N N . CYS A 1 348 ? -6.322 7.434 -7.756 1.00 89.31 348 CYS A N 1
ATOM 2747 C CA . CYS A 1 348 ? -5.533 6.926 -8.874 1.00 89.31 348 CYS A CA 1
ATOM 2748 C C . CYS A 1 348 ? -4.779 8.036 -9.606 1.00 89.31 348 CYS A C 1
ATOM 2750 O O . CYS A 1 348 ? -3.623 7.839 -9.970 1.00 89.31 348 CYS A O 1
ATOM 2752 N N . SER A 1 349 ? -5.382 9.213 -9.792 1.00 85.50 349 SER A N 1
ATOM 2753 C CA . SER A 1 349 ? -4.701 10.344 -10.426 1.00 85.50 349 SER A CA 1
ATOM 2754 C C . SER A 1 349 ? -3.558 10.868 -9.558 1.00 85.50 349 SER A C 1
ATOM 2756 O O . SER A 1 349 ? -2.499 11.193 -10.082 1.00 85.50 349 SER A O 1
ATOM 2758 N N . ARG A 1 350 ? -3.707 10.851 -8.229 1.00 79.56 350 ARG A N 1
ATOM 2759 C CA . ARG A 1 350 ? -2.627 11.167 -7.284 1.00 79.56 350 ARG A CA 1
ATOM 2760 C C . ARG A 1 350 ? -1.564 10.079 -7.196 1.00 79.56 350 ARG A C 1
ATOM 2762 O O . ARG A 1 350 ? -0.429 10.412 -6.888 1.00 79.56 350 ARG A O 1
ATOM 2769 N N . TYR A 1 351 ? -1.898 8.816 -7.434 1.00 81.19 351 TYR A N 1
ATOM 2770 C CA . TYR A 1 351 ? -0.929 7.718 -7.436 1.00 81.19 351 TYR A CA 1
ATOM 2771 C C . TYR A 1 351 ? -0.092 7.692 -8.723 1.00 81.19 351 TYR A C 1
ATOM 2773 O O . TYR A 1 351 ? 1.132 7.601 -8.666 1.00 81.19 351 TYR A O 1
ATOM 2781 N N . LEU A 1 352 ? -0.755 7.807 -9.877 1.00 79.31 352 LEU A N 1
ATOM 2782 C CA . LEU A 1 352 ? -0.147 7.695 -11.208 1.00 79.31 352 LEU A CA 1
ATOM 2783 C C . LEU A 1 352 ? 0.389 9.027 -11.739 1.00 79.31 352 LEU A C 1
ATOM 2785 O O . LEU A 1 352 ? 1.268 9.047 -12.599 1.00 79.31 352 LEU A O 1
ATOM 2789 N N . GLY A 1 353 ? -0.158 10.142 -11.257 1.00 67.44 353 GLY A N 1
ATOM 2790 C CA . GLY A 1 353 ? 0.239 11.476 -11.674 1.00 67.44 353 GLY A CA 1
ATOM 2791 C C . GLY A 1 353 ? 1.681 11.784 -11.284 1.00 67.44 353 GLY A C 1
ATOM 2792 O O . GLY A 1 353 ? 2.101 11.555 -10.140 1.00 67.44 353 GLY A O 1
ATOM 2793 N N . LYS A 1 354 ? 2.420 12.335 -12.250 1.00 56.72 354 LYS A N 1
ATOM 2794 C CA . LYS A 1 354 ? 3.665 13.072 -12.003 1.00 56.72 354 LYS A CA 1
ATOM 2795 C C . LYS A 1 354 ? 3.364 14.472 -11.448 1.00 56.72 354 LYS A C 1
ATOM 2797 O O . LYS A 1 354 ? 4.071 14.920 -10.557 1.00 56.72 354 LYS A O 1
ATOM 2802 N N . ASP A 1 355 ? 2.248 15.067 -11.881 1.00 51.44 355 ASP A N 1
ATOM 2803 C CA . ASP A 1 355 ? 1.803 16.406 -11.488 1.00 51.44 355 ASP A CA 1
ATOM 2804 C C . ASP A 1 355 ? 0.788 16.382 -10.329 1.00 51.44 355 ASP A C 1
ATOM 2806 O O . ASP A 1 355 ? -0.062 15.493 -10.201 1.00 51.44 355 ASP A O 1
ATOM 2810 N N . ILE A 1 356 ? 0.882 17.384 -9.454 1.00 50.81 356 ILE A N 1
ATOM 2811 C CA . ILE A 1 356 ? 0.093 17.510 -8.225 1.00 50.81 356 ILE A CA 1
ATOM 2812 C C . ILE A 1 356 ? -1.269 18.139 -8.551 1.00 50.81 356 ILE A C 1
ATOM 2814 O O . ILE A 1 356 ? -1.388 19.348 -8.721 1.00 50.81 356 ILE A O 1
ATOM 2818 N N . ILE A 1 357 ? -2.328 17.326 -8.560 1.00 44.94 357 ILE A N 1
ATOM 2819 C CA . ILE A 1 357 ? -3.715 17.817 -8.626 1.00 44.94 357 ILE A CA 1
ATOM 2820 C C . ILE A 1 357 ? -4.142 18.310 -7.236 1.00 44.94 357 ILE A C 1
ATOM 2822 O O . ILE A 1 357 ? -4.104 17.530 -6.279 1.00 44.94 357 ILE A O 1
ATOM 2826 N N . HIS A 1 358 ? -4.540 19.578 -7.111 1.00 41.75 358 HIS A N 1
ATOM 2827 C CA . HIS A 1 358 ? -5.103 20.143 -5.879 1.00 41.75 358 HIS A CA 1
ATOM 2828 C C . HIS A 1 358 ? -6.638 20.123 -5.901 1.00 41.75 358 HIS A C 1
ATOM 2830 O O . HIS A 1 358 ? -7.259 20.345 -6.939 1.00 41.75 358 HIS A O 1
ATOM 2836 N N . TYR A 1 359 ? -7.239 19.912 -4.727 1.00 37.41 359 TYR A N 1
ATOM 2837 C CA . TYR A 1 359 ? -8.643 20.223 -4.462 1.00 37.41 359 TYR A CA 1
ATOM 2838 C C . TYR A 1 359 ? -8.725 21.622 -3.855 1.00 37.41 359 TYR A C 1
ATOM 2840 O O . TYR A 1 359 ? -8.344 21.821 -2.705 1.00 37.41 359 TYR A O 1
ATOM 2848 N N . SER A 1 360 ? -9.230 22.585 -4.618 1.00 31.25 360 SER A N 1
ATOM 2849 C CA . SER A 1 360 ? -9.701 23.862 -4.081 1.00 31.25 360 SER A CA 1
ATOM 2850 C C . SER A 1 360 ? -11.098 24.120 -4.637 1.00 31.25 360 SER A C 1
ATOM 2852 O O . SER A 1 360 ? -11.308 24.047 -5.846 1.00 31.25 360 SER A O 1
ATOM 2854 N N . GLY A 1 361 ? -12.078 24.341 -3.756 1.00 35.12 361 GLY A N 1
ATOM 2855 C CA . GLY A 1 361 ? -13.414 24.811 -4.146 1.00 35.12 361 GLY A CA 1
ATOM 2856 C C . GLY A 1 361 ? -14.244 23.876 -5.038 1.00 35.12 361 GLY A C 1
ATOM 2857 O O . GLY A 1 361 ? -14.973 24.357 -5.896 1.00 35.12 361 GLY A O 1
ATOM 2858 N N . GLY A 1 362 ? -14.147 22.551 -4.874 1.00 36.66 362 GLY A N 1
ATOM 2859 C CA . GLY A 1 362 ? -15.010 21.597 -5.593 1.00 36.66 362 GLY A CA 1
ATOM 2860 C C . GLY A 1 362 ? -14.641 21.338 -7.060 1.00 36.66 362 GLY A C 1
ATOM 2861 O O . GLY A 1 362 ? -15.365 20.613 -7.739 1.00 36.66 362 GLY A O 1
ATOM 2862 N N . CYS A 1 363 ? -13.509 21.858 -7.550 1.00 32.47 363 CYS A N 1
ATOM 2863 C CA . CYS A 1 363 ? -13.040 21.612 -8.912 1.00 32.47 363 CYS A CA 1
ATOM 2864 C C . CYS A 1 363 ? -11.596 21.086 -8.934 1.00 32.47 363 CYS A C 1
ATOM 2866 O O . CYS A 1 363 ? -10.705 21.646 -8.301 1.00 32.47 363 CYS A O 1
ATOM 2868 N N . LEU A 1 364 ? -11.367 20.006 -9.690 1.00 45.19 364 LEU A N 1
ATOM 2869 C CA . LEU A 1 364 ? -10.031 19.484 -10.008 1.00 45.19 364 LEU A CA 1
ATOM 2870 C C . LEU A 1 364 ? -9.355 20.432 -11.010 1.00 45.19 364 LEU A C 1
ATOM 2872 O O . LEU A 1 364 ? -9.914 20.643 -12.091 1.00 45.19 364 LEU A O 1
ATOM 2876 N N . VAL A 1 365 ? -8.189 20.983 -10.665 1.00 37.81 365 VAL A N 1
ATOM 2877 C CA . VAL A 1 365 ? -7.381 21.837 -11.555 1.00 37.81 365 VAL A CA 1
ATOM 2878 C C . VAL A 1 365 ? -5.967 21.262 -11.663 1.00 37.81 365 VAL A C 1
ATOM 2880 O O . VAL A 1 365 ? -5.366 20.885 -10.654 1.00 37.81 365 VAL A O 1
ATOM 2883 N N . ASN A 1 366 ? -5.460 21.178 -12.895 1.00 38.03 366 ASN A N 1
ATOM 2884 C CA . ASN A 1 366 ? -4.128 20.681 -13.233 1.00 38.03 366 ASN A CA 1
ATOM 2885 C C . ASN A 1 366 ? -3.154 21.869 -13.343 1.00 38.03 366 ASN A C 1
ATOM 2887 O O . ASN A 1 366 ? -3.489 22.880 -13.958 1.00 38.03 366 ASN A O 1
ATOM 2891 N N . ARG A 1 367 ? -1.955 21.781 -12.753 1.00 36.94 367 ARG A N 1
ATOM 2892 C CA . ARG A 1 367 ? -1.011 22.916 -12.643 1.00 36.94 367 ARG A CA 1
ATOM 2893 C C . ARG A 1 367 ? -0.156 23.154 -13.901 1.00 36.94 367 ARG A C 1
ATOM 2895 O O . ARG A 1 367 ? 0.905 23.748 -13.794 1.00 36.94 367 ARG A O 1
ATOM 2902 N N . GLN A 1 368 ? -0.589 22.701 -15.080 1.00 35.31 368 GLN A N 1
ATOM 2903 C CA . GLN A 1 368 ? 0.151 22.951 -16.329 1.00 35.31 368 GLN A CA 1
ATOM 2904 C C . GLN A 1 368 ? -0.110 24.348 -16.933 1.00 35.31 368 GLN A C 1
ATOM 2906 O O . GLN A 1 368 ? 0.554 24.722 -17.894 1.00 35.31 368 GLN A O 1
ATOM 2911 N N . HIS A 1 369 ? -1.019 25.151 -16.363 1.00 29.80 369 HIS A N 1
ATOM 2912 C CA . HIS A 1 369 ? -1.334 26.500 -16.859 1.00 29.80 369 HIS A CA 1
ATOM 2913 C C . HIS A 1 369 ? -1.440 27.561 -15.752 1.00 29.80 369 HIS A C 1
ATOM 2915 O O . HIS A 1 369 ? -2.471 28.224 -15.635 1.00 29.80 369 HIS A O 1
ATOM 2921 N N . LEU A 1 370 ? -0.381 27.735 -14.956 1.00 30.61 370 LEU A N 1
ATOM 2922 C CA . LEU A 1 370 ? -0.123 28.988 -14.232 1.00 30.61 370 LEU A CA 1
ATOM 2923 C C . LEU A 1 370 ? 1.352 29.362 -14.323 1.00 30.61 370 LEU A C 1
ATOM 2925 O O . LEU A 1 370 ? 2.177 28.521 -13.903 1.00 30.61 370 LEU A O 1
#

Organism: Pinctada imbricata (NCBI:txid66713)

pLDDT: mean 83.76, std 14.62, range [29.8, 96.38]

Foldseek 3Di:
DDDDPPDDPPDDPLNDPLVVVLVVLFQEAPVVLVVQLVPDVSSVCSSVVDLRSLLRHDPPPHAAACVCLVSLVSSVVSNNLNSLVRQLVCLLVVHRHPVSPDPPCLLVSLLSSLVSLLSNQLVPLLDQADLLLSLADDADPPDDHSSVSSLVNLVVVCVVPVVVLLSCLNSLQSNLVNLVLVPDPVSPVSSLVSLVSSVVSLRLVSLVVVLVVQCVVCVPPPVSLLVSLVSLVVSVVSVDDVSLVVNLVCLVVVNPSPDDNVVSVVSNVVVVVPDDDLPLQLLCVVEPQDDPVLLVVLLVVLVVVCVVQVNDPVLSVQLSSQLSVCSNVDHDHSVCSNVSSVVSSVSSCSVVPSFDFDDDDNDTDTPPDD

Nearest PDB structures (foldseek):
  3tnw-assembly2_D  TM=7.870E-01  e=6.681E-02  Bos taurus
  4bcq-assembly2_B  TM=7.774E-01  e=5.638E-02  Bos taurus
  6guc-assembly2_D  TM=7.839E-01  e=8.993E-02  Bos taurus
  7mkx-assembly1_B  TM=7.700E-01  e=1.211E-01  Homo sapiens
  7mqz-assembly1_A  TM=3.997E-01  e=1.066E-01  Homo sapiens

InterPro domains:
  IPR001810 F-box domain [PF00646] (15-49)
  IPR001810 F-box domain [PS50181] (10-57)
  IPR006671 Cyclin, N-terminal [PF00134] (278-353)
  IPR013763 Cyclin-like domain [SM00385] (300-366)
  IPR036047 F-box-like domain superfamily [SSF81383] (13-68)
  IPR036915 Cyclin-like superfamily [SSF47954] (278-355)
  IPR039361 Cyclin [PTHR10177] (266-351)
  IPR048258 Cyclins, cyclin-box [PS00292] (295-326)

Solvent-accessible surface area (backbone atoms only — not comparable to full-atom values): 20574 Å² total; per-residue (Å²): 135,84,80,73,78,80,76,75,70,88,76,50,82,87,73,52,61,66,69,58,52,52,57,66,47,44,57,35,45,49,69,57,54,52,51,48,33,72,71,39,68,70,42,30,54,53,57,75,71,32,57,66,41,41,28,36,38,29,59,80,100,60,75,60,26,68,90,48,38,69,57,35,51,56,15,30,76,49,60,10,62,70,39,33,52,50,46,23,50,26,35,49,68,57,46,46,51,82,72,66,83,68,80,81,52,41,64,62,30,5,49,54,15,28,57,38,46,53,51,50,32,41,72,41,67,93,52,86,70,58,68,34,73,76,43,47,70,86,68,60,93,85,57,88,35,28,39,53,44,22,53,54,46,54,55,50,52,53,69,75,39,64,90,47,49,68,50,38,26,33,50,28,42,27,53,19,58,38,31,61,68,69,72,44,81,72,32,50,59,52,20,50,51,30,23,49,58,10,29,77,56,71,31,29,65,30,45,43,56,52,47,53,62,51,45,69,76,28,59,87,39,72,66,50,41,36,51,48,45,42,54,40,50,58,36,25,71,65,65,30,63,67,40,42,51,55,47,41,56,34,39,75,70,72,52,54,43,88,56,55,70,66,62,47,51,50,51,44,50,54,54,57,70,70,52,76,78,83,56,73,82,54,25,38,75,66,25,93,88,54,51,74,66,58,51,49,54,51,52,55,53,48,52,53,52,29,65,78,64,72,48,52,71,67,36,51,54,52,13,52,51,48,42,47,58,47,35,45,79,39,76,71,57,81,87,49,49,62,56,48,50,52,53,27,40,52,53,31,39,62,68,73,40,89,63,70,72,50,87,58,94,94,44,85,51,71,75,89,80,120

Radius of gyration: 24.81 Å; Cα contacts (8 Å, |Δi|>4): 415; chains: 1; bounding box: 75×59×64 Å

Sequence (370 aa):
MHLRPRTRSQLTIWGLPEEVILFILRGLHIKDILNMRAVHPFFRDLIDGSPGVWSLASFKDTWPSANNIAHYDKAGEFGNLEALIKMAIAFLYNEGLPNDFDGKNVTSNGVKAAEMFCRIESMTVATDPFTWLFIRPPWSNSGACCKECVFTYMKNYLNENEEKEADCRNICVCVAKTLNVLDEDDSQGEAGLYLSKAANHKSGIAAFMMWQKKYQSCINDRAGRLESIRQLRDIANMGHLDAKLTLCESYSRHVYGGITGQKAAMYVRDFVQSTTPTNTQECFQTSQELTASMRYILVDWLVEVAGMKDFSSHTLHVAVSVVDRYLKIHKTSRSQLQLLGVAAMVLCSRYLGKDIIHYSGGCLVNRQHL

Secondary structure (DSSP, 8-state):
---------S--GGGS-HHHHHHHHTT-BHHHHHHHHHH-HHHHHHHHH-HHHHHT-B-TT----TTTHHHHHHHHHTT-HHHHHHHHHHHHHT-S-TTTTSSTTHHHHHHHHHHHHHHHHHH-TTS---THHHHPSPPPTTS--HHHHHHHHHHHHHHHTGGGTTTTHHHHHHHHHHHHHH--HHHHHHHHHHHHHHHHTT-HHHHHHHHHHHHHHHTT-HHHHHHHHHHHHHHHHTT-HHHHHHHHHHHHTT--TTS-HHHHHHHHHHHHHHSPP--GGGGGTT-TT--HHHHHHHHHHHHHHHHHTT--HHHHHHHHHHHHHHHHHS---GGGHHHHHHHHHHHHHHHH-SS--EEETTEEE-TT--

Mean predicted aligned error: 9.95 Å